Protein AF-0000000084532039 (afdb_homodimer)

Radius of gyration: 21.53 Å; Cα contacts (8 Å, |Δi|>4): 533; chains: 2; bounding box: 59×60×46 Å

Structure (mmCIF, N/CA/C/O backbone):
data_AF-0000000084532039-model_v1
#
loop_
_entity.id
_entity.type
_entity.pdbx_description
1 polymer 'HTH tetR-type domain-containing protein'
#
loop_
_atom_site.group_PDB
_atom_site.id
_atom_site.type_symbol
_atom_site.label_atom_id
_atom_site.label_alt_id
_atom_site.label_comp_id
_atom_site.label_asym_id
_atom_site.label_entity_id
_atom_site.label_seq_id
_atom_site.pdbx_PDB_ins_code
_atom_site.Cartn_x
_atom_site.Cartn_y
_atom_site.Cartn_z
_atom_site.occupancy
_atom_site.B_iso_or_equiv
_atom_site.auth_seq_id
_atom_site.auth_comp_id
_at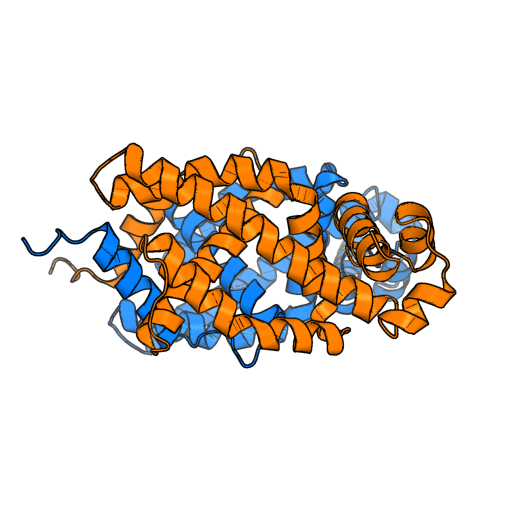om_site.auth_asym_id
_atom_site.auth_atom_id
_atom_site.pdbx_PDB_model_num
ATOM 1 N N . MET A 1 1 ? 30.906 -7.141 -22.891 1 70.94 1 MET A N 1
ATOM 2 C CA . MET A 1 1 ? 30.25 -7.289 -21.578 1 70.94 1 MET A CA 1
ATOM 3 C C . MET A 1 1 ? 30.297 -8.742 -21.125 1 70.94 1 MET A C 1
ATOM 5 O O . MET A 1 1 ? 30.344 -9.656 -21.938 1 70.94 1 MET A O 1
ATOM 9 N N . GLY A 1 2 ? 30.734 -9.086 -19.922 1 90.06 2 GLY A N 1
ATOM 10 C CA . GLY A 1 2 ? 30.828 -10.453 -19.438 1 90.06 2 GLY A CA 1
ATOM 11 C C . GLY A 1 2 ? 29.484 -11.086 -19.141 1 90.06 2 GLY A C 1
ATOM 12 O O . GLY A 1 2 ? 28.438 -10.422 -19.25 1 90.06 2 GLY A O 1
ATOM 13 N N . ASN A 1 3 ? 29.547 -12.352 -19.047 1 93.75 3 ASN A N 1
ATOM 14 C CA . ASN A 1 3 ? 28.344 -13.156 -18.844 1 93.75 3 ASN A CA 1
ATOM 15 C C . ASN A 1 3 ? 27.484 -12.617 -17.719 1 93.75 3 ASN A C 1
ATOM 17 O O . ASN A 1 3 ? 26.25 -12.594 -17.812 1 93.75 3 ASN A O 1
ATOM 21 N N . ARG A 1 4 ? 28.156 -12.18 -16.797 1 95.38 4 ARG A N 1
ATOM 22 C CA . ARG A 1 4 ? 27.422 -11.672 -15.641 1 95.38 4 ARG A CA 1
ATOM 23 C C . ARG A 1 4 ? 26.609 -10.43 -16.016 1 95.38 4 ARG A C 1
ATOM 25 O O . ARG A 1 4 ? 25.438 -10.312 -15.641 1 95.38 4 ARG A O 1
ATOM 32 N N . GLU A 1 5 ? 27.219 -9.508 -16.75 1 95.69 5 GLU A N 1
ATOM 33 C CA . GLU A 1 5 ? 26.578 -8.273 -17.188 1 95.69 5 GLU A CA 1
ATOM 34 C C . GLU A 1 5 ? 25.469 -8.562 -18.188 1 95.69 5 GLU A C 1
ATOM 36 O O . GLU A 1 5 ? 24.406 -7.922 -18.156 1 95.69 5 GLU A O 1
ATOM 41 N N . ASP A 1 6 ? 25.734 -9.547 -18.984 1 96.56 6 ASP A N 1
ATOM 42 C CA . ASP A 1 6 ? 24.75 -9.922 -19.984 1 96.56 6 ASP A CA 1
ATOM 43 C C . ASP A 1 6 ? 23.5 -10.523 -19.328 1 96.56 6 ASP A C 1
ATOM 45 O O . ASP A 1 6 ? 22.375 -10.234 -19.734 1 96.56 6 ASP A O 1
ATOM 49 N N . LEU A 1 7 ? 23.797 -11.297 -18.375 1 97.5 7 LEU A N 1
ATOM 50 C CA . LEU A 1 7 ? 22.703 -11.898 -17.625 1 97.5 7 LEU A CA 1
ATOM 51 C C . LEU A 1 7 ? 21.875 -10.836 -16.922 1 97.5 7 LEU A C 1
ATOM 53 O O . LEU A 1 7 ? 20.641 -10.891 -16.922 1 97.5 7 LEU A O 1
ATOM 57 N N . MET A 1 8 ? 22.609 -9.938 -16.359 1 96.5 8 MET A N 1
ATOM 58 C CA . MET A 1 8 ? 21.922 -8.836 -15.664 1 96.5 8 MET A CA 1
ATOM 59 C C . MET A 1 8 ? 21.062 -8.039 -16.641 1 96.5 8 MET A C 1
ATOM 61 O O . MET A 1 8 ? 19.891 -7.77 -16.359 1 96.5 8 MET A O 1
ATOM 65 N N . ALA A 1 9 ? 21.578 -7.711 -17.781 1 96.5 9 ALA A N 1
ATOM 66 C CA . ALA A 1 9 ? 20.859 -6.953 -18.797 1 96.5 9 ALA A CA 1
ATOM 67 C C . ALA A 1 9 ? 19.656 -7.742 -19.312 1 96.5 9 ALA A C 1
ATOM 69 O O . ALA A 1 9 ? 18.578 -7.18 -19.516 1 96.5 9 ALA A O 1
ATOM 70 N N . GLY A 1 10 ? 19.906 -9.031 -19.5 1 97.06 10 GLY A N 1
ATOM 71 C CA . GLY A 1 10 ? 18.828 -9.891 -19.938 1 97.06 10 GLY A CA 1
ATOM 72 C C . GLY A 1 10 ? 17.719 -10.031 -18.922 1 97.06 10 GLY A C 1
ATOM 73 O O . GLY A 1 10 ? 16.531 -10.023 -19.281 1 97.06 10 GLY A O 1
ATOM 74 N N . ALA A 1 11 ? 18.109 -10.156 -17.703 1 97.06 11 ALA A N 1
ATOM 75 C CA . ALA A 1 11 ? 17.125 -10.266 -16.625 1 97.06 11 ALA A CA 1
ATOM 76 C C . ALA A 1 11 ? 16.297 -8.992 -16.531 1 97.06 11 ALA A C 1
ATOM 78 O O . ALA A 1 11 ? 15.07 -9.062 -16.344 1 97.06 11 ALA A O 1
ATOM 79 N N . LYS A 1 12 ? 16.953 -7.852 -16.594 1 95.38 12 LYS A N 1
ATOM 80 C CA . LYS A 1 12 ? 16.234 -6.586 -16.562 1 95.38 12 LYS A CA 1
ATOM 81 C C . LYS A 1 12 ? 15.227 -6.492 -17.719 1 95.38 12 LYS A C 1
ATOM 83 O O . LYS A 1 12 ? 14.086 -6.082 -17.516 1 95.38 12 LYS A O 1
ATOM 88 N N . ARG A 1 13 ? 15.625 -6.9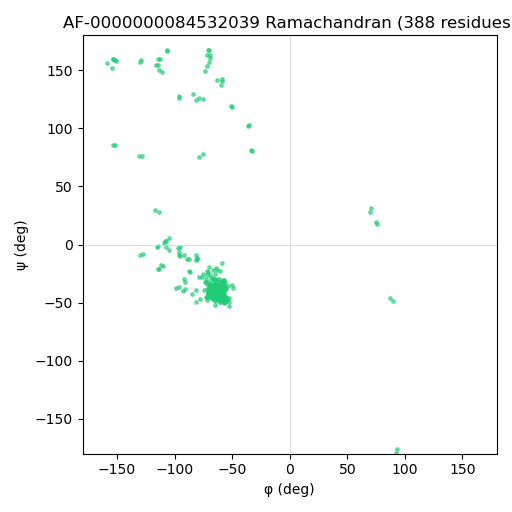14 -18.844 1 95.56 13 ARG A N 1
ATOM 89 C CA . ARG A 1 13 ? 14.742 -6.898 -20.016 1 95.56 13 ARG A CA 1
ATOM 90 C C . ARG A 1 13 ? 13.523 -7.781 -19.781 1 95.56 13 ARG A C 1
ATOM 92 O O . ARG A 1 13 ? 12.398 -7.383 -20.078 1 95.56 13 ARG A O 1
ATOM 99 N N . CYS A 1 14 ? 13.781 -8.938 -19.219 1 95.75 14 CYS A N 1
ATOM 100 C CA . CYS A 1 14 ? 12.68 -9.859 -18.953 1 95.75 14 CYS A CA 1
ATOM 101 C C . CYS A 1 14 ? 11.727 -9.281 -17.922 1 95.75 14 CYS A C 1
ATOM 103 O O . CYS A 1 14 ? 10.508 -9.43 -18.031 1 95.75 14 CYS A O 1
ATOM 105 N N . LEU A 1 15 ? 12.273 -8.625 -16.969 1 91.81 15 LEU A N 1
ATOM 106 C CA . LEU A 1 15 ? 11.453 -7.984 -15.938 1 91.81 15 LEU A CA 1
ATOM 107 C C . LEU A 1 15 ? 10.516 -6.953 -16.562 1 91.81 15 LEU A C 1
ATOM 109 O O . LEU A 1 15 ? 9.328 -6.926 -16.25 1 91.81 15 LEU A O 1
ATOM 113 N N . TYR A 1 16 ? 11.039 -6.184 -17.469 1 90.31 16 TYR A N 1
ATOM 114 C CA . TYR A 1 16 ? 10.281 -5.117 -18.094 1 90.31 16 TYR A CA 1
ATOM 115 C C . TYR A 1 16 ? 9.195 -5.688 -19 1 90.31 16 TYR A C 1
ATOM 117 O O . TYR A 1 16 ? 8.086 -5.141 -19.078 1 90.31 16 TYR A O 1
ATOM 125 N N . GLU A 1 17 ? 9.477 -6.824 -19.625 1 90.12 17 GLU A N 1
ATOM 126 C CA . GLU A 1 17 ? 8.594 -7.355 -20.672 1 90.12 17 GLU A CA 1
ATOM 127 C C . GLU A 1 17 ? 7.582 -8.328 -20.078 1 90.12 17 GLU A C 1
ATOM 129 O O . GLU A 1 17 ? 6.414 -8.328 -20.484 1 90.12 17 GLU A O 1
ATOM 134 N N . LYS A 1 18 ? 8.109 -9.133 -19.125 1 88.5 18 LYS A N 1
ATOM 135 C CA . LYS A 1 18 ? 7.277 -10.258 -18.703 1 88.5 18 LYS A CA 1
ATOM 136 C C . LYS A 1 18 ? 6.836 -10.094 -17.25 1 88.5 18 LYS A C 1
ATOM 138 O O . LYS A 1 18 ? 5.891 -10.742 -16.797 1 88.5 18 LYS A O 1
ATOM 143 N N . GLY A 1 19 ? 7.598 -9.266 -16.547 1 87.19 19 GLY A N 1
ATOM 144 C CA . GLY A 1 19 ? 7.309 -9.133 -15.125 1 87.19 19 GLY A CA 1
ATOM 145 C C . GLY A 1 19 ? 8.109 -10.086 -14.258 1 87.19 19 GLY A C 1
ATOM 146 O O . GLY A 1 19 ? 8.961 -10.82 -14.758 1 87.19 19 GLY A O 1
ATOM 147 N N . TYR A 1 20 ? 7.863 -10.016 -12.953 1 85.25 20 TYR A N 1
ATOM 148 C CA . TYR A 1 20 ? 8.648 -10.75 -11.961 1 85.25 20 TYR A CA 1
ATOM 149 C C . TYR A 1 20 ? 8.234 -12.211 -11.914 1 85.25 20 TYR A C 1
ATOM 151 O O . TYR A 1 20 ? 9.078 -13.109 -11.992 1 85.25 20 TYR A O 1
ATOM 159 N N . GLY A 1 21 ? 7.027 -12.531 -11.875 1 80.31 21 GLY A N 1
ATOM 160 C CA . GLY A 1 21 ? 6.531 -13.875 -11.672 1 80.31 21 GLY A CA 1
ATOM 161 C C . GLY A 1 21 ? 6.586 -14.734 -12.922 1 80.31 21 GLY A C 1
ATOM 162 O O . GLY A 1 21 ? 6.762 -15.945 -12.844 1 80.31 21 GLY A O 1
ATOM 163 N N . ARG A 1 22 ? 6.508 -14.188 -14.047 1 83.12 22 ARG A N 1
ATOM 164 C CA . ARG A 1 22 ? 6.395 -14.938 -15.297 1 83.12 22 ARG A CA 1
ATOM 165 C C . ARG A 1 22 ? 7.762 -15.125 -15.953 1 83.12 22 ARG A C 1
ATOM 167 O O . ARG A 1 22 ? 7.883 -15.82 -16.953 1 83.12 22 ARG A O 1
ATOM 174 N N . THR A 1 23 ? 8.742 -14.5 -15.484 1 90.81 23 THR A N 1
ATOM 175 C CA . THR A 1 23 ? 10.078 -14.625 -16.047 1 90.81 23 THR A CA 1
ATOM 176 C C . THR A 1 23 ? 10.719 -15.953 -15.641 1 90.81 23 THR A C 1
ATOM 178 O O . THR A 1 23 ? 10.781 -16.266 -14.453 1 90.81 23 THR A O 1
ATOM 181 N N . THR A 1 24 ? 11.164 -16.734 -16.547 1 93.69 24 THR A N 1
ATOM 182 C CA . THR A 1 24 ? 11.82 -18.016 -16.281 1 93.69 24 THR A CA 1
ATOM 183 C C . THR A 1 24 ? 13.32 -17.906 -16.531 1 93.69 24 THR A C 1
ATOM 185 O O . THR A 1 24 ? 13.789 -16.938 -17.141 1 93.69 24 THR A O 1
ATOM 188 N N . ALA A 1 25 ? 13.961 -18.984 -16.031 1 95.94 25 ALA A N 1
ATOM 189 C CA . ALA A 1 25 ? 15.391 -19.078 -16.328 1 95.94 25 ALA A CA 1
ATOM 190 C C . ALA A 1 25 ? 15.641 -19.141 -17.828 1 95.94 25 ALA A C 1
ATOM 192 O O . ALA A 1 25 ? 16.594 -18.531 -18.328 1 95.94 25 ALA A O 1
ATOM 193 N N . ARG A 1 26 ? 14.844 -19.75 -18.5 1 96.88 26 ARG A N 1
ATOM 194 C CA . ARG A 1 26 ? 14.969 -19.875 -19.953 1 96.88 26 ARG A CA 1
ATOM 195 C C . ARG A 1 26 ? 14.766 -18.531 -20.641 1 96.88 26 ARG A C 1
ATOM 197 O O . ARG A 1 26 ? 15.445 -18.219 -21.625 1 96.88 26 ARG A O 1
ATOM 204 N N . ASP A 1 27 ? 13.797 -17.766 -20.219 1 97.06 27 ASP A N 1
ATOM 205 C CA . ASP A 1 27 ? 13.586 -16.422 -20.75 1 97.06 27 ASP A CA 1
ATOM 206 C C . ASP A 1 27 ? 14.852 -15.586 -20.641 1 97.06 27 ASP A C 1
ATOM 208 O O . ASP A 1 27 ? 15.242 -14.906 -21.594 1 97.06 27 ASP A O 1
ATOM 212 N N . ILE A 1 28 ? 15.484 -15.641 -19.438 1 97.5 28 ILE A N 1
ATOM 213 C CA . ILE A 1 28 ? 16.672 -14.828 -19.172 1 97.5 28 ILE A CA 1
ATOM 214 C C . ILE A 1 28 ? 17.828 -15.305 -20.047 1 97.5 28 ILE A C 1
ATOM 216 O O . ILE A 1 28 ? 18.562 -14.492 -20.609 1 97.5 28 ILE A O 1
ATOM 220 N N . ALA A 1 29 ? 17.969 -16.578 -20.125 1 97.25 29 ALA A N 1
ATOM 221 C CA . ALA A 1 29 ? 19.031 -17.141 -20.969 1 97.25 29 ALA A CA 1
ATOM 222 C C . ALA A 1 29 ? 18.875 -16.688 -22.422 1 97.25 29 ALA A C 1
ATOM 224 O O . ALA A 1 29 ? 19.844 -16.266 -23.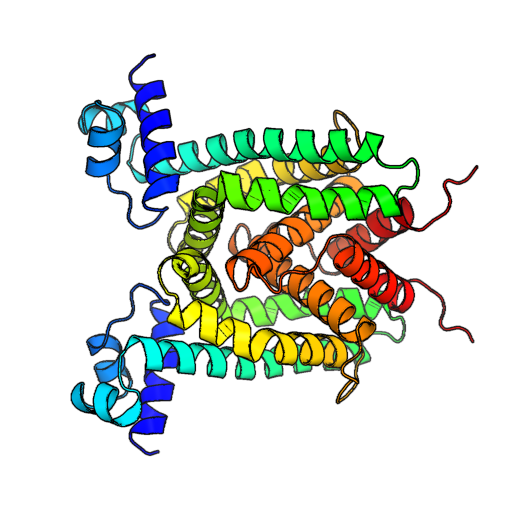047 1 97.25 29 ALA A O 1
ATOM 225 N N . THR A 1 30 ? 17.672 -16.781 -22.906 1 97.44 30 THR A N 1
ATOM 226 C CA . THR A 1 30 ? 17.375 -16.391 -24.281 1 97.44 30 THR A CA 1
ATOM 227 C C . THR A 1 30 ? 17.625 -14.898 -24.484 1 97.44 30 THR A C 1
ATOM 229 O O . THR A 1 30 ? 18.297 -14.5 -25.438 1 97.44 30 THR A O 1
ATOM 232 N N . ALA A 1 31 ? 17.234 -14.055 -23.578 1 97 31 ALA A N 1
ATOM 233 C CA . ALA A 1 31 ? 17.344 -12.609 -23.688 1 97 31 ALA A CA 1
ATOM 234 C C . ALA A 1 31 ? 18.812 -12.164 -23.562 1 97 31 ALA A C 1
ATOM 236 O O . ALA A 1 31 ? 19.219 -11.164 -24.156 1 97 31 ALA A O 1
ATOM 237 N N . SER A 1 32 ? 19.5 -12.891 -22.75 1 96.88 32 SER A N 1
ATOM 238 C CA . SER A 1 32 ? 20.875 -12.508 -22.469 1 96.88 32 SER A CA 1
ATOM 239 C C . SER A 1 32 ? 21.844 -13.117 -23.484 1 96.88 32 SER A C 1
ATOM 241 O O . SER A 1 32 ? 22.984 -12.68 -23.609 1 96.88 32 SER A O 1
ATOM 243 N N . GLY A 1 33 ? 21.406 -14.18 -24.078 1 96.94 33 GLY A N 1
ATOM 244 C CA . GLY A 1 33 ? 22.297 -14.93 -24.938 1 96.94 33 GLY A CA 1
ATOM 245 C C . GLY A 1 33 ? 23.328 -15.75 -24.188 1 96.94 33 GLY A C 1
ATOM 246 O O . GLY A 1 33 ? 24.391 -16.062 -24.703 1 96.94 33 GLY A O 1
ATOM 247 N N . VAL A 1 34 ? 23.062 -16 -22.922 1 95.44 34 VAL A N 1
ATOM 248 C CA . VAL A 1 34 ? 23.953 -16.766 -22.062 1 95.44 34 VAL A CA 1
ATOM 249 C C . VAL A 1 34 ? 23.266 -18.047 -21.609 1 95.44 34 VAL A C 1
ATOM 251 O O . VAL A 1 34 ? 22.047 -18.125 -21.562 1 95.44 34 VAL A O 1
ATOM 254 N N . SER A 1 35 ? 24.094 -18.984 -21.312 1 94.12 35 SER A N 1
ATOM 255 C CA . SER A 1 35 ? 23.562 -20.312 -21 1 94.12 35 SER A CA 1
ATOM 256 C C . SER A 1 35 ? 22.812 -20.312 -19.672 1 94.12 35 SER A C 1
ATOM 258 O O . SER A 1 35 ? 23.094 -19.5 -18.797 1 94.12 35 SER A O 1
ATOM 260 N N . LEU A 1 36 ? 21.938 -21.328 -19.453 1 94.56 36 LEU A N 1
ATOM 261 C CA . LEU A 1 36 ? 21.203 -21.531 -18.219 1 94.56 36 LEU A CA 1
ATOM 262 C C . LEU A 1 36 ? 22.172 -21.828 -17.062 1 94.56 36 LEU A C 1
ATOM 264 O O . LEU A 1 36 ? 21.938 -21.391 -15.93 1 94.56 36 LEU A O 1
ATOM 268 N N . ALA A 1 37 ? 23.219 -22.5 -17.375 1 94.94 37 ALA A N 1
ATOM 269 C CA . ALA A 1 37 ? 24.219 -22.875 -16.375 1 94.94 37 ALA A CA 1
ATOM 270 C C . ALA A 1 37 ? 24.906 -21.641 -15.805 1 94.94 37 ALA A C 1
ATOM 272 O O . ALA A 1 37 ? 25.266 -21.594 -14.625 1 94.94 37 ALA A O 1
ATOM 273 N N . ALA A 1 38 ? 25.031 -20.719 -16.609 1 95.94 38 ALA A N 1
ATOM 274 C CA . ALA A 1 38 ? 25.703 -19.484 -16.203 1 95.94 38 ALA A CA 1
ATOM 275 C C . ALA A 1 38 ? 24.891 -18.734 -15.148 1 95.94 38 ALA A C 1
ATOM 277 O O . ALA A 1 38 ? 25.453 -18.031 -14.312 1 95.94 38 ALA A O 1
ATOM 278 N N . ILE A 1 39 ? 23.578 -18.828 -15.086 1 96.69 39 ILE A N 1
ATOM 279 C CA . ILE A 1 39 ? 22.734 -18.203 -14.078 1 96.69 39 ILE A CA 1
ATOM 280 C C . ILE A 1 39 ? 23.094 -18.734 -12.695 1 96.69 39 ILE A C 1
ATOM 282 O O . ILE A 1 39 ? 23.312 -17.969 -11.758 1 96.69 39 ILE A O 1
ATOM 286 N N . GLY A 1 40 ? 23.203 -20.016 -12.617 1 95.38 40 GLY A N 1
ATOM 287 C CA . GLY A 1 40 ? 23.609 -20.625 -11.359 1 95.38 40 GLY A CA 1
ATOM 288 C C . GLY A 1 40 ? 25.016 -20.266 -10.938 1 95.38 40 GLY A C 1
ATOM 289 O O . GLY A 1 40 ? 25.266 -19.953 -9.766 1 95.38 40 GLY A O 1
ATOM 290 N N . TYR A 1 41 ? 25.906 -20.344 -11.883 1 95.88 41 TYR A N 1
ATOM 291 C CA . TYR A 1 41 ? 27.312 -20.078 -11.617 1 95.88 41 TYR A CA 1
ATOM 292 C C . TYR A 1 41 ? 27.5 -18.656 -11.086 1 95.88 41 TYR A C 1
ATOM 294 O O . TYR A 1 41 ? 28.188 -18.453 -10.086 1 95.88 41 TYR A O 1
ATOM 302 N N . HIS A 1 42 ? 26.875 -17.688 -11.68 1 96.06 42 HIS A N 1
ATOM 303 C CA . HIS A 1 42 ? 27.156 -16.281 -11.375 1 96.06 42 HIS A CA 1
ATOM 304 C C . HIS A 1 42 ? 26.234 -15.766 -10.273 1 96.06 42 HIS A C 1
ATOM 306 O O . HIS A 1 42 ? 26.609 -14.883 -9.5 1 96.06 42 HIS A O 1
ATOM 312 N N . PHE A 1 43 ? 24.984 -16.328 -10.164 1 95.94 43 PHE A N 1
ATOM 313 C CA . PHE A 1 43 ? 24.016 -15.688 -9.273 1 95.94 43 PHE A CA 1
ATOM 314 C C . PHE A 1 43 ? 23.391 -16.703 -8.328 1 95.94 43 PHE A C 1
ATOM 316 O O . PHE A 1 43 ? 22.688 -16.344 -7.383 1 95.94 43 PHE A O 1
ATOM 323 N N . GLY A 1 44 ? 23.672 -17.938 -8.594 1 94.62 44 GLY A N 1
ATOM 324 C CA . GLY A 1 44 ? 23.188 -18.984 -7.727 1 94.62 44 GLY A CA 1
ATOM 325 C C . GLY A 1 44 ? 21.812 -19.516 -8.141 1 94.62 44 GLY A C 1
ATOM 326 O O . GLY A 1 44 ? 21.594 -20.719 -8.195 1 94.62 44 GLY A O 1
ATOM 327 N N . SER A 1 45 ? 20.891 -18.625 -8.375 1 93.56 45 SER A N 1
ATOM 328 C CA . SER A 1 45 ? 19.547 -19.031 -8.797 1 93.56 45 SER A CA 1
ATOM 329 C C . SER A 1 45 ? 18.891 -17.953 -9.664 1 93.56 45 SER A C 1
ATOM 331 O O . SER A 1 45 ? 19.344 -16.812 -9.695 1 93.56 45 SER A O 1
ATOM 333 N N . LYS A 1 46 ? 17.906 -18.391 -10.461 1 93.38 46 LYS A N 1
ATOM 334 C CA . LYS A 1 46 ? 17.109 -17.469 -11.266 1 93.38 46 LYS A CA 1
ATOM 335 C C . LYS A 1 46 ? 16.5 -16.359 -10.398 1 93.38 46 LYS A C 1
ATOM 337 O O . LYS A 1 46 ? 16.5 -15.195 -10.797 1 93.38 46 LYS A O 1
ATOM 342 N N . ASP A 1 47 ? 16.109 -16.719 -9.148 1 89.31 47 ASP A N 1
ATOM 343 C CA . ASP A 1 47 ? 15.445 -15.758 -8.273 1 89.31 47 ASP A CA 1
ATOM 344 C C . ASP A 1 47 ? 16.453 -14.734 -7.734 1 89.31 47 ASP A C 1
ATOM 346 O O . ASP A 1 47 ? 16.141 -13.539 -7.664 1 89.31 47 ASP A O 1
ATOM 350 N N . ALA A 1 48 ? 17.547 -15.211 -7.445 1 91.44 48 ALA A N 1
ATOM 351 C CA . ALA A 1 48 ? 18.609 -14.312 -6.988 1 91.44 48 ALA A CA 1
ATOM 352 C C . ALA A 1 48 ? 19 -13.32 -8.086 1 91.44 48 ALA A C 1
ATOM 354 O O . ALA A 1 48 ? 19.203 -12.133 -7.812 1 91.44 48 ALA A O 1
ATOM 355 N N . LEU A 1 49 ? 19.141 -13.875 -9.234 1 95 49 LEU A N 1
ATOM 356 C CA . LEU A 1 49 ? 19.453 -13.031 -10.375 1 95 49 LEU A CA 1
ATOM 357 C C . LEU A 1 49 ? 18.359 -12.008 -10.617 1 95 49 LEU A C 1
ATOM 359 O O . LEU A 1 49 ? 18.625 -10.82 -10.82 1 95 49 LEU A O 1
ATOM 363 N N . LEU A 1 50 ? 17.156 -12.406 -10.617 1 92.69 50 LEU A N 1
ATOM 364 C CA . LEU A 1 50 ? 16.031 -11.5 -10.836 1 92.69 50 LEU A CA 1
ATOM 365 C C . LEU A 1 50 ? 15.969 -10.438 -9.742 1 92.69 50 LEU A C 1
ATOM 367 O O . LEU A 1 50 ? 15.672 -9.273 -10.023 1 92.69 50 LEU A O 1
ATOM 371 N N . ASN A 1 51 ? 16.25 -10.805 -8.5 1 89.69 51 ASN A N 1
ATOM 372 C CA . ASN A 1 51 ? 16.281 -9.852 -7.398 1 89.69 51 ASN A CA 1
ATOM 373 C C . ASN A 1 51 ? 17.359 -8.789 -7.617 1 89.69 51 ASN A C 1
ATOM 375 O O . ASN A 1 51 ? 17.109 -7.594 -7.449 1 89.69 51 ASN A O 1
ATOM 379 N N . ALA A 1 52 ? 18.469 -9.211 -7.992 1 92.06 52 ALA A N 1
ATOM 380 C CA . ALA A 1 52 ? 19.562 -8.297 -8.266 1 92.06 52 ALA A CA 1
ATOM 381 C C . ALA A 1 52 ? 19.234 -7.359 -9.422 1 92.06 52 ALA A C 1
ATOM 383 O O . ALA A 1 52 ? 19.547 -6.168 -9.375 1 92.06 52 ALA A O 1
ATOM 384 N N . ALA A 1 53 ? 18.656 -7.957 -10.469 1 94.69 53 ALA A N 1
ATOM 385 C CA . ALA A 1 53 ? 18.25 -7.164 -11.633 1 94.69 53 ALA A CA 1
ATOM 386 C C . ALA A 1 53 ? 17.219 -6.117 -11.25 1 94.69 53 ALA A C 1
ATOM 388 O O . ALA A 1 53 ? 17.266 -4.98 -11.734 1 94.69 53 ALA A O 1
ATOM 389 N N . MET A 1 54 ? 16.344 -6.535 -10.406 1 91.94 54 MET A N 1
ATOM 390 C CA . MET A 1 54 ? 15.32 -5.613 -9.938 1 91.94 54 MET A CA 1
ATOM 391 C C . MET A 1 54 ? 15.945 -4.457 -9.156 1 91.94 54 MET A C 1
ATOM 393 O O . MET A 1 54 ? 15.609 -3.295 -9.391 1 91.94 54 MET A O 1
ATOM 397 N N . ILE A 1 55 ? 16.812 -4.68 -8.312 1 88.44 55 ILE A N 1
ATOM 398 C CA . ILE A 1 55 ? 17.469 -3.674 -7.484 1 88.44 55 ILE A CA 1
ATOM 399 C C . ILE A 1 55 ? 18.266 -2.719 -8.367 1 88.44 55 ILE A C 1
ATOM 401 O O . ILE A 1 55 ? 18.219 -1.5 -8.188 1 88.44 55 ILE A O 1
ATOM 405 N N . GLU A 1 56 ? 18.953 -3.303 -9.312 1 91.81 56 GLU A N 1
ATOM 406 C CA . GLU A 1 56 ? 19.719 -2.473 -10.227 1 91.81 56 GLU A CA 1
ATOM 407 C C . GLU A 1 56 ? 18.812 -1.59 -11.078 1 91.81 56 GLU A C 1
ATOM 409 O O . GLU A 1 56 ? 19.109 -0.415 -11.297 1 91.81 56 GLU A O 1
ATOM 414 N N . ALA A 1 57 ? 17.75 -2.158 -11.594 1 93.12 57 ALA A N 1
ATOM 415 C CA . ALA A 1 57 ? 16.812 -1.41 -12.414 1 93.12 57 ALA A CA 1
ATOM 416 C C . ALA A 1 57 ? 16.172 -0.268 -11.625 1 93.12 57 ALA A C 1
ATOM 418 O O . ALA A 1 57 ? 15.945 0.817 -12.172 1 93.12 57 ALA A O 1
ATOM 419 N N . ILE A 1 58 ? 15.961 -0.469 -10.359 1 90 58 ILE A N 1
ATOM 420 C CA . ILE A 1 58 ? 15.422 0.561 -9.484 1 90 58 ILE A CA 1
ATOM 421 C C . ILE A 1 58 ? 16.422 1.708 -9.359 1 90 58 ILE A C 1
ATOM 423 O O . ILE A 1 58 ? 16.047 2.879 -9.375 1 90 58 ILE A O 1
ATOM 427 N N . GLY A 1 59 ? 17.656 1.377 -9.203 1 88.44 59 GLY A N 1
ATOM 428 C CA . GLY A 1 59 ? 18.688 2.389 -9.18 1 88.44 59 GLY A CA 1
ATOM 429 C C . GLY A 1 59 ? 18.719 3.248 -10.43 1 88.44 59 GLY A C 1
ATOM 430 O O . GLY A 1 59 ? 18.844 4.473 -10.344 1 88.44 59 GLY A O 1
ATOM 431 N N . GLU A 1 60 ? 18.562 2.584 -11.578 1 89.88 60 GLU A N 1
ATOM 432 C CA . GLU A 1 60 ? 18.547 3.297 -12.852 1 89.88 60 GLU A CA 1
ATOM 433 C C . GLU A 1 60 ? 17.328 4.215 -12.945 1 89.88 60 GLU A C 1
ATOM 435 O O . GLU A 1 60 ? 17.422 5.328 -13.461 1 89.88 60 GLU A O 1
ATOM 440 N N . MET A 1 61 ? 16.25 3.717 -12.484 1 90.12 61 MET A N 1
ATOM 441 C CA . MET A 1 61 ? 15.039 4.535 -12.453 1 90.12 61 MET A CA 1
ATOM 442 C C . MET A 1 61 ? 15.219 5.738 -11.531 1 90.12 61 MET A C 1
ATOM 444 O O . MET A 1 61 ? 14.695 6.82 -11.812 1 90.12 61 MET A O 1
ATOM 448 N N . GLY A 1 62 ? 16.078 5.559 -10.469 1 90.94 62 GLY A N 1
ATOM 449 C CA . GLY A 1 62 ? 16.391 6.66 -9.57 1 90.94 62 GLY A CA 1
ATOM 450 C C . GLY A 1 62 ? 17.016 7.844 -10.281 1 90.94 62 GLY A C 1
ATOM 451 O O . GLY A 1 62 ? 16.781 8.992 -9.922 1 90.94 62 GLY A O 1
ATOM 452 N N . GLN A 1 63 ? 17.766 7.543 -11.352 1 91.06 63 GLN A N 1
ATOM 453 C CA . GLN A 1 63 ? 18.375 8.602 -12.141 1 91.06 63 GLN A CA 1
ATOM 454 C C . GLN A 1 63 ? 17.328 9.391 -12.922 1 91.06 63 GLN A C 1
ATOM 456 O O . GLN A 1 63 ? 17.438 10.609 -13.07 1 91.06 63 GLN A O 1
ATOM 461 N N . SER A 1 64 ? 16.312 8.656 -13.406 1 94.56 64 SER A N 1
ATOM 462 C CA . SER A 1 64 ? 15.211 9.32 -14.102 1 94.56 64 SER A CA 1
ATOM 463 C C . SER A 1 64 ? 14.414 10.211 -13.156 1 94.56 64 SER A C 1
ATOM 465 O O . SER A 1 64 ? 14 11.312 -13.523 1 94.56 64 SER A O 1
ATOM 467 N N . LEU A 1 65 ? 14.281 9.766 -11.938 1 94.94 65 LEU A N 1
ATOM 468 C CA . LEU A 1 65 ? 13.602 10.555 -10.922 1 94.94 65 LEU A CA 1
ATOM 469 C C . LEU A 1 65 ? 14.383 11.828 -10.609 1 94.94 65 LEU A C 1
ATOM 471 O O . LEU A 1 65 ? 13.805 12.914 -10.5 1 94.94 65 LEU A O 1
ATOM 475 N N . ALA A 1 66 ? 15.68 11.664 -10.508 1 94.31 66 ALA A N 1
ATOM 476 C CA . ALA A 1 66 ? 16.562 12.797 -10.219 1 94.31 66 ALA A CA 1
ATOM 477 C C . ALA A 1 66 ? 16.453 13.859 -11.312 1 94.31 66 ALA A C 1
ATOM 479 O O . ALA A 1 66 ? 16.438 15.055 -11.023 1 94.31 66 ALA A O 1
ATOM 480 N N . ALA A 1 67 ? 16.391 13.406 -12.547 1 94.62 67 ALA A N 1
ATOM 481 C CA . ALA A 1 67 ? 16.297 14.328 -13.672 1 94.62 67 ALA A CA 1
ATOM 482 C C . ALA A 1 67 ? 15.023 15.156 -13.602 1 94.62 67 ALA A C 1
ATOM 484 O O . ALA A 1 67 ? 15.031 16.344 -13.914 1 94.62 67 ALA A O 1
ATOM 485 N N . VAL A 1 68 ? 13.883 14.539 -13.234 1 95.56 68 VAL A N 1
ATOM 486 C CA . VAL A 1 68 ? 12.609 15.234 -13.117 1 95.56 68 VAL A CA 1
ATOM 487 C C . VAL A 1 68 ? 12.688 16.281 -12.008 1 95.56 68 VAL A C 1
ATOM 489 O O . VAL A 1 68 ? 12.227 17.406 -12.172 1 95.56 68 VAL A O 1
ATOM 492 N N . VAL A 1 69 ? 13.344 15.922 -10.852 1 94.19 69 VAL A N 1
ATOM 493 C CA . VAL A 1 69 ? 13.461 16.828 -9.711 1 94.19 69 VAL A CA 1
ATOM 494 C C . VAL A 1 69 ? 14.336 18.016 -10.086 1 94.19 69 VAL A C 1
ATOM 496 O O . VAL A 1 69 ? 13.992 19.172 -9.789 1 94.19 69 VAL A O 1
ATOM 499 N N . ILE A 1 70 ? 15.391 17.75 -10.789 1 92.06 70 ILE A N 1
ATOM 500 C CA . ILE A 1 70 ? 16.312 18.797 -11.219 1 92.06 70 ILE A CA 1
ATOM 501 C C . ILE A 1 70 ? 15.594 19.734 -12.18 1 92.06 70 ILE A C 1
ATOM 503 O O . ILE A 1 70 ? 15.719 20.969 -12.07 1 92.06 70 ILE A O 1
ATOM 507 N N . ALA A 1 71 ? 14.844 19.188 -13.062 1 93.38 71 ALA A N 1
ATOM 508 C CA . ALA A 1 71 ? 14.117 19.984 -14.039 1 93.38 71 ALA A CA 1
ATOM 509 C C . ALA A 1 71 ? 13.078 20.875 -13.359 1 93.38 71 ALA A C 1
ATOM 511 O O . ALA A 1 71 ? 12.828 22 -13.789 1 93.38 71 ALA A O 1
ATOM 512 N N . ALA A 1 72 ? 12.5 20.328 -12.359 1 92.56 72 ALA A N 1
ATOM 513 C CA . ALA A 1 72 ? 11.461 21.078 -11.648 1 92.56 72 ALA A CA 1
ATOM 514 C C . ALA A 1 72 ? 12.055 22.297 -10.953 1 92.56 72 ALA A C 1
ATOM 516 O O . ALA A 1 72 ? 11.367 23.297 -10.766 1 92.56 72 ALA A O 1
ATOM 517 N N . ASN A 1 73 ? 13.281 22.188 -10.555 1 87.5 73 ASN A N 1
ATOM 518 C CA . ASN A 1 73 ? 13.977 23.312 -9.93 1 87.5 73 ASN A CA 1
ATOM 519 C C . ASN A 1 73 ? 14.055 24.5 -10.875 1 87.5 73 ASN A C 1
ATOM 521 O O . ASN A 1 73 ? 14.242 25.641 -10.43 1 87.5 73 ASN A O 1
ATOM 525 N N . GLN A 1 74 ? 13.961 24.281 -12.109 1 89.56 74 GLN A N 1
ATOM 526 C CA . GLN A 1 74 ? 14.07 25.344 -13.109 1 89.56 74 GLN A CA 1
ATOM 527 C C . GLN A 1 74 ? 12.703 25.969 -13.391 1 89.56 74 GLN A C 1
ATOM 529 O O . GLN A 1 74 ? 12.625 27 -14.055 1 89.56 74 GLN A O 1
ATOM 534 N N . VAL A 1 75 ? 11.672 25.359 -12.945 1 89.88 75 VAL A N 1
ATOM 535 C CA . VAL A 1 75 ? 10.312 25.797 -13.258 1 89.88 75 VAL A CA 1
ATOM 536 C C . VAL A 1 75 ? 9.914 26.938 -12.328 1 89.88 75 VAL A C 1
ATOM 538 O O . VAL A 1 75 ? 9.266 27.891 -12.75 1 89.88 75 VAL A O 1
ATOM 541 N N . SER A 1 76 ? 10.297 26.859 -11.07 1 89.88 76 SER A N 1
ATOM 542 C CA . SER A 1 76 ? 9.883 27.859 -10.086 1 89.88 76 SER A CA 1
ATOM 543 C C . SER A 1 76 ? 10.828 27.875 -8.891 1 89.88 76 SER A C 1
ATOM 545 O O . SER A 1 76 ? 11.5 26.875 -8.609 1 89.88 76 SER A O 1
ATOM 547 N N . ASP A 1 77 ? 10.836 29 -8.258 1 88.12 77 ASP A N 1
ATOM 548 C CA . ASP A 1 77 ? 11.609 29.125 -7.023 1 88.12 77 ASP A CA 1
ATOM 549 C C . ASP A 1 77 ? 10.75 28.797 -5.805 1 88.12 77 ASP A C 1
ATOM 551 O O . ASP A 1 77 ? 11.273 28.641 -4.695 1 88.12 77 ASP A O 1
ATOM 555 N N . ARG A 1 78 ? 9.477 28.656 -6.07 1 93.38 78 ARG A N 1
ATOM 556 C CA . ARG A 1 78 ? 8.578 28.312 -4.965 1 93.38 78 ARG A CA 1
ATOM 557 C C . ARG A 1 78 ? 8.555 26.812 -4.723 1 93.38 78 ARG A C 1
ATOM 559 O O . ARG A 1 78 ? 8.234 26.047 -5.629 1 93.38 78 ARG A O 1
ATOM 566 N N . PRO A 1 79 ? 8.742 26.422 -3.514 1 93.88 79 PRO A N 1
ATOM 567 C CA . PRO A 1 79 ? 8.828 24.984 -3.213 1 93.88 79 PRO A CA 1
ATOM 568 C C . PRO A 1 79 ? 7.543 24.234 -3.547 1 93.88 79 PRO A C 1
ATOM 570 O O . PRO A 1 79 ? 7.59 23.109 -4.031 1 93.88 79 PRO A O 1
ATOM 573 N N . ASP A 1 80 ? 6.43 24.891 -3.307 1 95 80 ASP A N 1
ATOM 574 C CA . ASP A 1 80 ? 5.168 24.219 -3.58 1 95 80 ASP A CA 1
ATOM 575 C C . ASP A 1 80 ? 4.953 24.047 -5.082 1 95 80 ASP A C 1
ATOM 577 O O . ASP A 1 80 ? 4.48 23 -5.527 1 95 80 ASP A O 1
ATOM 581 N N . GLU A 1 81 ? 5.312 25.047 -5.91 1 94.44 81 GLU A N 1
ATOM 582 C CA . GLU A 1 81 ? 5.207 24.938 -7.363 1 94.44 81 GLU A CA 1
ATOM 583 C C . GLU A 1 81 ? 6.172 23.891 -7.91 1 94.44 81 GLU A C 1
ATOM 585 O O . GLU A 1 81 ? 5.848 23.172 -8.859 1 94.44 81 GLU A O 1
ATOM 590 N N . ARG A 1 82 ? 7.324 23.797 -7.328 1 95.06 82 ARG A N 1
ATOM 591 C CA . ARG A 1 82 ? 8.297 22.781 -7.727 1 95.06 82 ARG A CA 1
ATOM 592 C C . ARG A 1 82 ? 7.781 21.375 -7.41 1 95.06 82 ARG A C 1
ATOM 594 O O . ARG A 1 82 ? 7.961 20.453 -8.203 1 95.06 82 ARG A O 1
ATOM 601 N N . PHE A 1 83 ? 7.191 21.281 -6.27 1 96.19 83 PHE A N 1
ATOM 602 C CA . PHE A 1 83 ? 6.59 20.016 -5.895 1 96.19 83 PHE A CA 1
ATOM 603 C C . PHE A 1 83 ? 5.57 19.562 -6.934 1 96.19 83 PHE A C 1
ATOM 605 O O . PHE A 1 83 ? 5.609 18.438 -7.402 1 96.19 83 PHE A O 1
ATOM 612 N N . ALA A 1 84 ? 4.652 20.469 -7.324 1 96.81 84 ALA A N 1
ATOM 613 C CA . ALA A 1 84 ? 3.641 20.156 -8.336 1 96.81 84 ALA A CA 1
ATOM 614 C C . ALA A 1 84 ? 4.293 19.781 -9.664 1 96.81 84 ALA A C 1
ATOM 616 O O . ALA A 1 84 ? 3.854 18.844 -10.336 1 96.81 84 ALA A O 1
ATOM 617 N N . ALA A 1 85 ? 5.367 20.453 -10.023 1 96.5 85 ALA A N 1
ATOM 618 C CA . ALA A 1 85 ? 6.074 20.203 -11.273 1 96.5 85 ALA A CA 1
ATOM 619 C C . ALA A 1 85 ? 6.742 18.828 -11.258 1 96.5 85 ALA A C 1
ATOM 621 O O . ALA A 1 85 ? 6.785 18.141 -12.281 1 96.5 85 ALA A O 1
ATOM 622 N N . VAL A 1 86 ? 7.285 18.469 -10.141 1 96.56 86 VAL A N 1
ATOM 623 C CA . VAL A 1 86 ? 7.93 17.172 -10 1 96.56 86 VAL A CA 1
ATOM 624 C C . VAL A 1 86 ? 6.914 16.062 -10.258 1 96.56 86 VAL A C 1
ATOM 626 O O . VAL A 1 86 ? 7.145 15.18 -11.086 1 96.56 86 VAL A O 1
ATOM 629 N N . TRP A 1 87 ? 5.84 16.125 -9.656 1 96.81 87 TRP A N 1
ATOM 630 C CA . TRP A 1 87 ? 4.859 15.047 -9.742 1 96.81 87 TRP A CA 1
ATOM 631 C C . TRP A 1 87 ? 4.176 15.039 -11.102 1 96.81 87 TRP A C 1
ATOM 633 O O . TRP A 1 87 ? 3.779 13.977 -11.594 1 96.81 87 TRP A O 1
ATOM 643 N N . GLU A 1 88 ? 4.051 16.219 -11.742 1 95.31 88 GLU A N 1
ATOM 644 C CA . GLU A 1 88 ? 3.609 16.266 -13.133 1 95.31 88 GLU A CA 1
ATOM 645 C C . GLU A 1 88 ? 4.621 15.586 -14.055 1 95.31 88 GLU A C 1
ATOM 647 O O . GLU A 1 88 ? 4.242 14.828 -14.953 1 95.31 88 GLU A O 1
ATOM 652 N N . GLY A 1 89 ? 5.953 15.836 -13.82 1 94.88 89 GLY A N 1
ATOM 653 C CA . GLY A 1 89 ? 7.023 15.289 -14.641 1 94.88 89 GLY A CA 1
ATOM 654 C C . GLY A 1 89 ? 7.227 13.797 -14.438 1 94.88 89 GLY A C 1
ATOM 655 O O . GLY A 1 89 ? 7.684 13.094 -15.336 1 94.88 89 GLY A O 1
ATOM 656 N N . LEU A 1 90 ? 6.785 13.297 -13.273 1 95.31 90 LEU A N 1
ATOM 657 C CA . LEU A 1 90 ? 6.984 11.891 -12.945 1 95.31 90 LEU A CA 1
ATOM 658 C C . LEU A 1 90 ? 6.102 10.992 -13.812 1 95.31 90 LEU A C 1
ATOM 660 O O . LEU A 1 90 ? 6.395 9.812 -13.984 1 95.31 90 LEU A O 1
ATOM 664 N N . LYS A 1 91 ? 5.082 11.562 -14.375 1 93.06 91 LYS A N 1
ATOM 665 C CA . LYS A 1 91 ? 4.227 10.789 -15.273 1 93.06 91 LYS A CA 1
ATOM 666 C C . LYS A 1 91 ? 5.023 10.242 -16.453 1 93.06 91 LYS A C 1
ATOM 668 O O . LYS A 1 91 ? 4.785 9.117 -16.906 1 93.06 91 LYS A O 1
ATOM 673 N N . GLY A 1 92 ? 5.969 11.109 -16.984 1 93.19 92 GLY A N 1
ATOM 674 C CA . GLY A 1 92 ? 6.848 10.641 -18.047 1 93.19 92 GLY A CA 1
ATOM 675 C C . GLY A 1 92 ? 7.711 9.461 -17.625 1 93.19 92 GLY A C 1
ATOM 676 O O . GLY A 1 92 ? 7.941 8.547 -18.406 1 93.19 92 GLY A O 1
ATOM 677 N N . VAL A 1 93 ? 8.133 9.461 -16.391 1 93.81 93 VAL A N 1
ATOM 678 C CA . VAL A 1 93 ? 8.953 8.375 -15.852 1 93.81 93 VAL A CA 1
ATOM 679 C C . VAL A 1 93 ? 8.109 7.109 -15.703 1 93.81 93 VAL A C 1
ATOM 681 O O . VAL A 1 93 ? 8.578 6.004 -15.984 1 93.81 93 VAL A O 1
ATOM 684 N N . PHE A 1 94 ? 6.891 7.277 -15.305 1 93.19 94 PHE A N 1
ATOM 685 C CA . PHE A 1 94 ? 5.996 6.137 -15.133 1 93.19 94 PHE A CA 1
ATOM 686 C C . PHE A 1 94 ? 5.707 5.469 -16.469 1 93.19 94 PHE A C 1
ATOM 688 O O . PHE A 1 94 ? 5.637 4.242 -16.562 1 93.19 94 PHE A O 1
ATOM 695 N N . VAL A 1 95 ? 5.539 6.301 -17.5 1 91.56 95 VAL A N 1
ATOM 696 C CA . VAL A 1 95 ? 5.312 5.766 -18.828 1 91.56 95 VAL A CA 1
ATOM 697 C C . VAL A 1 95 ? 6.559 5.027 -19.312 1 91.56 95 VAL A C 1
ATOM 699 O O . VAL A 1 95 ? 6.473 3.893 -19.781 1 91.56 95 VAL A O 1
ATOM 702 N N . GLU A 1 96 ? 7.766 5.641 -19.109 1 91.06 96 GLU A N 1
ATOM 703 C CA . GLU A 1 96 ? 9.031 5.094 -19.594 1 91.06 96 GLU A CA 1
ATOM 704 C C . GLU A 1 96 ? 9.359 3.775 -18.891 1 91.06 96 GLU A C 1
ATOM 706 O O . GLU A 1 96 ? 9.891 2.854 -19.516 1 91.06 96 GLU A O 1
ATOM 711 N N . HIS A 1 97 ? 8.969 3.678 -17.609 1 92.94 97 HIS A N 1
ATOM 712 C CA . HIS A 1 97 ? 9.367 2.52 -16.812 1 92.94 97 HIS A CA 1
ATOM 713 C C . HIS A 1 97 ? 8.156 1.708 -16.375 1 92.94 97 HIS A C 1
ATOM 715 O O . HIS A 1 97 ? 8.172 1.087 -15.32 1 92.94 97 HIS A O 1
ATOM 721 N N . ARG A 1 98 ? 7.184 1.726 -17.109 1 90.56 98 ARG A N 1
ATOM 722 C CA . ARG A 1 98 ? 5.922 1.081 -16.75 1 90.56 98 ARG A CA 1
ATOM 723 C C . ARG A 1 98 ? 6.133 -0.389 -16.406 1 90.56 98 ARG A C 1
ATOM 725 O O . ARG A 1 98 ? 5.621 -0.875 -15.398 1 90.56 98 ARG A O 1
ATOM 732 N N . GLY A 1 99 ? 6.867 -1.106 -17.25 1 90 99 GLY A N 1
ATOM 733 C CA . GLY A 1 99 ? 7.133 -2.516 -17.016 1 90 99 GLY A CA 1
ATOM 734 C C . GLY A 1 99 ? 7.844 -2.773 -15.703 1 90 99 GLY A C 1
ATOM 735 O O . GLY A 1 99 ? 7.566 -3.766 -15.023 1 90 99 GLY A O 1
ATOM 736 N N . LEU A 1 100 ? 8.727 -1.904 -15.344 1 92.12 100 LEU A N 1
ATOM 737 C CA . LEU A 1 100 ? 9.461 -2.053 -14.086 1 92.12 100 LEU A CA 1
ATOM 738 C C . LEU A 1 100 ? 8.547 -1.813 -12.891 1 92.12 100 LEU A C 1
ATOM 740 O O . LEU A 1 100 ? 8.617 -2.537 -11.898 1 92.12 100 LEU A O 1
ATOM 744 N N . TRP A 1 101 ? 7.699 -0.823 -12.938 1 92.69 101 TRP A N 1
ATOM 745 C CA . TRP A 1 101 ? 6.754 -0.557 -11.859 1 92.69 101 TRP A CA 1
ATOM 746 C C . TRP A 1 101 ? 5.789 -1.726 -11.68 1 92.69 101 TRP A C 1
ATOM 748 O O . TRP A 1 101 ? 5.543 -2.168 -10.555 1 92.69 101 TRP A O 1
ATOM 758 N N . ALA A 1 102 ? 5.332 -2.205 -12.781 1 90.12 102 ALA A N 1
ATOM 759 C CA . ALA A 1 102 ? 4.453 -3.373 -12.734 1 90.12 102 ALA A CA 1
ATOM 760 C C . ALA A 1 102 ? 5.152 -4.559 -12.078 1 90.12 102 ALA A C 1
ATOM 762 O O . ALA A 1 102 ? 4.574 -5.238 -11.227 1 90.12 102 ALA A O 1
ATOM 763 N N . ALA A 1 103 ? 6.438 -4.77 -12.453 1 89.5 103 ALA A N 1
ATOM 764 C CA . ALA A 1 103 ? 7.219 -5.863 -11.875 1 89.5 103 ALA A CA 1
ATOM 765 C C . ALA A 1 103 ? 7.402 -5.676 -10.375 1 89.5 103 ALA A C 1
ATOM 767 O O . ALA A 1 103 ? 7.367 -6.645 -9.609 1 89.5 103 ALA A O 1
ATOM 768 N N . GLN A 1 104 ? 7.609 -4.453 -9.953 1 90.75 104 GLN A N 1
ATOM 769 C CA . GLN A 1 104 ? 7.781 -4.168 -8.531 1 90.75 104 GLN A CA 1
ATOM 770 C C . GLN A 1 104 ? 6.508 -4.473 -7.75 1 90.75 104 GLN A C 1
ATOM 772 O O . GLN A 1 104 ? 6.562 -5.07 -6.672 1 90.75 104 GLN A O 1
ATOM 777 N N . PHE A 1 105 ? 5.41 -4.078 -8.242 1 91.38 105 PHE A N 1
ATOM 778 C CA . PHE A 1 105 ? 4.148 -4.34 -7.566 1 91.38 105 PHE A CA 1
ATOM 779 C C . PHE A 1 105 ? 3.852 -5.836 -7.535 1 91.38 105 PHE A C 1
ATOM 781 O O . PHE A 1 105 ? 3.312 -6.348 -6.551 1 91.38 105 PHE A O 1
ATOM 788 N N . GLU A 1 106 ? 4.176 -6.492 -8.641 1 87.44 106 GLU A N 1
ATOM 789 C CA . GLU A 1 106 ? 4.047 -7.945 -8.641 1 87.44 106 GLU A CA 1
ATOM 790 C C . GLU A 1 106 ? 4.941 -8.578 -7.574 1 87.44 106 GLU A C 1
ATOM 792 O O . GLU A 1 106 ? 4.531 -9.516 -6.891 1 87.44 106 GLU A O 1
ATOM 797 N N . ALA A 1 107 ? 6.18 -8.125 -7.508 1 86.75 107 ALA A N 1
ATOM 798 C CA . ALA A 1 107 ? 7.117 -8.641 -6.508 1 86.75 107 ALA A CA 1
ATOM 799 C C . ALA A 1 107 ? 6.586 -8.414 -5.094 1 86.75 107 ALA A C 1
ATOM 801 O O . ALA A 1 107 ? 6.73 -9.281 -4.227 1 86.75 107 ALA A O 1
ATOM 802 N N . LEU A 1 108 ? 5.969 -7.289 -4.84 1 87.31 108 LEU A N 1
ATOM 803 C CA . LEU A 1 108 ? 5.383 -6.996 -3.537 1 87.31 108 LEU A CA 1
ATOM 804 C C . LEU A 1 108 ? 4.277 -7.992 -3.205 1 87.31 108 LEU A C 1
ATOM 806 O O . LEU A 1 108 ? 4.152 -8.43 -2.059 1 87.31 108 LEU A O 1
ATOM 810 N N . ALA A 1 109 ? 3.488 -8.289 -4.199 1 85.75 109 ALA A N 1
ATOM 811 C CA . ALA A 1 109 ? 2.385 -9.234 -4.008 1 85.75 109 ALA A CA 1
ATOM 812 C C . ALA A 1 109 ? 2.904 -10.617 -3.641 1 85.75 109 ALA A C 1
ATOM 814 O O . ALA A 1 109 ? 2.195 -11.406 -3.006 1 85.75 109 ALA A O 1
ATOM 815 N N . GLN A 1 110 ? 4.125 -10.875 -3.982 1 80.06 110 GLN A N 1
ATOM 816 C CA . GLN A 1 110 ? 4.684 -12.211 -3.783 1 80.06 110 GLN A CA 1
ATOM 817 C C . GLN A 1 110 ? 5.645 -12.227 -2.596 1 80.06 110 GLN A C 1
ATOM 819 O O . GLN A 1 110 ? 6.184 -13.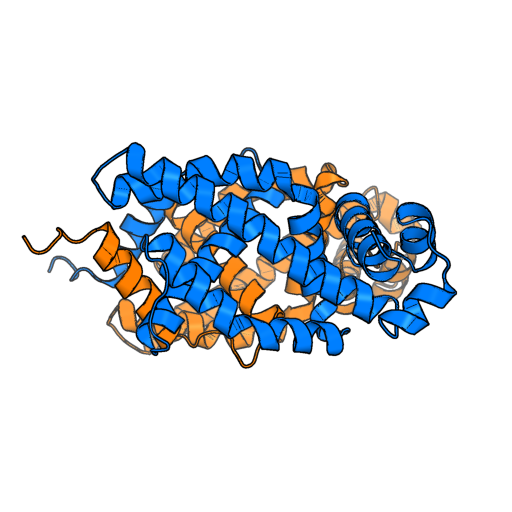281 -2.246 1 80.06 110 GLN A O 1
ATOM 824 N N . ALA A 1 111 ? 5.898 -11.094 -2.021 1 79.88 111 ALA A N 1
ATOM 825 C CA . ALA A 1 111 ? 6.945 -10.938 -1.017 1 79.88 111 ALA A CA 1
ATOM 826 C C . ALA A 1 111 ? 6.738 -11.906 0.145 1 79.88 111 ALA A C 1
ATOM 828 O O . ALA A 1 111 ? 7.703 -12.391 0.739 1 79.88 111 ALA A O 1
ATOM 829 N N . GLU A 1 112 ? 5.465 -12.188 0.44 1 76.12 112 GLU A N 1
ATOM 830 C CA . GLU A 1 112 ? 5.176 -13.102 1.54 1 76.12 112 GLU A CA 1
ATOM 831 C C . GLU A 1 112 ? 5.68 -14.508 1.235 1 76.12 112 GLU A C 1
ATOM 833 O O . GLU A 1 112 ? 6.055 -15.25 2.146 1 76.12 112 GLU A O 1
ATOM 838 N N . HIS A 1 113 ? 5.789 -14.82 0.007 1 74.94 113 HIS A N 1
ATOM 839 C CA . HIS A 1 113 ? 6.176 -16.172 -0.385 1 74.94 113 HIS A CA 1
ATOM 840 C C . HIS A 1 113 ? 7.594 -16.188 -0.948 1 74.94 113 HIS A C 1
ATOM 842 O O . HIS A 1 113 ? 8.055 -17.234 -1.43 1 74.94 113 HIS A O 1
ATOM 848 N N . ALA A 1 114 ? 8.203 -15.07 -0.917 1 78.81 114 ALA A N 1
ATOM 849 C CA . ALA A 1 114 ? 9.578 -14.945 -1.401 1 78.81 114 ALA A CA 1
ATOM 850 C C . ALA A 1 114 ? 10.469 -14.273 -0.363 1 78.81 114 ALA A C 1
ATOM 852 O O . ALA A 1 114 ? 10.883 -13.125 -0.545 1 78.81 114 ALA A O 1
ATOM 853 N N . PRO A 1 115 ? 10.828 -14.992 0.634 1 79.38 115 PRO A N 1
ATOM 854 C CA . PRO A 1 115 ? 11.594 -14.414 1.74 1 79.38 115 PRO A CA 1
ATOM 855 C C . PRO A 1 115 ? 12.914 -13.797 1.287 1 79.38 115 PRO A C 1
ATOM 857 O O . PRO A 1 115 ? 13.359 -12.797 1.858 1 79.38 115 PRO A O 1
ATOM 860 N N . GLU A 1 116 ? 13.414 -14.391 0.328 1 82.06 116 GLU A N 1
ATOM 861 C CA . GLU A 1 116 ? 14.68 -13.852 -0.169 1 82.06 116 GLU A CA 1
ATOM 862 C C . GLU A 1 116 ? 14.484 -12.477 -0.79 1 82.06 116 GLU A C 1
ATOM 864 O O . GLU A 1 116 ? 15.344 -11.594 -0.64 1 82.06 116 GLU A O 1
ATOM 869 N N . LEU A 1 117 ? 13.43 -12.367 -1.525 1 81.31 117 LEU A N 1
ATOM 870 C CA . LEU A 1 117 ? 13.109 -11.062 -2.098 1 81.31 117 LEU A CA 1
ATOM 871 C C . LEU A 1 117 ? 12.836 -10.039 -1.002 1 81.31 117 LEU A C 1
ATOM 873 O O . LEU A 1 117 ? 13.344 -8.914 -1.05 1 81.31 117 LEU A O 1
ATOM 877 N N . ALA A 1 118 ? 12.055 -10.461 0.014 1 80.5 118 ALA A N 1
ATOM 878 C CA . ALA A 1 118 ? 11.75 -9.586 1.142 1 80.5 118 ALA A CA 1
ATOM 879 C C . ALA A 1 118 ? 13.023 -9.133 1.852 1 80.5 118 ALA A C 1
ATOM 881 O O . ALA A 1 118 ? 13.164 -7.953 2.188 1 80.5 118 ALA A O 1
ATOM 882 N N . ALA A 1 119 ? 13.945 -9.992 1.945 1 85.06 119 ALA A N 1
ATOM 883 C CA . ALA A 1 119 ? 15.219 -9.695 2.605 1 85.06 119 ALA A CA 1
ATOM 884 C C . ALA A 1 119 ? 16.062 -8.734 1.769 1 85.06 119 ALA A C 1
ATOM 886 O O . ALA A 1 119 ? 16.672 -7.816 2.305 1 85.06 119 ALA A O 1
ATOM 887 N N . ALA A 1 120 ? 16.062 -8.961 0.546 1 82.94 120 ALA A N 1
ATOM 888 C CA . ALA A 1 120 ? 16.844 -8.102 -0.352 1 82.94 120 ALA A CA 1
ATOM 889 C C . ALA A 1 120 ? 16.281 -6.68 -0.36 1 82.94 120 ALA A C 1
ATOM 891 O O . ALA A 1 120 ? 17.062 -5.715 -0.343 1 82.94 120 ALA A O 1
ATOM 892 N N . LEU A 1 121 ? 14.992 -6.547 -0.365 1 82.62 121 LEU A N 1
ATOM 893 C CA . LEU A 1 121 ? 14.359 -5.23 -0.349 1 82.62 121 LEU A CA 1
ATOM 894 C C . LEU A 1 121 ? 14.602 -4.531 0.985 1 82.62 121 LEU A C 1
ATOM 896 O O . LEU A 1 121 ? 14.852 -3.324 1.021 1 82.62 121 LEU A O 1
ATOM 900 N N . ALA A 1 122 ? 14.57 -5.301 2.027 1 83.31 122 ALA A N 1
ATOM 901 C CA . ALA A 1 122 ? 14.797 -4.758 3.363 1 83.31 122 ALA A CA 1
ATOM 902 C C . ALA A 1 122 ? 16.219 -4.227 3.51 1 83.31 122 ALA A C 1
ATOM 904 O O . ALA A 1 122 ? 16.438 -3.209 4.168 1 83.31 122 ALA A O 1
ATOM 905 N N . GLU A 1 123 ? 17.094 -4.859 2.887 1 83.44 123 GLU A N 1
ATOM 906 C CA . GLU A 1 123 ? 18.5 -4.52 3.008 1 83.44 123 GLU A CA 1
ATOM 907 C C . GLU A 1 123 ? 18.797 -3.148 2.402 1 83.44 123 GLU A C 1
ATOM 909 O O . GLU A 1 123 ? 19.688 -2.434 2.869 1 83.44 123 GLU A O 1
ATOM 914 N N . VAL A 1 124 ? 18.031 -2.83 1.415 1 85.12 124 VAL A N 1
ATOM 915 C CA . VAL A 1 124 ? 18.344 -1.59 0.711 1 85.12 124 VAL A CA 1
ATOM 916 C C . VAL A 1 124 ? 17.297 -0.525 1.053 1 85.12 124 VAL A C 1
ATOM 918 O O . VAL A 1 124 ? 17.391 0.612 0.583 1 85.12 124 VAL A O 1
ATOM 921 N N . GLN A 1 125 ? 16.391 -0.858 1.915 1 89.38 125 GLN A N 1
ATOM 922 C CA . GLN A 1 125 ? 15.266 0.022 2.191 1 89.38 125 GLN A CA 1
ATOM 923 C C . GLN A 1 125 ? 15.727 1.327 2.832 1 89.38 125 GLN A C 1
ATOM 925 O O . GLN A 1 125 ? 15.336 2.412 2.393 1 89.38 125 GLN A O 1
ATOM 930 N N . LYS A 1 126 ? 16.656 1.208 3.797 1 90.94 126 LYS A N 1
ATOM 931 C CA . LYS A 1 126 ? 17.141 2.391 4.496 1 90.94 126 LYS A CA 1
ATOM 932 C C . LYS A 1 126 ? 17.891 3.326 3.547 1 90.94 126 LYS A C 1
ATOM 934 O O . LYS A 1 126 ? 17.625 4.531 3.531 1 90.94 126 LYS A O 1
ATOM 939 N N . GLU A 1 127 ? 18.734 2.775 2.773 1 91.56 127 GLU A N 1
ATOM 940 C CA . GLU A 1 127 ? 19.484 3.568 1.807 1 91.56 127 GLU A CA 1
ATOM 941 C C . GLU A 1 127 ? 18.562 4.223 0.786 1 91.56 127 GLU A C 1
ATOM 943 O O . GLU A 1 127 ? 18.781 5.363 0.375 1 91.56 127 GLU A O 1
ATOM 948 N N . GLY A 1 128 ? 17.547 3.488 0.368 1 93.38 128 GLY A N 1
ATOM 949 C CA . GLY A 1 128 ? 16.562 4.031 -0.557 1 93.38 128 GLY A CA 1
ATOM 950 C C . GLY A 1 128 ? 15.805 5.223 0.005 1 93.38 128 GLY A C 1
ATOM 951 O O . GLY A 1 128 ? 15.594 6.219 -0.691 1 93.38 128 GLY A O 1
ATOM 952 N N . ARG A 1 129 ? 15.523 5.16 1.278 1 95.88 129 ARG A N 1
ATOM 953 C CA . ARG A 1 129 ? 14.789 6.234 1.938 1 95.88 129 ARG A CA 1
ATOM 954 C C . ARG A 1 129 ? 15.656 7.48 2.084 1 95.88 129 ARG A C 1
ATOM 956 O O . ARG A 1 129 ? 15.203 8.594 1.8 1 95.88 129 ARG A O 1
ATOM 963 N N . LEU A 1 130 ? 16.875 7.277 2.516 1 96.62 130 LEU A N 1
ATOM 964 C CA . LEU A 1 130 ? 17.781 8.406 2.635 1 96.62 130 LEU A CA 1
ATOM 965 C C . LEU A 1 130 ? 18.047 9.031 1.27 1 96.62 130 LEU A C 1
ATOM 967 O O . LEU A 1 130 ? 18.172 10.258 1.153 1 96.62 130 LEU A O 1
ATOM 971 N N . GLY A 1 131 ? 18.156 8.219 0.243 1 95.19 131 GLY A N 1
ATOM 972 C CA . GLY A 1 131 ? 18.297 8.703 -1.118 1 95.19 131 GLY A CA 1
ATOM 973 C C . GLY A 1 131 ? 17.125 9.547 -1.582 1 95.19 131 GLY A C 1
ATOM 974 O O . GLY A 1 131 ? 17.312 10.594 -2.203 1 95.19 131 GLY A O 1
ATOM 975 N N . LEU A 1 132 ? 15.898 9.125 -1.297 1 95.75 132 LEU A N 1
ATOM 976 C CA . LEU A 1 132 ? 14.695 9.875 -1.658 1 95.75 132 LEU A CA 1
ATOM 977 C C . LEU A 1 132 ? 14.633 11.195 -0.904 1 95.75 132 LEU A C 1
ATOM 979 O O . LEU A 1 132 ? 14.273 12.227 -1.479 1 95.75 132 LEU A O 1
ATOM 983 N N . ALA A 1 133 ? 14.992 11.133 0.397 1 96.94 133 ALA A N 1
ATOM 984 C CA . ALA A 1 133 ? 15.031 12.352 1.192 1 96.94 133 ALA A CA 1
ATOM 985 C C . ALA A 1 133 ? 16 13.367 0.589 1 96.94 133 ALA A C 1
ATOM 987 O O . ALA A 1 133 ? 15.664 14.539 0.433 1 96.94 133 ALA A O 1
ATOM 988 N N . ALA A 1 134 ? 17.188 12.914 0.237 1 96.25 134 ALA A N 1
ATOM 989 C CA . ALA A 1 134 ? 18.188 13.789 -0.368 1 96.25 134 ALA A CA 1
ATOM 990 C C . ALA A 1 134 ? 17.703 14.336 -1.707 1 96.25 134 ALA A C 1
ATOM 992 O O . ALA A 1 134 ? 17.766 15.547 -1.948 1 96.25 134 ALA A O 1
ATOM 993 N N . LEU A 1 135 ? 17.141 13.445 -2.508 1 93.44 135 LEU A N 1
ATOM 994 C CA . LEU A 1 135 ? 16.703 13.773 -3.857 1 93.44 135 LEU A CA 1
ATOM 995 C C . LEU A 1 135 ? 15.656 14.891 -3.834 1 93.44 135 LEU A C 1
ATOM 997 O O . LEU A 1 135 ? 15.805 15.906 -4.516 1 93.44 135 LEU A O 1
ATOM 1001 N N . PHE A 1 136 ? 14.664 14.797 -3.006 1 93.12 136 PHE A N 1
ATOM 1002 C CA . PHE A 1 136 ? 13.547 15.734 -3.023 1 93.12 136 PHE A CA 1
ATOM 1003 C C . PHE A 1 136 ? 13.898 17.016 -2.277 1 93.12 136 PHE A C 1
ATOM 1005 O O . PHE A 1 136 ? 13.172 18 -2.363 1 93.12 136 PHE A O 1
ATOM 1012 N N . GLN A 1 137 ? 15.023 17.047 -1.59 1 90.69 137 GLN A N 1
ATOM 1013 C CA . GLN A 1 137 ? 15.523 18.25 -0.954 1 90.69 137 GLN A CA 1
ATOM 1014 C C . GLN A 1 137 ? 16.562 18.938 -1.828 1 90.69 137 GLN A C 1
ATOM 1016 O O . GLN A 1 137 ? 17.078 20 -1.473 1 90.69 137 GLN A O 1
ATOM 1021 N N . GLY A 1 138 ? 16.844 18.281 -2.945 1 87.31 138 GLY A N 1
ATOM 1022 C CA . GLY A 1 138 ? 17.859 18.844 -3.818 1 87.31 138 GLY A CA 1
ATOM 1023 C C . GLY A 1 138 ? 19.266 18.75 -3.246 1 87.31 138 GLY A C 1
ATOM 1024 O O . GLY A 1 138 ? 20.094 19.609 -3.496 1 87.31 138 GLY A O 1
ATOM 1025 N N . LEU A 1 139 ? 19.531 17.719 -2.461 1 91.12 139 LEU A N 1
ATOM 1026 C CA . LEU A 1 139 ? 20.828 17.5 -1.825 1 91.12 139 LEU A CA 1
ATOM 1027 C C . LEU A 1 139 ? 21.516 16.25 -2.373 1 91.12 139 LEU A C 1
ATOM 1029 O O . LEU A 1 139 ? 20.828 15.312 -2.795 1 91.12 139 LEU A O 1
ATOM 1033 N N . PRO A 1 140 ? 22.812 16.328 -2.342 1 91.12 140 PRO A N 1
ATOM 1034 C CA . PRO A 1 140 ? 23.5 15.125 -2.787 1 91.12 140 PRO A CA 1
ATOM 1035 C C . PRO A 1 140 ? 23.344 13.961 -1.811 1 91.12 140 PRO A C 1
ATOM 1037 O O . PRO A 1 140 ? 23.281 12.805 -2.23 1 91.12 140 PRO A O 1
ATOM 1040 N N . GLU A 1 141 ? 23.344 14.289 -0.548 1 94 141 GLU A N 1
ATOM 1041 C CA . GLU A 1 141 ? 23.188 13.305 0.521 1 94 141 GLU A CA 1
ATOM 1042 C C . GLU A 1 141 ? 22.578 13.945 1.771 1 94 141 GLU A C 1
ATOM 1044 O O . GLU A 1 141 ? 22.547 15.172 1.892 1 94 141 GLU A O 1
ATOM 1049 N N . VAL A 1 142 ? 22.016 13.141 2.617 1 96.75 142 VAL A N 1
ATOM 1050 C CA . VAL A 1 142 ? 21.531 13.586 3.918 1 96.75 142 VAL A CA 1
ATOM 1051 C C . VAL A 1 142 ? 22.062 12.664 5.012 1 96.75 142 VAL A C 1
ATOM 1053 O O . VAL A 1 142 ? 22.484 11.539 4.738 1 96.75 142 VAL A O 1
ATOM 1056 N N . ALA A 1 143 ? 22.109 13.164 6.188 1 97 143 ALA A N 1
ATOM 1057 C CA . ALA A 1 143 ? 22.562 12.367 7.32 1 97 143 ALA A CA 1
ATOM 1058 C C . ALA A 1 143 ? 21.531 11.305 7.699 1 97 143 ALA A C 1
ATOM 1060 O O . ALA A 1 143 ? 20.344 11.453 7.41 1 97 143 ALA A O 1
ATOM 1061 N N . ASP A 1 144 ? 22.062 10.148 8.336 1 95.69 144 ASP A N 1
ATOM 1062 C CA . ASP A 1 144 ? 21.203 9.086 8.836 1 95.69 144 ASP A CA 1
ATOM 1063 C C . ASP A 1 144 ? 20.578 9.469 10.172 1 95.69 144 ASP A C 1
ATOM 1065 O O . ASP A 1 144 ? 21.047 9.023 11.227 1 95.69 144 ASP A O 1
ATOM 1069 N N . THR A 1 145 ? 19.609 10.32 10.109 1 97.69 145 THR A N 1
ATOM 1070 C CA . THR A 1 145 ? 18.859 10.742 11.289 1 97.69 145 THR A CA 1
ATOM 1071 C C . THR A 1 145 ? 17.422 10.25 11.219 1 97.69 145 THR A C 1
ATOM 1073 O O . THR A 1 145 ? 16.938 9.859 10.156 1 97.69 145 THR A O 1
ATOM 1076 N N . GLU A 1 146 ? 16.766 10.188 12.328 1 97.06 146 GLU A N 1
ATOM 1077 C CA . GLU A 1 146 ? 15.367 9.812 12.383 1 97.06 146 GLU A CA 1
ATOM 1078 C C . GLU A 1 146 ? 14.516 10.711 11.492 1 97.06 146 GLU A C 1
ATOM 1080 O O . GLU A 1 146 ? 13.57 10.242 10.852 1 97.06 146 GLU A O 1
ATOM 1085 N N . GLU A 1 147 ? 14.875 12.008 11.398 1 97.75 147 GLU A N 1
ATOM 1086 C CA . GLU A 1 147 ? 14.117 12.969 10.594 1 97.75 147 GLU A CA 1
ATOM 1087 C C . GLU A 1 147 ? 14.25 12.664 9.109 1 97.75 147 GLU A C 1
ATOM 1089 O O . GLU A 1 147 ? 13.258 12.68 8.375 1 97.75 147 GLU A O 1
ATOM 1094 N N . GLU A 1 148 ? 15.461 12.375 8.727 1 97.94 148 GLU A N 1
ATOM 1095 C CA . GLU A 1 148 ? 15.672 12.133 7.305 1 97.94 148 GLU A CA 1
ATOM 1096 C C . GLU A 1 148 ? 15.109 10.781 6.883 1 97.94 148 GLU A C 1
ATOM 1098 O O . GLU A 1 148 ? 14.633 10.625 5.758 1 97.94 148 GLU A O 1
ATOM 1103 N N . LEU A 1 149 ? 15.148 9.828 7.801 1 97.38 149 LEU A N 1
ATOM 1104 C CA . LEU A 1 149 ? 14.523 8.547 7.52 1 97.38 149 LEU A CA 1
ATOM 1105 C C . LEU A 1 149 ? 13.008 8.695 7.422 1 97.38 149 LEU A C 1
ATOM 1107 O O . LEU A 1 149 ? 12.375 8.086 6.559 1 97.38 149 LEU A O 1
ATOM 1111 N N . ALA A 1 150 ? 12.406 9.523 8.273 1 98.06 150 ALA A N 1
ATOM 1112 C CA . ALA A 1 150 ? 10.969 9.781 8.219 1 98.06 150 ALA A CA 1
ATOM 1113 C C . ALA A 1 150 ? 10.594 10.523 6.938 1 98.06 150 ALA A C 1
ATOM 1115 O O . ALA A 1 150 ? 9.578 10.219 6.309 1 98.06 150 ALA A O 1
ATOM 1116 N N . ARG A 1 151 ? 11.406 11.492 6.523 1 97.88 151 ARG A N 1
ATOM 1117 C CA . ARG A 1 151 ? 11.203 12.219 5.273 1 97.88 151 ARG A CA 1
ATOM 1118 C C . ARG A 1 151 ? 11.25 11.281 4.078 1 97.88 151 ARG A C 1
ATOM 1120 O O . ARG A 1 151 ? 10.391 11.344 3.197 1 97.88 151 ARG A O 1
ATOM 1127 N N . GLY A 1 152 ? 12.25 10.438 4.133 1 97.69 152 GLY A N 1
ATOM 1128 C CA . GLY A 1 152 ? 12.422 9.484 3.047 1 97.69 152 GLY A CA 1
ATOM 1129 C C . GLY A 1 152 ? 11.289 8.484 2.947 1 97.69 152 GLY A C 1
ATOM 1130 O O . GLY A 1 152 ? 10.805 8.195 1.854 1 97.69 152 GLY A O 1
ATOM 1131 N N . ALA A 1 153 ? 10.898 7.953 4.074 1 97.5 153 ALA A N 1
ATOM 1132 C CA . ALA A 1 153 ? 9.789 7.008 4.102 1 97.5 153 ALA A CA 1
ATOM 1133 C C . ALA A 1 153 ? 8.5 7.66 3.604 1 97.5 153 ALA A C 1
ATOM 1135 O O . ALA A 1 153 ? 7.695 7.02 2.924 1 97.5 153 ALA A O 1
ATOM 1136 N N . PHE A 1 154 ? 8.219 8.953 3.943 1 98.38 154 PHE A N 1
ATOM 1137 C CA . PHE A 1 154 ? 7.031 9.672 3.496 1 98.38 154 PHE A CA 1
ATOM 1138 C C . PHE A 1 154 ? 7.062 9.875 1.987 1 98.38 154 PHE A C 1
ATOM 1140 O O . PHE A 1 154 ? 6.055 9.656 1.307 1 98.38 154 PHE A O 1
ATOM 1147 N N . TYR A 1 155 ? 8.25 10.219 1.376 1 97.62 155 TYR A N 1
ATOM 1148 C CA . TYR A 1 155 ? 8.383 10.367 -0.069 1 97.62 155 TYR A CA 1
ATOM 1149 C C . TYR A 1 155 ? 8.203 9.031 -0.775 1 97.62 155 TYR A C 1
ATOM 1151 O O . TYR A 1 155 ? 7.668 8.969 -1.884 1 97.62 155 TYR A O 1
ATOM 1159 N N . GLN A 1 156 ? 8.711 8.008 -0.103 1 96.56 156 GLN A N 1
ATOM 1160 C CA . GLN A 1 156 ? 8.516 6.668 -0.656 1 96.56 156 GLN A CA 1
ATOM 1161 C C . GLN A 1 156 ? 7.039 6.312 -0.724 1 96.56 156 GLN A C 1
ATOM 1163 O O . GLN A 1 156 ? 6.574 5.746 -1.719 1 96.56 156 GLN A O 1
ATOM 1168 N N . THR A 1 157 ? 6.309 6.629 0.335 1 97.62 157 THR A N 1
ATOM 1169 C CA . THR A 1 157 ? 4.863 6.43 0.353 1 97.62 157 THR A CA 1
ATOM 1170 C C . THR A 1 157 ? 4.199 7.184 -0.795 1 97.62 157 THR A C 1
ATOM 1172 O O . THR A 1 157 ? 3.389 6.617 -1.531 1 97.62 157 THR A O 1
ATOM 1175 N N . LEU A 1 158 ? 4.527 8.477 -0.972 1 97.88 158 LEU A N 1
ATOM 1176 C CA . LEU A 1 158 ? 3.928 9.305 -2.016 1 97.88 158 LEU A CA 1
ATOM 1177 C C . LEU A 1 158 ? 4.223 8.727 -3.396 1 97.88 158 LEU A C 1
ATOM 1179 O O . LEU A 1 158 ? 3.324 8.633 -4.238 1 97.88 158 LEU A O 1
ATOM 1183 N N . LEU A 1 159 ? 5.5 8.312 -3.648 1 96.69 159 LEU A N 1
ATOM 1184 C CA . LEU A 1 159 ? 5.914 7.797 -4.949 1 96.69 159 LEU A CA 1
ATOM 1185 C C . LEU A 1 159 ? 5.191 6.492 -5.27 1 96.69 159 LEU A C 1
ATOM 1187 O O . LEU A 1 159 ? 4.598 6.355 -6.344 1 96.69 159 LEU A O 1
ATOM 1191 N N . ALA A 1 160 ? 5.195 5.566 -4.312 1 95.38 160 ALA A N 1
ATOM 1192 C CA . ALA A 1 160 ? 4.566 4.266 -4.523 1 95.38 160 ALA A CA 1
ATOM 1193 C C . ALA A 1 160 ? 3.057 4.406 -4.695 1 95.38 160 ALA A C 1
ATOM 1195 O O . ALA A 1 160 ? 2.455 3.734 -5.535 1 95.38 160 ALA A O 1
ATOM 1196 N N . GLY A 1 161 ? 2.439 5.258 -3.9 1 96.56 161 GLY A N 1
ATOM 1197 C CA . GLY A 1 161 ? 1.004 5.461 -4.012 1 96.56 161 GLY A CA 1
ATOM 1198 C C . GLY A 1 161 ? 0.597 6.164 -5.293 1 96.56 161 GLY A C 1
ATOM 1199 O O . GLY A 1 161 ? -0.44 5.844 -5.879 1 96.56 161 GLY A O 1
ATOM 1200 N N . TYR A 1 162 ? 1.381 7.148 -5.723 1 96.31 162 TYR A N 1
ATOM 1201 C CA . TYR A 1 162 ? 1.09 7.891 -6.941 1 96.31 162 TYR A CA 1
ATOM 1202 C C . TYR A 1 162 ? 1.173 6.984 -8.164 1 96.31 162 TYR A C 1
ATOM 1204 O O . TYR A 1 162 ? 0.302 7.027 -9.039 1 96.31 162 TYR A O 1
ATOM 1212 N N . VAL A 1 163 ? 2.193 6.141 -8.234 1 95 163 VAL A N 1
ATOM 1213 C CA . VAL A 1 163 ? 2.342 5.238 -9.375 1 95 163 VAL A CA 1
ATOM 1214 C C . VAL A 1 163 ? 1.242 4.18 -9.344 1 95 163 VAL A C 1
ATOM 1216 O O . VAL A 1 163 ? 0.752 3.75 -10.391 1 95 163 VAL A O 1
ATOM 1219 N N . ALA A 1 164 ? 0.82 3.736 -8.148 1 93.38 164 ALA A N 1
ATOM 1220 C CA . ALA A 1 164 ? -0.285 2.789 -8.031 1 93.38 164 ALA A CA 1
ATOM 1221 C C . ALA A 1 164 ? -1.565 3.359 -8.633 1 93.38 164 ALA A C 1
ATOM 1223 O O . ALA A 1 164 ? -2.285 2.664 -9.352 1 93.38 164 ALA A O 1
ATOM 1224 N N . GLN A 1 165 ? -1.853 4.609 -8.344 1 92.06 165 GLN A N 1
ATOM 1225 C CA . GLN A 1 165 ? -3.031 5.262 -8.898 1 92.06 165 GLN A CA 1
ATOM 1226 C C . GLN A 1 165 ? -2.924 5.383 -10.422 1 92.06 165 GLN A C 1
ATOM 1228 O O . GLN A 1 165 ? -3.912 5.195 -11.133 1 92.06 165 GLN A O 1
ATOM 1233 N N . TRP A 1 166 ? -1.74 5.695 -10.883 1 91.44 166 TRP A N 1
ATOM 1234 C CA . TRP A 1 166 ? -1.51 5.828 -12.312 1 91.44 166 TRP A CA 1
ATOM 1235 C C . TRP A 1 166 ? -1.7 4.488 -13.023 1 91.44 166 TRP A C 1
ATOM 1237 O O . TRP A 1 166 ? -2.307 4.426 -14.094 1 91.44 166 TRP A O 1
ATOM 1247 N N . LEU A 1 167 ? -1.135 3.438 -12.438 1 89.25 167 LEU A N 1
ATOM 1248 C CA . LEU A 1 167 ? -1.282 2.104 -13.008 1 89.25 167 LEU A CA 1
ATOM 1249 C C . LEU A 1 167 ? -2.748 1.688 -13.047 1 89.25 167 LEU A C 1
ATOM 1251 O O . LEU A 1 167 ? -3.178 1.003 -13.984 1 89.25 167 LEU A O 1
ATOM 1255 N N . ALA A 1 168 ? -3.529 2.059 -12.086 1 88.06 168 ALA A N 1
ATOM 1256 C CA . ALA A 1 168 ? -4.938 1.684 -11.992 1 88.06 168 ALA A CA 1
ATOM 1257 C C . ALA A 1 168 ? -5.773 2.418 -13.039 1 88.06 168 ALA A C 1
ATOM 1259 O O . ALA A 1 168 ? -6.641 1.82 -13.68 1 88.06 168 ALA A O 1
ATOM 1260 N N . ALA A 1 169 ? -5.574 3.711 -13.133 1 89.12 169 ALA A N 1
ATOM 1261 C CA . ALA A 1 169 ? -6.34 4.566 -14.039 1 89.12 169 ALA A CA 1
ATOM 1262 C C . ALA A 1 169 ? -5.52 5.777 -14.477 1 89.12 169 ALA A C 1
ATOM 1264 O O . ALA A 1 169 ? -5.676 6.871 -13.922 1 89.12 169 ALA A O 1
ATOM 1265 N N . PRO A 1 170 ? -4.715 5.609 -15.523 1 88.06 170 PRO A N 1
ATOM 1266 C CA . PRO A 1 170 ? -3.799 6.672 -15.938 1 88.06 170 PRO A CA 1
ATOM 1267 C C . PRO A 1 170 ? -4.52 7.984 -16.25 1 88.06 170 PRO A C 1
ATOM 1269 O O . PRO A 1 170 ? -4.023 9.062 -15.898 1 88.06 170 PRO A O 1
ATOM 1272 N N . GLU A 1 171 ? -5.75 7.898 -16.734 1 88.19 171 GLU A N 1
ATOM 1273 C CA . GLU A 1 171 ? -6.477 9.086 -17.156 1 88.19 171 GLU A CA 1
ATOM 1274 C C . GLU A 1 171 ? -7.086 9.82 -15.969 1 88.19 171 GLU A C 1
ATOM 1276 O O . GLU A 1 171 ? -7.488 10.977 -16.078 1 88.19 171 GLU A O 1
ATOM 1281 N N . GLN A 1 172 ? -7.062 9.109 -14.82 1 91.19 172 GLN A N 1
ATOM 1282 C CA . GLN A 1 172 ? -7.691 9.711 -13.648 1 91.19 172 GLN A CA 1
ATOM 1283 C C . GLN A 1 172 ? -6.66 10 -12.562 1 91.19 172 GLN A C 1
ATOM 1285 O O . GLN A 1 172 ? -7.012 10.477 -11.484 1 91.19 172 GLN A O 1
ATOM 1290 N N . ALA A 1 173 ? -5.465 9.648 -12.812 1 93.31 173 ALA A N 1
ATOM 1291 C CA . ALA A 1 173 ? -4.426 9.969 -11.836 1 93.31 173 ALA A CA 1
ATOM 1292 C C . ALA A 1 173 ? -4.352 11.477 -11.594 1 93.31 173 ALA A C 1
ATOM 1294 O O . ALA A 1 173 ? -4.496 12.266 -12.523 1 93.31 173 ALA A O 1
ATOM 1295 N N . PRO A 1 174 ? -4.148 11.906 -10.383 1 95.06 174 PRO A N 1
ATOM 1296 C CA . PRO A 1 174 ? -4.09 13.344 -10.125 1 95.06 174 PRO A CA 1
ATOM 1297 C C . PRO A 1 174 ? -2.926 14.023 -10.844 1 95.06 174 PRO A C 1
ATOM 129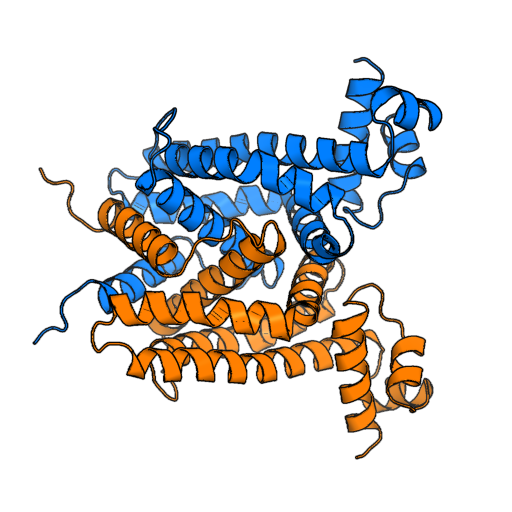9 O O . PRO A 1 174 ? -1.845 13.445 -10.961 1 95.06 174 PRO A O 1
ATOM 1302 N N . SER A 1 175 ? -3.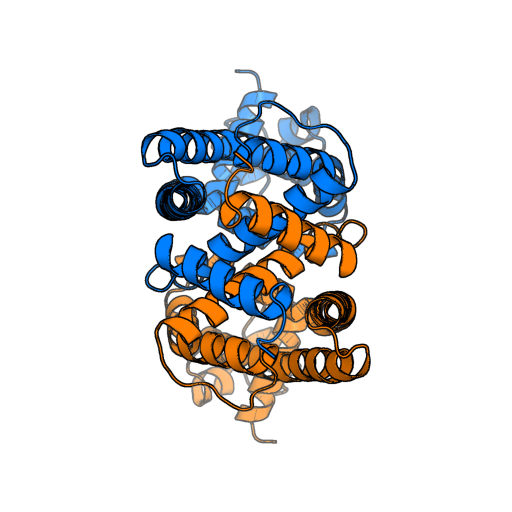203 15.195 -11.32 1 96.5 175 SER A N 1
ATOM 1303 C CA . SER A 1 175 ? -2.113 16.031 -11.82 1 96.5 175 SER A CA 1
ATOM 1304 C C . SER A 1 175 ? -1.239 16.531 -10.68 1 96.5 175 SER A C 1
ATOM 1306 O O . SER A 1 175 ? -1.597 16.391 -9.508 1 96.5 175 SER A O 1
ATOM 1308 N N . GLY A 1 176 ? -0.077 17.078 -11.031 1 96.5 176 GLY A N 1
ATOM 1309 C CA . GLY A 1 176 ? 0.801 17.656 -10.031 1 96.5 176 GLY A CA 1
ATOM 1310 C C . GLY A 1 176 ? 0.102 18.672 -9.148 1 96.5 176 GLY A C 1
ATOM 1311 O O . GLY A 1 176 ? 0.136 18.562 -7.922 1 96.5 176 GLY A O 1
ATOM 1312 N N . PRO A 1 177 ? -0.611 19.625 -9.812 1 96.94 177 PRO A N 1
ATOM 1313 C CA . PRO A 1 177 ? -1.316 20.641 -9.031 1 96.94 177 PRO A CA 1
ATOM 1314 C C . PRO A 1 177 ? -2.432 20.062 -8.164 1 96.94 177 PRO A C 1
ATOM 1316 O O . PRO A 1 177 ? -2.645 20.5 -7.039 1 96.94 177 PRO A O 1
ATOM 1319 N N . GLN A 1 178 ? -3.162 19.016 -8.656 1 97.56 178 GLN A N 1
ATOM 1320 C CA . GLN A 1 178 ? -4.191 18.375 -7.855 1 97.56 178 GLN A CA 1
ATOM 1321 C C . GLN A 1 178 ? -3.584 17.656 -6.652 1 97.56 178 GLN A C 1
ATOM 1323 O O . GLN A 1 178 ? -4.164 17.641 -5.566 1 97.56 178 GLN A O 1
ATOM 1328 N N . PHE A 1 179 ? -2.422 17 -6.914 1 97.94 179 PHE A N 1
ATOM 1329 C CA . PHE A 1 179 ? -1.717 16.297 -5.848 1 97.94 179 PHE A CA 1
ATOM 1330 C C . PHE A 1 179 ? -1.265 17.266 -4.766 1 97.94 179 PHE A C 1
ATOM 1332 O O . PHE A 1 179 ? -1.407 16.984 -3.572 1 97.94 179 PHE A O 1
ATOM 1339 N N . LEU A 1 180 ? -0.707 18.422 -5.16 1 97.75 180 LEU A N 1
ATOM 1340 C CA . LEU A 1 180 ? -0.307 19.469 -4.227 1 97.75 180 LEU A CA 1
ATOM 1341 C C . LEU A 1 180 ? -1.509 20 -3.447 1 97.75 180 LEU A C 1
ATOM 1343 O O . LEU A 1 180 ? -1.406 20.266 -2.248 1 97.75 180 LEU A O 1
ATOM 1347 N N . LEU A 1 181 ? -2.709 20.156 -4.133 1 98.12 181 LEU A N 1
ATOM 1348 C CA . LEU A 1 181 ? -3.926 20.609 -3.461 1 98.12 181 LEU A CA 1
ATOM 1349 C C . LEU A 1 181 ? -4.328 19.641 -2.357 1 98.12 181 LEU A C 1
ATOM 1351 O O . LEU A 1 181 ? -4.691 20.062 -1.257 1 98.12 181 LEU A O 1
ATOM 1355 N N . GLY A 1 182 ? -4.152 18.359 -2.641 1 98.12 182 GLY A N 1
ATOM 1356 C CA . GLY A 1 182 ? -4.445 17.359 -1.631 1 98.12 182 GLY A CA 1
ATOM 1357 C C . GLY A 1 182 ? -3.531 17.438 -0.423 1 98.12 182 GLY A C 1
ATOM 1358 O O . GLY A 1 182 ? -3.994 17.375 0.718 1 98.12 182 GLY A O 1
ATOM 1359 N N . LEU A 1 183 ? -2.312 17.531 -0.648 1 97.81 183 LEU A N 1
ATOM 1360 C CA . LEU A 1 183 ? -1.34 17.688 0.429 1 97.81 183 LEU A CA 1
ATOM 1361 C C . LEU A 1 183 ? -1.651 18.906 1.283 1 97.81 183 LEU A C 1
ATOM 1363 O O . LEU A 1 183 ? -1.594 18.844 2.514 1 97.81 183 LEU A O 1
ATOM 1367 N N . ARG A 1 184 ? -1.914 20.141 0.59 1 97.12 184 ARG A N 1
ATOM 1368 C CA . ARG A 1 184 ? -2.236 21.375 1.298 1 97.12 184 ARG A CA 1
ATOM 1369 C C . ARG A 1 184 ? -3.455 21.188 2.195 1 97.12 184 ARG A C 1
ATOM 1371 O O . ARG A 1 184 ? -3.451 21.609 3.352 1 97.12 184 ARG A O 1
ATOM 1378 N N . LEU A 1 185 ? -4.57 20.516 1.694 1 96.94 185 LEU A N 1
ATOM 1379 C CA . LEU A 1 185 ? -5.824 20.359 2.426 1 96.94 185 LEU A CA 1
ATOM 1380 C C . LEU A 1 185 ? -5.641 19.438 3.625 1 96.94 185 LEU A C 1
ATOM 1382 O O . LEU A 1 185 ? -6.109 19.75 4.727 1 96.94 185 LEU A O 1
ATOM 1386 N N . VAL A 1 186 ? -4.863 18.359 3.412 1 96.88 186 VAL A N 1
ATOM 1387 C CA . VAL A 1 186 ? -4.652 17.391 4.484 1 96.88 186 VAL A CA 1
ATOM 1388 C C . VAL A 1 186 ? -3.732 18 5.547 1 96.88 186 VAL A C 1
ATOM 1390 O O . VAL A 1 186 ? -4.004 17.891 6.746 1 96.88 186 VAL A O 1
ATOM 1393 N N . SER A 1 187 ? -2.645 18.641 5.156 1 96.19 187 SER A N 1
ATOM 1394 C CA . SER A 1 187 ? -1.718 19.266 6.102 1 96.19 187 SER A CA 1
ATOM 1395 C C . SER A 1 187 ? -2.406 20.344 6.926 1 96.19 187 SER A C 1
ATOM 1397 O O . SER A 1 187 ? -2.195 20.438 8.133 1 96.19 187 SER A O 1
ATOM 1399 N N . ALA A 1 188 ? -3.211 21.219 6.246 1 94.31 188 ALA A N 1
ATOM 1400 C CA . ALA A 1 188 ? -3.914 22.297 6.938 1 94.31 188 ALA A CA 1
ATOM 1401 C C . ALA A 1 188 ? -4.859 21.75 8 1 94.31 188 ALA A C 1
ATOM 1403 O O . ALA A 1 188 ? -4.957 22.297 9.102 1 94.31 188 ALA A O 1
ATOM 1404 N N . SER A 1 189 ? -5.535 20.625 7.699 1 92.56 189 SER A N 1
ATOM 1405 C CA . SER A 1 189 ? -6.496 20.031 8.617 1 92.56 189 SER A CA 1
ATOM 1406 C C . SER A 1 189 ? -5.801 19.406 9.828 1 92.56 189 SER A C 1
ATOM 1408 O O . SER A 1 189 ? -6.383 19.312 10.906 1 92.56 189 SER A O 1
ATOM 1410 N N . LEU A 1 190 ? -4.512 19.047 9.641 1 92.75 190 LEU A N 1
ATOM 1411 C CA . LEU A 1 190 ? -3.805 18.312 10.695 1 92.75 190 LEU A CA 1
ATOM 1412 C C . LEU A 1 190 ? -2.945 19.266 11.523 1 92.75 190 LEU A C 1
ATOM 1414 O O . LEU A 1 190 ? -2.779 19.062 12.727 1 92.75 190 LEU A O 1
ATOM 1418 N N . LEU A 1 191 ? -2.355 20.234 10.875 1 87.5 191 LEU A N 1
ATOM 1419 C CA . LEU A 1 191 ? -1.244 20.953 11.492 1 87.5 191 LEU A CA 1
ATOM 1420 C C . LEU A 1 191 ? -1.644 22.375 11.844 1 87.5 191 LEU A C 1
ATOM 1422 O O . LEU A 1 191 ? -0.924 23.078 12.57 1 87.5 191 LEU A O 1
ATOM 1426 N N . GLU A 1 192 ? -2.723 22.891 11.242 1 79.44 192 GLU A N 1
ATOM 1427 C CA . GLU A 1 192 ? -3.146 24.25 11.547 1 79.44 192 GLU A CA 1
ATOM 1428 C C . GLU A 1 192 ? -4.238 24.266 12.609 1 79.44 192 GLU A C 1
ATOM 1430 O O . GLU A 1 192 ? -5.086 23.375 12.656 1 79.44 192 GLU A O 1
ATOM 1435 N N . PRO A 1 193 ? -3.898 25.047 13.539 1 64.25 193 PRO A N 1
ATOM 1436 C CA . PRO A 1 193 ? -4.848 25.203 14.641 1 64.25 193 PRO A CA 1
ATOM 1437 C C . PRO A 1 193 ? -6.262 25.531 14.164 1 64.25 193 PRO A C 1
ATOM 1439 O O . PRO A 1 193 ? -6.43 26.156 13.117 1 64.25 193 PRO A O 1
ATOM 1442 N N . ALA A 1 194 ? -7.18 24.594 14.539 1 54.53 194 ALA A N 1
ATOM 1443 C CA . ALA A 1 194 ? -8.594 24.875 14.289 1 54.53 194 ALA A CA 1
ATOM 1444 C C . ALA A 1 194 ? -8.898 26.359 14.484 1 54.53 194 ALA A C 1
ATOM 1446 O O . ALA A 1 194 ? -8.352 26.984 15.391 1 54.53 194 ALA A O 1
ATOM 1447 N N . ALA A 1 195 ? -9.023 27.125 13.344 1 47.41 195 ALA A N 1
ATOM 1448 C CA . ALA A 1 195 ? -9.461 28.484 13.617 1 47.41 195 ALA A CA 1
ATOM 1449 C C . ALA A 1 195 ? -10.414 28.531 14.805 1 47.41 195 ALA A C 1
ATOM 1451 O O . ALA A 1 195 ? -11.469 27.906 14.789 1 47.41 195 ALA A O 1
ATOM 1452 N N . THR A 1 196 ? -9.953 28.531 15.961 1 36.56 196 THR A N 1
ATOM 1453 C CA . THR A 1 196 ? -10.859 28.953 17.031 1 36.56 196 THR A CA 1
ATOM 1454 C C . THR A 1 196 ? -11.703 30.141 16.578 1 36.56 196 THR A C 1
ATOM 1456 O O . THR A 1 196 ? -11.211 31.016 15.867 1 36.56 196 THR A O 1
ATOM 1459 N N . MET B 1 1 ? -27.906 -19 0.484 1 71.69 1 MET B N 1
ATOM 1460 C CA . MET B 1 1 ? -27.266 -18.031 -0.401 1 71.69 1 MET B CA 1
ATOM 1461 C C . MET B 1 1 ? -27.297 -18.516 -1.848 1 71.69 1 MET B C 1
ATOM 1463 O O . MET B 1 1 ? -27.359 -19.719 -2.104 1 71.69 1 MET B O 1
ATOM 1467 N N . GLY B 1 2 ? -27.75 -17.734 -2.797 1 90.38 2 GLY B N 1
ATOM 1468 C CA . GLY B 1 2 ? -27.828 -18.156 -4.188 1 90.38 2 GLY B CA 1
ATOM 1469 C C . GLY B 1 2 ? -26.484 -18.312 -4.852 1 90.38 2 GLY B C 1
ATOM 1470 O O . GLY B 1 2 ? -25.453 -17.984 -4.25 1 90.38 2 GLY B O 1
ATOM 1471 N N . ASN B 1 3 ? -26.516 -19.016 -5.98 1 93.75 3 ASN B N 1
ATOM 1472 C CA . ASN B 1 3 ? -25.312 -19.328 -6.73 1 93.75 3 ASN B CA 1
ATOM 1473 C C . ASN B 1 3 ? -24.453 -18.094 -6.973 1 93.75 3 ASN B C 1
ATOM 1475 O O . ASN B 1 3 ? -23.219 -18.156 -6.887 1 93.75 3 ASN B O 1
ATOM 1479 N N . ARG B 1 4 ? -25.156 -17.094 -7.133 1 95.38 4 ARG B N 1
ATOM 1480 C CA . ARG B 1 4 ? -24.422 -15.859 -7.406 1 95.38 4 ARG B CA 1
ATOM 1481 C C . ARG B 1 4 ? -23.609 -15.422 -6.188 1 95.38 4 ARG B C 1
ATOM 1483 O O . ARG B 1 4 ? -22.438 -15.031 -6.316 1 95.38 4 ARG B O 1
ATOM 1490 N N . GLU B 1 5 ? -24.219 -15.453 -5.047 1 95.94 5 GLU B N 1
ATOM 1491 C CA . GLU B 1 5 ? -23.578 -15.062 -3.797 1 95.94 5 GLU B CA 1
ATOM 1492 C C . GLU B 1 5 ? -22.469 -16.031 -3.424 1 95.94 5 GLU B C 1
ATOM 1494 O O . GLU B 1 5 ? -21.422 -15.617 -2.918 1 95.94 5 GLU B O 1
ATOM 1499 N N . ASP B 1 6 ? -22.719 -17.266 -3.666 1 97 6 ASP B N 1
ATOM 1500 C CA . ASP B 1 6 ? -21.719 -18.281 -3.367 1 97 6 ASP B CA 1
ATOM 1501 C C . ASP B 1 6 ? -20.484 -18.109 -4.238 1 97 6 ASP B C 1
ATOM 1503 O O . ASP B 1 6 ? -19.344 -18.281 -3.766 1 97 6 ASP B O 1
ATOM 1507 N N . LEU B 1 7 ? -20.781 -17.797 -5.516 1 97.44 7 LEU B N 1
ATOM 1508 C CA . LEU B 1 7 ? -19.688 -17.562 -6.441 1 97.44 7 LEU B CA 1
ATOM 1509 C C . LEU B 1 7 ? -18.859 -16.344 -6.004 1 97.44 7 LEU B C 1
ATOM 1511 O O . LEU B 1 7 ? -17.641 -16.375 -6.043 1 97.44 7 LEU B O 1
ATOM 1515 N N . MET B 1 8 ? -19.578 -15.375 -5.551 1 96.56 8 MET B N 1
ATOM 1516 C CA . MET B 1 8 ? -18.906 -14.164 -5.082 1 96.56 8 MET B CA 1
ATOM 1517 C C . MET B 1 8 ? -18.047 -14.461 -3.857 1 96.56 8 MET B C 1
ATOM 1519 O O . MET B 1 8 ? -16.891 -14.047 -3.797 1 96.56 8 MET B O 1
ATOM 1523 N N . ALA B 1 9 ? -18.594 -15.18 -2.977 1 96.56 9 ALA B N 1
ATOM 1524 C CA . ALA B 1 9 ? -17.875 -15.539 -1.759 1 96.56 9 ALA B CA 1
ATOM 1525 C C . ALA B 1 9 ? -16.656 -16.422 -2.076 1 96.56 9 ALA B C 1
ATOM 1527 O O . ALA B 1 9 ? -15.586 -16.25 -1.498 1 96.56 9 ALA B O 1
ATOM 1528 N N . GLY B 1 10 ? -16.859 -17.328 -2.912 1 97.19 10 GLY B N 1
ATOM 1529 C CA . GLY B 1 10 ? -15.773 -18.203 -3.33 1 97.19 10 GLY B CA 1
ATOM 1530 C C . GLY B 1 10 ? -14.664 -17.469 -4.055 1 97.19 10 GLY B C 1
ATOM 1531 O O . GLY B 1 10 ? -13.484 -17.75 -3.84 1 97.19 10 GLY B O 1
ATOM 1532 N N . ALA B 1 11 ? -15.109 -16.562 -4.945 1 97.06 11 ALA B N 1
ATOM 1533 C CA . ALA B 1 11 ? -14.133 -15.758 -5.668 1 97.06 11 ALA B CA 1
ATOM 1534 C C . ALA B 1 11 ? -13.289 -14.914 -4.711 1 97.06 11 ALA B C 1
ATOM 1536 O O . ALA B 1 11 ? -12.078 -14.805 -4.875 1 97.06 11 ALA B O 1
ATOM 1537 N N . LYS B 1 12 ? -13.93 -14.305 -3.723 1 95.56 12 LYS B N 1
ATOM 1538 C CA . LYS B 1 12 ? -13.211 -13.516 -2.725 1 95.56 12 LYS B CA 1
ATOM 1539 C C . LYS B 1 12 ? -12.211 -14.383 -1.958 1 95.56 12 LYS B C 1
ATOM 1541 O O . LYS B 1 12 ? -11.07 -13.984 -1.745 1 95.56 12 LYS B O 1
ATOM 1546 N N . ARG B 1 13 ? -12.594 -15.539 -1.619 1 95.62 13 ARG B N 1
ATOM 1547 C CA . ARG B 1 13 ? -11.711 -16.453 -0.913 1 95.62 13 ARG B CA 1
ATOM 1548 C C . ARG B 1 13 ? -10.484 -16.797 -1.757 1 95.62 13 ARG B C 1
ATOM 1550 O O . ARG B 1 13 ? -9.359 -16.797 -1.253 1 95.62 13 ARG B O 1
ATOM 1557 N N . CYS B 1 14 ? -10.742 -17.047 -3.023 1 95.62 14 CYS B N 1
ATOM 1558 C CA . CYS B 1 14 ? -9.648 -17.375 -3.926 1 95.62 14 CYS B CA 1
ATOM 1559 C C . CYS B 1 14 ? -8.688 -16.188 -4.07 1 95.62 14 CYS B C 1
ATOM 1561 O O . CYS B 1 14 ? -7.473 -16.375 -4.121 1 95.62 14 CYS B O 1
ATOM 1563 N N . LEU B 1 15 ? -9.258 -15.023 -4.109 1 91.69 15 LEU B N 1
ATOM 1564 C CA . LEU B 1 15 ? -8.445 -13.82 -4.203 1 91.69 15 LEU B CA 1
ATOM 1565 C C . LEU B 1 15 ? -7.508 -13.703 -3.006 1 91.69 15 LEU B C 1
ATOM 1567 O O . LEU B 1 15 ? -6.32 -13.406 -3.168 1 91.69 15 LEU B O 1
ATOM 1571 N N . TYR B 1 16 ? -8.008 -13.992 -1.873 1 90.38 16 TYR B N 1
ATOM 1572 C CA . TYR B 1 16 ? -7.242 -13.867 -0.638 1 90.38 16 TYR B CA 1
ATOM 1573 C C . TYR B 1 16 ? -6.152 -14.922 -0.556 1 90.38 16 TYR B C 1
ATOM 1575 O O . TYR B 1 16 ? -5.051 -14.656 -0.071 1 90.38 16 TYR B O 1
ATOM 1583 N N . GLU B 1 17 ? -6.492 -16.078 -1.063 1 90.06 17 GLU B N 1
ATOM 1584 C CA . GLU B 1 17 ? -5.605 -17.219 -0.861 1 90.06 17 GLU B CA 1
ATOM 1585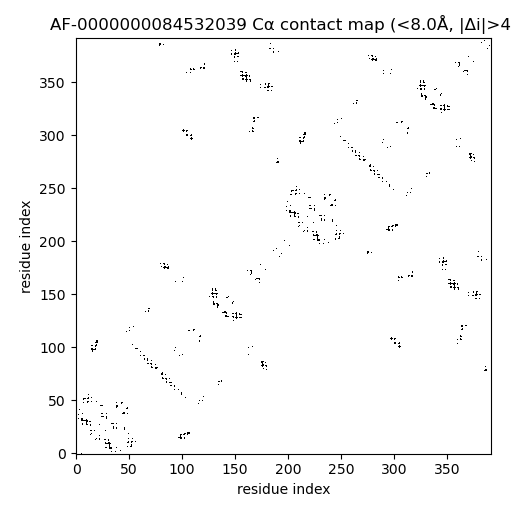 C C . GLU B 1 17 ? -4.586 -17.344 -1.99 1 90.06 17 GLU B C 1
ATOM 1587 O O . GLU B 1 17 ? -3.42 -17.656 -1.751 1 90.06 17 GLU B O 1
ATOM 1592 N N . LYS B 1 18 ? -5.051 -17.062 -3.225 1 88.44 18 LYS B N 1
ATOM 1593 C CA . LYS B 1 18 ? -4.219 -17.391 -4.379 1 88.44 18 LYS B CA 1
ATOM 1594 C C . LYS B 1 18 ? -3.779 -16.141 -5.117 1 88.44 18 LYS B C 1
ATOM 1596 O O . LYS B 1 18 ? -2.83 -16.172 -5.902 1 88.44 18 LYS B O 1
ATOM 1601 N N . GLY B 1 19 ? -4.57 -15.062 -4.859 1 87.25 19 GLY B N 1
ATOM 1602 C CA . GLY B 1 19 ? -4.277 -13.844 -5.602 1 87.25 19 GLY B CA 1
ATOM 1603 C C . GLY B 1 19 ? -5.086 -13.719 -6.879 1 87.25 19 GLY B C 1
ATOM 1604 O O . GLY B 1 19 ? -5.945 -14.555 -7.164 1 87.25 19 GLY B O 1
ATOM 1605 N N . TYR B 1 20 ? -4.785 -12.656 -7.637 1 85.44 20 TYR B N 1
ATOM 1606 C CA . TYR B 1 20 ? -5.566 -12.297 -8.812 1 85.44 20 TYR B CA 1
ATOM 1607 C C . TYR B 1 20 ? -5.145 -13.141 -10.016 1 85.44 20 TYR B C 1
ATOM 1609 O O . TYR B 1 20 ? -5.988 -13.742 -10.688 1 85.44 20 TYR B O 1
ATOM 1617 N N . GLY B 1 21 ? -3.953 -13.258 -10.305 1 80.25 21 GLY B N 1
ATOM 1618 C CA . GLY B 1 21 ? -3.445 -13.906 -11.508 1 80.25 21 GLY B CA 1
ATOM 1619 C C . GLY B 1 21 ? -3.5 -15.414 -11.438 1 80.25 21 GLY B C 1
ATOM 1620 O O . GLY B 1 21 ? -3.666 -16.078 -12.461 1 80.25 21 GLY B O 1
ATOM 1621 N N . ARG B 1 22 ? -3.43 -16 -10.281 1 83 22 ARG B N 1
ATOM 1622 C CA . ARG B 1 22 ? -3.314 -17.453 -10.141 1 83 22 ARG B CA 1
ATOM 1623 C C . ARG B 1 22 ? -4.68 -18.078 -9.898 1 83 22 ARG B C 1
ATOM 1625 O O . ARG B 1 22 ? -4.801 -19.312 -9.852 1 83 22 ARG B O 1
ATOM 1632 N N . THR B 1 23 ? -5.66 -17.328 -9.734 1 91 23 THR B N 1
ATOM 1633 C CA . THR B 1 23 ? -6.996 -17.875 -9.508 1 91 23 THR B CA 1
ATOM 1634 C C . THR B 1 23 ? -7.625 -18.344 -10.812 1 91 23 THR B C 1
ATOM 1636 O O . THR B 1 23 ? -7.695 -17.578 -11.781 1 91 23 THR B O 1
ATOM 1639 N N . THR B 1 24 ? -8.062 -19.531 -10.891 1 93.69 24 THR B N 1
ATOM 1640 C CA . THR B 1 24 ? -8.711 -20.094 -12.07 1 93.69 24 THR B CA 1
ATOM 1641 C C . THR B 1 24 ? -10.219 -20.234 -11.844 1 93.69 24 THR B C 1
ATOM 1643 O O . THR B 1 24 ? -10.688 -20.125 -10.711 1 93.69 24 THR B O 1
ATOM 1646 N N . ALA B 1 25 ? -10.898 -20.469 -13.008 1 95.94 25 ALA B N 1
ATOM 1647 C CA . ALA B 1 25 ? -12.328 -20.766 -12.914 1 95.94 25 ALA B CA 1
ATOM 1648 C C . ALA B 1 25 ? -12.578 -22.016 -12.062 1 95.94 25 ALA B C 1
ATOM 1650 O O . ALA B 1 25 ? -13.531 -22.062 -11.281 1 95.94 25 ALA B O 1
ATOM 1651 N N . ARG B 1 26 ? -11.719 -22.938 -12.141 1 96.88 26 ARG B N 1
ATOM 1652 C CA . ARG B 1 26 ? -11.844 -24.172 -11.367 1 96.88 26 ARG B CA 1
ATOM 1653 C C . ARG B 1 26 ? -11.648 -23.906 -9.883 1 96.88 26 ARG B C 1
ATOM 1655 O O . ARG B 1 26 ? -12.328 -24.5 -9.047 1 96.88 26 ARG B 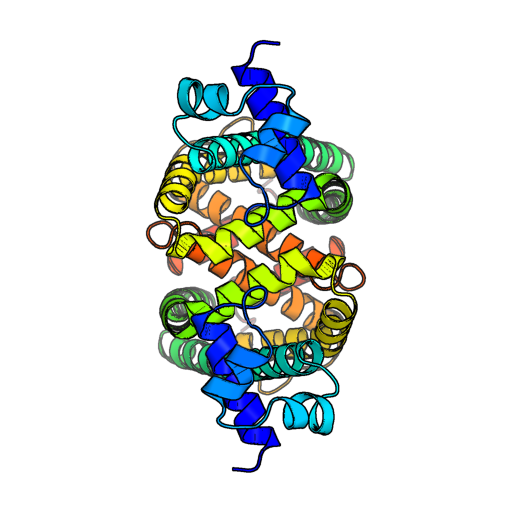O 1
ATOM 1662 N N . ASP B 1 27 ? -10.695 -23.094 -9.523 1 97.12 27 ASP B N 1
ATOM 1663 C CA . ASP B 1 27 ? -10.5 -22.719 -8.125 1 97.12 27 ASP B CA 1
ATOM 1664 C C . ASP B 1 27 ? -11.773 -22.141 -7.527 1 97.12 27 ASP B C 1
ATOM 1666 O O . ASP B 1 27 ? -12.164 -22.5 -6.414 1 97.12 27 ASP B O 1
ATOM 1670 N N . ILE B 1 28 ? -12.375 -21.234 -8.328 1 97.5 28 ILE B N 1
ATOM 1671 C CA . ILE B 1 28 ? -13.57 -20.547 -7.848 1 97.5 28 ILE B CA 1
ATOM 1672 C C . ILE B 1 28 ? -14.727 -21.531 -7.719 1 97.5 28 ILE B C 1
ATOM 1674 O O . ILE B 1 28 ? -15.461 -21.5 -6.73 1 97.5 28 ILE B O 1
ATOM 1678 N N . ALA B 1 29 ? -14.945 -22.328 -8.633 1 97.25 29 ALA B N 1
ATOM 1679 C CA . ALA B 1 29 ? -15.992 -23.328 -8.578 1 97.25 29 ALA B CA 1
ATOM 1680 C C . ALA B 1 29 ? -15.828 -24.234 -7.348 1 97.25 29 ALA B C 1
ATOM 1682 O O . ALA B 1 29 ? -16.797 -24.5 -6.637 1 97.25 29 ALA B O 1
ATOM 1683 N N . THR B 1 30 ? -14.602 -24.656 -7.148 1 97.5 30 THR B N 1
ATOM 1684 C CA . THR B 1 30 ? -14.312 -25.516 -6.008 1 97.5 30 THR B CA 1
ATOM 1685 C C . THR B 1 30 ? -14.578 -24.797 -4.695 1 97.5 30 THR B C 1
ATOM 1687 O O . THR B 1 30 ? -15.234 -25.328 -3.803 1 97.5 30 THR B O 1
ATOM 1690 N N . ALA B 1 31 ? -14.148 -23.625 -4.551 1 97.06 31 ALA B N 1
ATOM 1691 C CA . ALA B 1 31 ? -14.281 -22.844 -3.326 1 97.06 31 ALA B CA 1
ATOM 1692 C C . ALA B 1 31 ? -15.742 -22.5 -3.057 1 97.06 31 ALA B C 1
ATOM 1694 O O . ALA B 1 31 ? -16.156 -22.375 -1.9 1 97.06 31 ALA B O 1
ATOM 1695 N N . SER B 1 32 ? -16.453 -22.25 -4.137 1 96.94 32 SER B N 1
ATOM 1696 C CA . SER B 1 32 ? -17.844 -21.797 -4.004 1 96.94 32 SER B CA 1
ATOM 1697 C C . SER B 1 32 ? -18.797 -22.984 -3.893 1 96.94 32 SER B C 1
ATOM 1699 O O . SER B 1 32 ? -19.938 -22.828 -3.477 1 96.94 32 SER B O 1
ATOM 1701 N N . GLY B 1 33 ? -18.375 -24.078 -4.383 1 97 33 GLY B N 1
ATOM 1702 C CA . GLY B 1 33 ? -19.266 -25.219 -4.465 1 97 33 GLY B CA 1
ATOM 1703 C C . GLY B 1 33 ? -20.281 -25.109 -5.586 1 97 33 GLY B C 1
ATOM 1704 O O . GLY B 1 33 ? -21.344 -25.734 -5.531 1 97 33 GLY B O 1
ATOM 1705 N N . VAL B 1 34 ? -20.016 -24.25 -6.5 1 95.94 34 VAL B N 1
ATOM 1706 C CA . VAL B 1 34 ? -20.891 -24.016 -7.637 1 95.94 34 VAL B CA 1
ATOM 1707 C C . VAL B 1 34 ? -20.203 -24.438 -8.93 1 95.94 34 VAL B C 1
ATOM 1709 O O . VAL B 1 34 ? -18.969 -24.453 -9 1 95.94 34 VAL B O 1
ATOM 1712 N N . SER B 1 35 ? -21.047 -24.766 -9.922 1 94.19 35 SER B N 1
ATOM 1713 C CA . SER B 1 35 ? -20.5 -25.297 -11.172 1 94.19 35 SER B CA 1
ATOM 1714 C C . SER B 1 35 ? -19.75 -24.234 -11.953 1 94.19 35 SER B C 1
ATOM 1716 O O . SER B 1 35 ? -20.031 -23.047 -11.82 1 94.19 35 SER B O 1
ATOM 1718 N N . LEU B 1 36 ? -18.828 -24.688 -12.844 1 94.69 36 LEU B N 1
ATOM 1719 C CA . LEU B 1 36 ? -18.094 -23.812 -13.766 1 94.69 36 LEU B CA 1
ATOM 1720 C C . LEU B 1 36 ? -19.062 -23.078 -14.688 1 94.69 36 LEU B C 1
ATOM 1722 O O . LEU B 1 36 ? -18.828 -21.906 -15.031 1 94.69 36 LEU B O 1
ATOM 1726 N N . ALA B 1 37 ? -20.188 -23.75 -15.07 1 94.88 37 ALA B N 1
ATOM 1727 C CA . ALA B 1 37 ? -21.188 -23.172 -15.969 1 94.88 37 ALA B CA 1
ATOM 1728 C C . ALA B 1 37 ? -21.875 -21.984 -15.32 1 94.88 37 ALA B C 1
ATOM 1730 O O . ALA B 1 37 ? -22.234 -21.016 -16 1 94.88 37 ALA B O 1
ATOM 1731 N N . ALA B 1 38 ? -21.938 -22.062 -14.117 1 95.94 38 ALA B N 1
ATOM 1732 C CA . ALA B 1 38 ? -22.625 -21 -13.375 1 95.94 38 ALA B CA 1
ATOM 1733 C C . ALA B 1 38 ? -21.812 -19.703 -13.414 1 95.94 38 ALA B C 1
ATOM 1735 O O . ALA B 1 38 ? -22.391 -18.609 -13.352 1 95.94 38 ALA B O 1
ATOM 1736 N N . ILE B 1 39 ? -20.531 -19.734 -13.453 1 96.62 39 ILE B N 1
ATOM 1737 C CA . ILE B 1 39 ? -19.672 -18.547 -13.57 1 96.62 39 ILE B CA 1
ATOM 1738 C C . ILE B 1 39 ? -20.047 -17.766 -14.82 1 96.62 39 ILE B C 1
ATOM 1740 O O . ILE B 1 39 ? -20.25 -16.547 -14.766 1 96.62 39 ILE B O 1
ATOM 1744 N N . GLY B 1 40 ? -20.125 -18.469 -15.969 1 95.06 40 GLY B N 1
ATOM 1745 C CA . GLY B 1 40 ? -20.516 -17.828 -17.219 1 95.06 40 GLY B CA 1
ATOM 1746 C C . GLY B 1 40 ? -21.938 -17.281 -17.172 1 95.06 40 GLY B C 1
ATOM 1747 O O . GLY B 1 40 ? -22.188 -16.172 -17.641 1 95.06 40 GLY B O 1
ATOM 1748 N N . TYR B 1 41 ? -22.859 -18.047 -16.594 1 95.69 41 TYR B N 1
ATOM 1749 C CA . TYR B 1 41 ? -24.266 -17.688 -16.531 1 95.69 41 TYR B CA 1
ATOM 1750 C C . TYR B 1 41 ? -24.469 -16.406 -15.727 1 95.69 41 TYR B C 1
ATOM 1752 O O . TYR B 1 41 ? -25.156 -15.492 -16.156 1 95.69 41 TYR B O 1
ATOM 1760 N N . HIS B 1 42 ? -23.844 -16.312 -14.617 1 96 42 HIS B N 1
ATOM 1761 C CA . HIS B 1 42 ? -24.109 -15.227 -13.688 1 96 42 HIS B CA 1
ATOM 1762 C C . HIS B 1 42 ? -23.203 -14.031 -13.938 1 96 42 HIS B C 1
ATOM 1764 O O . HIS B 1 42 ? -23.578 -12.891 -13.695 1 96 42 HIS B O 1
ATOM 1770 N N . PHE B 1 43 ? -21.922 -14.289 -14.422 1 96 43 PHE B N 1
ATOM 1771 C CA . PHE B 1 43 ? -20.953 -13.203 -14.445 1 96 43 PHE B CA 1
ATOM 1772 C C . PHE B 1 43 ? -20.328 -13.047 -15.828 1 96 43 PHE B C 1
ATOM 1774 O O . PHE B 1 43 ? -19.625 -12.078 -16.094 1 96 43 PHE B O 1
ATOM 1781 N N . GLY B 1 44 ? -20.609 -13.953 -16.688 1 94.62 44 GLY B N 1
ATOM 1782 C CA . GLY B 1 44 ? -20.109 -13.883 -18.047 1 94.62 44 GLY B CA 1
ATOM 1783 C C . GLY B 1 44 ? -18.734 -14.516 -18.203 1 94.62 44 GLY B C 1
ATOM 1784 O O . GLY B 1 44 ? -18.5 -15.281 -19.141 1 94.62 44 GLY B O 1
ATOM 1785 N N . SER B 1 45 ? -17.797 -14.242 -17.328 1 93.69 45 SER B N 1
ATOM 1786 C CA . SER B 1 45 ? -16.453 -14.805 -17.391 1 93.69 45 SER B CA 1
ATOM 1787 C C . SER B 1 45 ? -15.812 -14.859 -16 1 93.69 45 SER B C 1
ATOM 1789 O O . SER B 1 45 ? -16.281 -14.195 -15.078 1 93.69 45 SER B O 1
ATOM 1791 N N . LYS B 1 46 ? -14.852 -15.672 -15.891 1 93.38 46 LYS B N 1
ATOM 1792 C CA . LYS B 1 46 ? -14.055 -15.758 -14.664 1 93.38 46 LYS B CA 1
ATOM 1793 C C . LYS B 1 46 ? -13.461 -14.398 -14.297 1 93.38 46 LYS B C 1
ATOM 1795 O O . LYS B 1 46 ? -13.445 -14.023 -13.125 1 93.38 46 LYS B O 1
ATOM 1800 N N . ASP B 1 47 ? -13.047 -13.68 -15.305 1 89.5 47 ASP B N 1
ATOM 1801 C CA . ASP B 1 47 ? -12.398 -12.398 -15.055 1 89.5 47 ASP B CA 1
ATOM 1802 C C . ASP B 1 47 ? -13.406 -11.359 -14.555 1 89.5 47 ASP B C 1
ATOM 1804 O O . ASP B 1 47 ? -13.109 -10.586 -13.648 1 89.5 47 ASP B O 1
ATOM 1808 N N . ALA B 1 48 ? -14.508 -11.391 -15.156 1 91.56 48 ALA B N 1
ATOM 1809 C CA . ALA B 1 48 ? -15.562 -10.492 -14.703 1 91.56 48 ALA B CA 1
ATOM 1810 C C . ALA B 1 48 ? -15.953 -10.773 -13.258 1 91.56 48 ALA B C 1
ATOM 1812 O O . ALA B 1 48 ? -16.188 -9.852 -12.477 1 91.56 48 ALA B O 1
ATOM 1813 N N . LEU B 1 49 ? -16.109 -12.031 -12.977 1 95.06 49 LEU B N 1
ATOM 1814 C CA . LEU B 1 49 ? -16.422 -12.438 -11.617 1 95.06 49 LEU B CA 1
ATOM 1815 C C . LEU B 1 49 ? -15.32 -12.016 -10.648 1 95.06 49 LEU B C 1
ATOM 1817 O O . LEU B 1 49 ? -15.602 -11.477 -9.578 1 95.06 49 LEU B O 1
ATOM 1821 N N . LEU B 1 50 ? -14.102 -12.258 -10.977 1 92.88 50 LEU B N 1
ATOM 1822 C CA . LEU B 1 50 ? -12.977 -11.883 -10.125 1 92.88 50 LEU B CA 1
ATOM 1823 C C . LEU B 1 50 ? -12.93 -10.375 -9.914 1 92.88 50 LEU B C 1
ATOM 1825 O O . LEU B 1 50 ? -12.609 -9.898 -8.82 1 92.88 50 LEU B O 1
ATOM 1829 N N . ASN B 1 51 ? -13.211 -9.609 -10.953 1 89.81 51 ASN B N 1
ATOM 1830 C CA . ASN B 1 51 ? -13.258 -8.156 -10.844 1 89.81 51 ASN B CA 1
ATOM 1831 C C . ASN B 1 51 ? -14.336 -7.699 -9.867 1 89.81 51 ASN B C 1
ATOM 1833 O O . ASN B 1 51 ? -14.086 -6.844 -9.016 1 89.81 51 ASN B O 1
ATOM 1837 N N . ALA B 1 52 ? -15.422 -8.305 -9.992 1 92.19 52 ALA B N 1
ATOM 1838 C CA . ALA B 1 52 ? -16.531 -7.969 -9.094 1 92.19 52 ALA B CA 1
ATOM 1839 C C . ALA B 1 52 ? -16.188 -8.336 -7.652 1 92.19 52 ALA B C 1
ATOM 1841 O O . ALA B 1 52 ? -16.5 -7.578 -6.727 1 92.19 52 ALA B O 1
ATOM 1842 N N . ALA B 1 53 ? -15.641 -9.461 -7.5 1 94.75 53 ALA B N 1
ATOM 1843 C CA . ALA B 1 53 ? -15.242 -9.914 -6.172 1 94.75 53 ALA B CA 1
ATOM 1844 C C . ALA B 1 53 ? -14.203 -8.977 -5.559 1 94.75 53 ALA B C 1
ATOM 1846 O O . ALA B 1 53 ? -14.25 -8.688 -4.359 1 94.75 53 ALA B O 1
ATOM 1847 N N . MET B 1 54 ? -13.312 -8.602 -6.359 1 92 54 MET B N 1
ATOM 1848 C CA . MET B 1 54 ? -12.289 -7.668 -5.902 1 92 54 MET B CA 1
ATOM 1849 C C . MET B 1 54 ? -12.922 -6.355 -5.441 1 92 54 MET B C 1
ATOM 1851 O O . MET B 1 54 ? -12.586 -5.844 -4.371 1 92 54 MET B O 1
ATOM 1855 N N . ILE B 1 55 ? -13.812 -5.75 -6.168 1 88.62 55 ILE B N 1
ATOM 1856 C CA . ILE B 1 55 ? -14.484 -4.488 -5.863 1 88.62 55 ILE B CA 1
ATOM 1857 C C . ILE B 1 55 ? -15.281 -4.629 -4.566 1 88.62 55 ILE B C 1
ATOM 1859 O O . ILE B 1 55 ? -15.227 -3.748 -3.703 1 88.62 55 ILE B O 1
ATOM 1863 N N . GLU B 1 56 ? -15.914 -5.82 -4.48 1 91.94 56 GLU B N 1
ATOM 1864 C CA . GLU B 1 56 ? -16.688 -6.055 -3.266 1 91.94 56 GLU B CA 1
ATOM 1865 C C . GLU B 1 56 ? -15.781 -6.195 -2.049 1 91.94 56 GLU B C 1
ATOM 1867 O O . GLU B 1 56 ? -16.078 -5.66 -0.979 1 91.94 56 GLU B O 1
ATOM 1872 N N . ALA B 1 57 ? -14.773 -6.895 -2.146 1 92.94 57 ALA B N 1
ATOM 1873 C CA . ALA B 1 57 ? -13.828 -7.098 -1.051 1 92.94 57 ALA B CA 1
ATOM 1874 C C . ALA B 1 57 ? -13.203 -5.777 -0.612 1 92.94 57 ALA B C 1
ATOM 1876 O O . ALA B 1 57 ? -12.969 -5.559 0.58 1 92.94 57 ALA B O 1
ATOM 1877 N N . ILE B 1 58 ? -12.914 -4.91 -1.529 1 90.12 58 ILE B N 1
ATOM 1878 C CA . ILE B 1 58 ? -12.383 -3.584 -1.23 1 90.12 58 ILE B CA 1
ATOM 1879 C C . ILE B 1 58 ? -13.391 -2.803 -0.386 1 90.12 58 ILE B C 1
ATOM 1881 O O . ILE B 1 58 ? -13.008 -2.119 0.567 1 90.12 58 ILE B O 1
ATOM 1885 N N . GLY B 1 59 ? -14.664 -2.889 -0.785 1 88.38 59 GLY B N 1
ATOM 1886 C CA . GLY B 1 59 ? -15.703 -2.264 0.009 1 88.38 59 GLY B CA 1
ATOM 1887 C C . GLY B 1 59 ? -15.734 -2.75 1.445 1 88.38 59 GLY B C 1
ATOM 1888 O O . GLY B 1 59 ? -15.883 -1.951 2.373 1 88.38 59 GLY B O 1
ATOM 1889 N N . GLU B 1 60 ? -15.555 -4.051 1.636 1 90 60 GLU B N 1
ATOM 1890 C CA . GLU B 1 60 ? -15.539 -4.641 2.971 1 90 60 GLU B CA 1
ATOM 1891 C C . GLU B 1 60 ? -14.32 -4.164 3.764 1 90 60 GLU B C 1
ATOM 1893 O O . GLU B 1 60 ? -14.422 -3.906 4.965 1 90 60 GLU B O 1
ATOM 1898 N N . MET B 1 61 ? -13.258 -4.086 3.08 1 90.12 61 MET B N 1
ATOM 1899 C CA . MET B 1 61 ? -12.047 -3.566 3.715 1 90.12 61 MET B CA 1
ATOM 1900 C C . MET B 1 61 ? -12.234 -2.109 4.129 1 90.12 61 MET B C 1
ATOM 1902 O O . MET B 1 61 ? -11.719 -1.683 5.164 1 90.12 61 MET B O 1
ATOM 1906 N N . GLY B 1 62 ? -13.07 -1.383 3.354 1 90.94 62 GLY B N 1
ATOM 1907 C CA . GLY B 1 62 ? -13.398 -0.008 3.701 1 90.94 62 GLY B CA 1
ATOM 1908 C C . GLY B 1 62 ? -14.023 0.13 5.078 1 90.94 62 GLY B C 1
ATOM 1909 O O . GLY B 1 62 ? -13.781 1.114 5.777 1 90.94 62 GLY B O 1
ATOM 1910 N N . GLN B 1 63 ? -14.742 -0.901 5.492 1 91.31 63 GLN B N 1
ATOM 1911 C CA . GLN B 1 63 ? -15.359 -0.897 6.816 1 91.31 63 GLN B CA 1
ATOM 1912 C C . GLN B 1 63 ? -14.305 -1.055 7.914 1 91.31 63 GLN B C 1
ATOM 1914 O O . GLN B 1 63 ? -14.422 -0.447 8.977 1 91.31 63 GLN B O 1
ATOM 1919 N N . SER B 1 64 ? -13.359 -1.868 7.613 1 94.56 64 SER B N 1
ATOM 1920 C CA . SER B 1 64 ? -12.266 -2.025 8.562 1 94.56 64 SER B CA 1
ATOM 1921 C C . SER B 1 64 ? -11.477 -0.727 8.711 1 94.56 64 SER B C 1
ATOM 1923 O O . SER B 1 64 ? -11.07 -0.368 9.82 1 94.56 64 SER B O 1
ATOM 1925 N N . LEU B 1 65 ? -11.234 -0.025 7.645 1 94.88 65 LEU B N 1
ATOM 1926 C CA . LEU B 1 65 ? -10.555 1.266 7.68 1 94.88 65 LEU B CA 1
ATOM 1927 C C . LEU B 1 65 ? -11.352 2.273 8.508 1 94.88 65 LEU B C 1
ATOM 1929 O O . LEU B 1 65 ? -10.773 3.01 9.312 1 94.88 65 LEU B O 1
ATOM 1933 N N . ALA B 1 66 ? -12.648 2.252 8.336 1 94.38 66 ALA B N 1
ATOM 1934 C CA . ALA B 1 66 ? -13.523 3.16 9.07 1 94.38 66 ALA B CA 1
ATOM 1935 C C . ALA B 1 66 ? -13.43 2.92 10.578 1 94.38 66 ALA B C 1
ATOM 1937 O O . ALA B 1 66 ? -13.414 3.867 11.367 1 94.38 66 ALA B O 1
ATOM 1938 N N . ALA B 1 67 ? -13.43 1.662 10.859 1 94.75 67 ALA B N 1
ATOM 1939 C CA . ALA B 1 67 ? -13.344 1.313 12.273 1 94.75 67 ALA B CA 1
ATOM 1940 C C . ALA B 1 67 ? -12.078 1.875 12.898 1 94.75 67 ALA B C 1
ATOM 1942 O O . ALA B 1 67 ? -12.094 2.328 14.047 1 94.75 67 ALA B O 1
ATOM 1943 N N . VAL B 1 68 ? -10.859 1.782 12.359 1 95.25 68 VAL B N 1
ATOM 1944 C CA . VAL B 1 68 ? -9.586 2.297 12.852 1 95.25 68 VAL B CA 1
ATOM 1945 C C . VAL B 1 68 ? -9.664 3.812 13.016 1 95.25 68 VAL B C 1
ATOM 1947 O O . VAL B 1 68 ? -9.203 4.355 14.023 1 95.25 68 VAL B O 1
ATOM 1950 N N . VAL B 1 69 ? -10.352 4.586 11.867 1 94.31 69 VAL B N 1
ATOM 1951 C CA . VAL B 1 69 ? -10.469 6.039 11.914 1 94.31 69 VAL B CA 1
ATOM 1952 C C . VAL B 1 69 ? -11.336 6.453 13.094 1 94.31 69 VAL B C 1
ATOM 1954 O O . VAL B 1 69 ? -11 7.387 13.828 1 94.31 69 VAL B O 1
ATOM 1957 N N . ILE B 1 70 ? -12.422 5.613 13.383 1 92.25 70 ILE B N 1
ATOM 1958 C CA . ILE B 1 70 ? -13.336 5.91 14.484 1 92.25 70 ILE B CA 1
ATOM 1959 C C . ILE B 1 70 ? -12.617 5.699 15.812 1 92.25 70 ILE B C 1
ATOM 1961 O O . ILE B 1 70 ? -12.75 6.516 16.734 1 92.25 70 ILE B O 1
ATOM 1965 N N . ALA B 1 71 ? -11.906 4.75 15.836 1 93.25 71 ALA B N 1
ATOM 1966 C CA . ALA B 1 71 ? -11.188 4.453 17.062 1 93.25 71 ALA B CA 1
ATOM 1967 C C . ALA B 1 71 ? -10.148 5.531 17.375 1 93.25 71 ALA B C 1
ATOM 1969 O O . ALA B 1 71 ? -9.898 5.855 18.531 1 93.25 71 ALA B O 1
ATOM 1970 N N . ALA B 1 72 ? -9.445 5.949 16.422 1 92.31 72 ALA B N 1
ATOM 1971 C CA . ALA B 1 72 ? -8.422 6.973 16.594 1 92.31 72 ALA B CA 1
ATOM 1972 C C . ALA B 1 72 ? -9.016 8.258 17.156 1 92.31 72 ALA B C 1
ATOM 1974 O O . ALA B 1 72 ? -8.336 9.016 17.844 1 92.31 72 ALA B O 1
ATOM 1975 N N . ASN B 1 73 ? -10.367 8.547 16.75 1 87.5 73 ASN B N 1
ATOM 1976 C CA . ASN B 1 73 ? -11.055 9.727 17.266 1 87.5 73 ASN B CA 1
ATOM 1977 C C . ASN B 1 73 ? -11.148 9.695 18.781 1 87.5 73 ASN B C 1
ATOM 1979 O O . ASN B 1 73 ? -11.32 10.734 19.422 1 87.5 73 ASN B O 1
ATOM 1983 N N . GLN B 1 74 ? -10.93 8.531 19.391 1 89.88 74 GLN B N 1
ATOM 1984 C CA . GLN B 1 74 ? -11.047 8.375 20.844 1 89.88 74 GLN B CA 1
ATOM 1985 C C . GLN B 1 74 ? -9.688 8.516 21.516 1 89.88 74 GLN B C 1
ATOM 1987 O O . GLN B 1 74 ? -9.609 8.641 22.75 1 89.88 74 GLN B O 1
ATOM 1992 N N . VAL B 1 75 ? -8.734 8.547 20.781 1 90 75 VAL B N 1
ATOM 1993 C CA . VAL B 1 75 ? -7.379 8.555 21.328 1 90 75 VAL B CA 1
ATOM 1994 C C . VAL B 1 75 ? -6.98 9.984 21.672 1 90 75 VAL B C 1
ATOM 1996 O O . VAL B 1 75 ? -6.332 10.219 22.703 1 90 75 VAL B O 1
ATOM 1999 N N . SER B 1 76 ? -7.266 10.961 20.859 1 89.94 76 SER B N 1
ATOM 2000 C CA . SER B 1 76 ? -6.852 12.344 21.062 1 89.94 76 SER B CA 1
ATOM 2001 C C . SER B 1 76 ? -7.797 13.312 20.359 1 89.94 76 SER B C 1
ATOM 2003 O O . SER B 1 76 ? -8.469 12.938 19.391 1 89.94 76 SER B O 1
ATOM 2005 N N . ASP B 1 77 ? -7.871 14.422 20.891 1 88.38 77 ASP B N 1
ATOM 2006 C CA . ASP B 1 77 ? -8.641 15.484 20.25 1 88.38 77 ASP B CA 1
ATOM 2007 C C . ASP B 1 77 ? -7.781 16.266 19.25 1 88.38 77 ASP B C 1
ATOM 2009 O O . ASP B 1 77 ? -8.297 17.062 18.469 1 88.38 77 ASP B O 1
ATOM 2013 N N . ARG B 1 78 ? -6.441 16.016 19.328 1 93.56 78 ARG B N 1
ATOM 2014 C CA . ARG B 1 78 ? -5.547 16.703 18.391 1 93.56 78 ARG B CA 1
ATOM 2015 C C . ARG B 1 78 ? -5.516 16 17.047 1 93.56 78 ARG B C 1
ATOM 2017 O O . ARG B 1 78 ? -5.203 14.812 16.969 1 93.56 78 ARG B O 1
ATOM 2024 N N . PRO B 1 79 ? -5.797 16.688 15.992 1 93.94 79 PRO B N 1
ATOM 2025 C CA . PRO B 1 79 ? -5.879 16.078 14.664 1 93.94 79 PRO B CA 1
ATOM 2026 C C . PRO B 1 79 ? -4.594 15.359 14.266 1 93.94 79 PRO B C 1
ATOM 2028 O O . PRO B 1 79 ? -4.645 14.297 13.641 1 93.94 79 PRO B O 1
ATOM 2031 N N . ASP B 1 80 ? -3.447 15.953 14.664 1 95 80 ASP B N 1
ATOM 2032 C CA . ASP B 1 80 ? -2.184 15.328 14.281 1 95 80 ASP B CA 1
ATOM 2033 C C . ASP B 1 80 ? -1.964 14.016 15.039 1 95 80 ASP B C 1
ATOM 2035 O O . ASP B 1 80 ? -1.492 13.039 14.461 1 95 80 ASP B O 1
ATOM 2039 N N . GLU B 1 81 ? -2.334 13.969 16.297 1 94.5 81 GLU B N 1
ATOM 2040 C CA . GLU B 1 81 ? -2.225 12.742 17.078 1 94.5 81 GLU B CA 1
ATOM 2041 C C . GLU B 1 81 ? -3.193 11.672 16.578 1 94.5 81 GLU B C 1
ATOM 2043 O O . GLU B 1 81 ? -2.869 10.484 16.562 1 94.5 81 GLU B O 1
ATOM 2048 N N . ARG B 1 82 ? -4.344 12.078 16.172 1 95.06 82 ARG B N 1
ATOM 2049 C CA . ARG B 1 82 ? -5.312 11.156 15.602 1 95.06 82 ARG B CA 1
ATOM 2050 C C . ARG B 1 82 ? -4.797 10.57 14.289 1 95.06 82 ARG B C 1
ATOM 2052 O O . ARG B 1 82 ? -4.984 9.383 14.023 1 95.06 82 ARG B O 1
ATOM 2059 N N . PHE B 1 83 ? -4.223 11.422 13.516 1 96.19 83 PHE B N 1
ATOM 2060 C CA . PHE B 1 83 ? -3.623 10.961 12.273 1 96.19 83 PHE B CA 1
ATOM 2061 C C . PHE B 1 83 ? -2.6 9.859 12.539 1 96.19 83 PHE B C 1
ATOM 2063 O O . PHE B 1 83 ? -2.637 8.805 11.906 1 96.19 83 PHE B O 1
ATOM 2070 N N . ALA B 1 84 ? -1.686 10.102 13.5 1 96.81 84 ALA B N 1
ATOM 2071 C CA . ALA B 1 84 ? -0.674 9.109 13.852 1 96.81 84 ALA B CA 1
ATOM 2072 C C . ALA B 1 84 ? -1.321 7.824 14.352 1 96.81 84 ALA B C 1
ATOM 2074 O O . ALA B 1 84 ? -0.885 6.723 14 1 96.81 84 ALA B O 1
ATOM 2075 N N . ALA B 1 85 ? -2.359 7.914 15.094 1 96.5 85 ALA B N 1
ATOM 2076 C CA . ALA B 1 85 ? -3.061 6.758 15.641 1 96.5 85 ALA B CA 1
ATOM 2077 C C . ALA B 1 85 ? -3.732 5.949 14.539 1 96.5 85 ALA B C 1
ATOM 2079 O O . ALA B 1 85 ? -3.775 4.719 14.594 1 96.5 85 ALA B O 1
ATOM 2080 N N . VAL B 1 86 ? -4.344 6.641 13.562 1 96.56 86 VAL B N 1
ATOM 2081 C CA . VAL B 1 86 ? -4.984 5.977 12.438 1 96.56 86 VAL B CA 1
ATOM 2082 C C . VAL B 1 86 ? -3.967 5.105 11.703 1 96.56 86 VAL B C 1
ATOM 2084 O O . VAL B 1 86 ? -4.195 3.914 11.492 1 96.56 86 VAL B O 1
ATOM 2087 N N . TRP B 1 87 ? -2.799 5.629 11.398 1 96.75 87 TRP B N 1
ATOM 2088 C CA . TRP B 1 87 ? -1.822 4.918 10.578 1 96.75 87 TRP B CA 1
ATOM 2089 C C . TRP B 1 87 ? -1.137 3.816 11.383 1 96.75 87 TRP B C 1
ATOM 2091 O O . TRP B 1 87 ? -0.742 2.789 10.828 1 96.75 87 TRP B O 1
ATOM 2101 N N . GLU B 1 88 ? -1.117 4.031 12.711 1 95.25 88 GLU B N 1
ATOM 2102 C CA . GLU B 1 88 ? -0.67 2.939 13.57 1 95.25 88 GLU B CA 1
ATOM 2103 C C . GLU B 1 88 ? -1.682 1.798 13.586 1 95.25 88 GLU B C 1
ATOM 2105 O O . GLU B 1 88 ? -1.304 0.626 13.516 1 95.25 88 GLU B O 1
ATOM 2110 N N . GLY B 1 89 ? -2.916 2.121 13.648 1 94.88 89 GLY B N 1
ATOM 2111 C CA . GLY B 1 89 ? -3.984 1.137 13.703 1 94.88 89 GLY B CA 1
ATOM 2112 C C . GLY B 1 89 ? -4.191 0.408 12.383 1 94.88 89 GLY B C 1
ATOM 2113 O O . GLY B 1 89 ? -4.645 -0.737 12.367 1 94.88 89 GLY B O 1
ATOM 2114 N N . LEU B 1 90 ? -3.838 1.051 11.273 1 95.31 90 LEU B N 1
ATOM 2115 C CA . LEU B 1 90 ? -4.031 0.474 9.945 1 95.31 90 LEU B CA 1
ATOM 2116 C C . LEU B 1 90 ? -3.145 -0.752 9.75 1 95.31 90 LEU B C 1
ATOM 2118 O O . LEU B 1 90 ? -3.436 -1.606 8.914 1 95.31 90 LEU B O 1
ATOM 2122 N N . LYS B 1 91 ? -2.045 -0.863 10.555 1 93 91 LYS B N 1
ATOM 2123 C CA . LYS B 1 91 ? -1.187 -2.041 10.477 1 93 91 LYS B CA 1
ATOM 2124 C C . LYS B 1 91 ? -1.975 -3.316 10.758 1 93 91 LYS B C 1
ATOM 2126 O O . LYS B 1 91 ? -1.733 -4.355 10.141 1 93 91 LYS B O 1
ATOM 2131 N N . GLY B 1 92 ? -2.955 -3.24 11.711 1 93.25 92 GLY B N 1
ATOM 2132 C CA . GLY B 1 92 ? -3.828 -4.375 11.977 1 93.25 92 GLY B CA 1
ATOM 2133 C C . GLY B 1 92 ? -4.695 -4.75 10.789 1 93.25 92 GLY B C 1
ATOM 2134 O O . GLY B 1 92 ? -4.922 -5.934 10.531 1 93.25 92 GLY B O 1
ATOM 2135 N N . VAL B 1 93 ? -5.141 -3.752 10.07 1 93.88 93 VAL B N 1
ATOM 2136 C CA . VAL B 1 93 ? -5.957 -3.973 8.883 1 93.88 93 VAL B CA 1
ATOM 2137 C C . VAL B 1 93 ? -5.113 -4.613 7.781 1 93.88 93 VAL B C 1
ATOM 2139 O O . VAL B 1 93 ? -5.586 -5.492 7.059 1 93.88 93 VAL B O 1
ATOM 2142 N N . PHE B 1 94 ? -3.822 -4.191 7.668 1 93.06 94 PHE B N 1
ATOM 2143 C CA . PHE B 1 94 ? -2.92 -4.73 6.656 1 93.06 94 PHE B CA 1
ATOM 2144 C C . PHE B 1 94 ? -2.623 -6.203 6.926 1 93.06 94 PHE B C 1
ATOM 2146 O O . PHE B 1 94 ? -2.543 -7.004 5.996 1 93.06 94 PHE B O 1
ATOM 2153 N N . VAL B 1 95 ? -2.564 -6.523 8.195 1 91.62 95 VAL B N 1
ATOM 2154 C CA . VAL B 1 95 ? -2.332 -7.918 8.57 1 91.62 95 VAL B CA 1
ATOM 2155 C C . VAL B 1 95 ? -3.578 -8.75 8.273 1 91.62 95 VAL B C 1
ATOM 2157 O O . VAL B 1 95 ? -3.49 -9.805 7.652 1 91.62 95 VAL B O 1
ATOM 2160 N N . GLU B 1 96 ? -4.688 -8.219 8.641 1 91.19 96 GLU B N 1
ATOM 2161 C CA . GLU B 1 96 ? -5.953 -8.938 8.492 1 91.19 96 GLU B CA 1
ATOM 2162 C C . GLU B 1 96 ? -6.281 -9.172 7.016 1 91.19 96 GLU B C 1
ATOM 2164 O O . GLU B 1 96 ? -6.805 -10.227 6.652 1 91.19 96 GLU B O 1
ATOM 2169 N N . HIS B 1 97 ? -5.969 -8.203 6.168 1 92.88 97 HIS B N 1
ATOM 2170 C CA . HIS B 1 97 ? -6.363 -8.258 4.766 1 92.88 97 HIS B CA 1
ATOM 2171 C C . HIS B 1 97 ? -5.148 -8.398 3.854 1 92.88 97 HIS B C 1
ATOM 2173 O O . HIS B 1 97 ? -5.16 -7.914 2.719 1 92.88 97 HIS B O 1
ATOM 2179 N N . ARG B 1 98 ? -4.113 -8.969 4.312 1 90.44 98 ARG B N 1
ATOM 2180 C CA . ARG B 1 98 ? -2.848 -9.078 3.59 1 90.44 98 ARG B CA 1
ATOM 2181 C C . ARG B 1 98 ? -3.059 -9.68 2.205 1 90.44 98 ARG B C 1
ATOM 2183 O O . ARG B 1 98 ? -2.539 -9.164 1.212 1 90.44 98 ARG B O 1
ATOM 2190 N N . GLY B 1 99 ? -3.842 -10.773 2.113 1 89.81 99 GLY B N 1
ATOM 2191 C CA . GLY B 1 99 ? -4.109 -11.43 0.843 1 89.81 99 GLY B CA 1
ATOM 2192 C C . GLY B 1 99 ? -4.824 -10.531 -0.151 1 89.81 99 GLY B C 1
ATOM 2193 O O . GLY B 1 99 ? -4.551 -10.586 -1.353 1 89.81 99 GLY B O 1
ATOM 2194 N N . LEU B 1 100 ? -5.688 -9.734 0.329 1 92.06 100 LEU B N 1
ATOM 2195 C CA . LEU B 1 100 ? -6.426 -8.82 -0.541 1 92.06 100 LEU B CA 1
ATOM 2196 C C . LEU B 1 100 ? -5.52 -7.711 -1.062 1 92.06 100 LEU B C 1
ATOM 2198 O O . LEU B 1 100 ? -5.602 -7.34 -2.234 1 92.06 100 LEU B O 1
ATOM 2202 N N . TRP B 1 101 ? -4.684 -7.164 -0.236 1 92.75 101 TRP B N 1
ATOM 2203 C CA . TRP B 1 101 ? -3.742 -6.137 -0.663 1 92.75 101 TRP B CA 1
ATOM 2204 C C . TRP B 1 101 ? -2.771 -6.684 -1.705 1 92.75 101 TRP B C 1
ATOM 2206 O O . TRP B 1 101 ? -2.523 -6.039 -2.729 1 92.75 101 TRP B O 1
ATOM 2216 N N . ALA B 1 102 ? -2.312 -7.852 -1.444 1 90.12 102 ALA B N 1
ATOM 2217 C CA . ALA B 1 102 ? -1.432 -8.516 -2.404 1 90.12 102 ALA B CA 1
ATOM 2218 C C . ALA B 1 102 ? -2.129 -8.703 -3.748 1 90.12 102 ALA B C 1
ATOM 2220 O O . ALA B 1 102 ? -1.541 -8.438 -4.801 1 90.12 102 ALA B O 1
ATOM 2221 N N . ALA B 1 103 ? -3.357 -9.133 -3.75 1 89.75 103 ALA B N 1
ATOM 2222 C CA . ALA B 1 103 ? -4.148 -9.328 -4.961 1 89.75 103 ALA B CA 1
ATOM 2223 C C . ALA B 1 103 ? -4.34 -8.016 -5.715 1 89.75 103 ALA B C 1
ATOM 2225 O O . ALA B 1 103 ? -4.328 -7.992 -6.945 1 89.75 103 ALA B O 1
ATOM 2226 N N . GLN B 1 104 ? -4.578 -6.941 -4.949 1 90.81 104 GLN B N 1
ATOM 2227 C CA . GLN B 1 104 ? -4.758 -5.633 -5.57 1 90.81 104 GLN B CA 1
ATOM 2228 C C . GLN B 1 104 ? -3.484 -5.184 -6.285 1 90.81 104 GLN B C 1
ATOM 2230 O O . GLN B 1 104 ? -3.541 -4.672 -7.402 1 90.81 104 GLN B O 1
ATOM 2235 N N . PHE B 1 105 ? -2.359 -5.387 -5.645 1 91.38 105 PHE B N 1
ATOM 2236 C CA . PHE B 1 105 ? -1.093 -4.996 -6.25 1 91.38 105 PHE B CA 1
ATOM 2237 C C . PHE B 1 105 ? -0.782 -5.863 -7.465 1 91.38 105 PHE B C 1
ATOM 2239 O O . PHE B 1 105 ? -0.231 -5.379 -8.453 1 91.38 105 PHE B O 1
ATOM 2246 N N . GLU B 1 106 ? -1.136 -7.09 -7.395 1 87.44 106 GLU B N 1
ATOM 2247 C CA . GLU B 1 106 ? -1.012 -7.969 -8.555 1 87.44 106 GLU B CA 1
ATOM 2248 C C . GLU B 1 106 ? -1.907 -7.504 -9.695 1 87.44 106 GLU B C 1
ATOM 2250 O O . GLU B 1 106 ? -1.5 -7.527 -10.859 1 87.44 106 GLU B O 1
ATOM 2255 N N . ALA B 1 107 ? -3.115 -7.203 -9.383 1 86.88 107 ALA B N 1
ATOM 2256 C CA . ALA B 1 107 ? -4.059 -6.715 -10.383 1 86.88 107 ALA B CA 1
ATOM 2257 C C . ALA B 1 107 ? -3.537 -5.449 -11.062 1 86.88 107 ALA B C 1
ATOM 2259 O O . ALA B 1 107 ? -3.695 -5.277 -12.273 1 86.88 107 ALA B O 1
ATOM 2260 N N . LEU B 1 108 ? -2.912 -4.578 -10.266 1 87.44 108 LEU B N 1
ATOM 2261 C CA . LEU B 1 108 ? -2.33 -3.355 -10.805 1 87.44 108 LEU B CA 1
ATOM 2262 C C . LEU B 1 108 ? -1.218 -3.676 -11.797 1 87.44 108 LEU B C 1
ATOM 2264 O O . LEU B 1 108 ? -1.092 -3.016 -12.828 1 87.44 108 LEU B O 1
ATOM 2268 N N . ALA B 1 109 ? -0.42 -4.645 -11.492 1 85.69 109 ALA B N 1
ATOM 2269 C CA . ALA B 1 109 ? 0.683 -5.062 -12.352 1 85.69 109 ALA B CA 1
ATOM 2270 C C . ALA B 1 109 ? 0.165 -5.609 -13.68 1 85.69 109 ALA B C 1
ATOM 2272 O O . ALA B 1 109 ? 0.87 -5.57 -14.688 1 85.69 109 ALA B O 1
ATOM 2273 N N . GLN B 1 110 ? -1.116 -6.004 -13.688 1 80.19 110 GLN B N 1
ATOM 2274 C CA . GLN B 1 110 ? -1.673 -6.648 -14.875 1 80.19 110 GLN B CA 1
ATOM 2275 C C . GLN B 1 110 ? -2.639 -5.719 -15.602 1 80.19 110 GLN B C 1
ATOM 2277 O O . GLN B 1 110 ? -3.176 -6.074 -16.656 1 80.19 110 GLN B O 1
ATOM 2282 N N . ALA B 1 111 ? -2.811 -4.617 -15.031 1 80.56 111 ALA B N 1
ATOM 2283 C CA . ALA B 1 111 ? -3.863 -3.729 -15.516 1 80.56 111 ALA B CA 1
ATOM 2284 C C . ALA B 1 111 ? -3.648 -3.371 -16.984 1 80.56 111 ALA B C 1
ATOM 2286 O O . ALA B 1 111 ? -4.609 -3.188 -17.734 1 80.56 111 ALA B O 1
ATOM 2287 N N . GLU B 1 112 ? -2.457 -3.254 -17.359 1 76.62 112 GLU B N 1
ATOM 2288 C CA . GLU B 1 112 ? -2.15 -2.922 -18.75 1 76.62 112 GLU B CA 1
ATOM 2289 C C . GLU B 1 112 ? -2.662 -4 -19.703 1 76.62 112 GLU B C 1
ATOM 2291 O O . GLU B 1 112 ? -3.031 -3.707 -20.844 1 76.62 112 GLU B O 1
ATOM 2296 N N . HIS B 1 113 ? -2.717 -5.223 -19.234 1 74.94 113 HIS B N 1
ATOM 2297 C CA . HIS B 1 113 ? -3.109 -6.34 -20.078 1 74.94 113 HIS B CA 1
ATOM 2298 C C . HIS B 1 113 ? -4.523 -6.809 -19.766 1 74.94 113 HIS B C 1
ATOM 2300 O O . HIS B 1 113 ? -4.984 -7.82 -20.297 1 74.94 113 HIS B O 1
ATOM 2306 N N . ALA B 1 114 ? -5.168 -6.074 -18.891 1 79.19 114 ALA B N 1
ATOM 2307 C CA . ALA B 1 114 ? -6.539 -6.395 -18.5 1 79.19 114 ALA B CA 1
ATOM 2308 C C . ALA B 1 114 ? -7.434 -5.164 -18.578 1 79.19 114 ALA B C 1
ATOM 2310 O O . ALA B 1 114 ? -7.844 -4.621 -17.562 1 79.19 114 ALA B O 1
ATOM 2311 N N . PRO B 1 115 ? -7.797 -4.797 -19.766 1 79.56 115 PRO B N 1
ATOM 2312 C CA . PRO B 1 115 ? -8.57 -3.564 -19.969 1 79.56 115 PRO B CA 1
ATOM 2313 C C . PRO B 1 115 ? -9.891 -3.568 -19.203 1 79.56 115 PRO B C 1
ATOM 2315 O O . PRO B 1 115 ? -10.344 -2.518 -18.734 1 79.56 115 PRO B O 1
ATOM 2318 N N . GLU B 1 116 ? -10.391 -4.719 -19.078 1 82.56 116 GLU B N 1
ATOM 2319 C CA . GLU B 1 116 ? -11.656 -4.805 -18.344 1 82.56 116 GLU B CA 1
ATOM 2320 C C . GLU B 1 116 ? -11.461 -4.473 -16.859 1 82.56 116 GLU B C 1
ATOM 2322 O O . GLU B 1 116 ? -12.312 -3.836 -16.25 1 82.56 116 GLU B O 1
ATOM 2327 N N . LEU B 1 117 ? -10.414 -4.953 -16.359 1 82.06 117 LEU B N 1
ATOM 2328 C CA . LEU B 1 117 ? -10.094 -4.625 -14.969 1 82.06 117 LEU B CA 1
ATOM 2329 C C . LEU B 1 117 ? -9.828 -3.133 -14.812 1 82.06 117 LEU B C 1
ATOM 2331 O O . LEU B 1 117 ? -10.336 -2.502 -13.883 1 82.06 117 LEU B O 1
ATOM 2335 N N . ALA B 1 118 ? -9.016 -2.59 -15.734 1 80.88 118 ALA B N 1
ATOM 2336 C CA . ALA B 1 118 ? -8.711 -1.161 -15.711 1 80.88 118 ALA B CA 1
ATOM 2337 C C . ALA B 1 118 ? -9.992 -0.331 -15.773 1 80.88 118 ALA B C 1
ATOM 2339 O O . ALA B 1 118 ? -10.141 0.646 -15.031 1 80.88 118 ALA B O 1
ATOM 2340 N N . ALA B 1 119 ? -10.93 -0.797 -16.547 1 85.5 119 ALA B N 1
ATOM 2341 C CA . ALA B 1 119 ? -12.203 -0.095 -16.688 1 85.5 119 ALA B CA 1
ATOM 2342 C C . ALA B 1 119 ? -13.039 -0.195 -15.422 1 85.5 119 ALA B C 1
ATOM 2344 O O . ALA B 1 119 ? -13.672 0.781 -15.008 1 85.5 119 ALA B O 1
ATOM 2345 N N . ALA B 1 120 ? -13.031 -1.286 -14.852 1 83.5 120 ALA B N 1
ATOM 2346 C CA . ALA B 1 120 ? -13.805 -1.495 -13.625 1 83.5 120 ALA B CA 1
ATOM 2347 C C . ALA B 1 120 ? -13.258 -0.643 -12.484 1 83.5 120 ALA B C 1
ATOM 2349 O O . ALA B 1 120 ? -14.023 -0.055 -11.719 1 83.5 120 ALA B O 1
ATOM 2350 N N . LEU B 1 121 ? -11.992 -0.582 -12.359 1 83.12 121 LEU B N 1
ATOM 2351 C CA . LEU B 1 121 ? -11.367 0.225 -11.32 1 83.12 121 LEU B CA 1
ATOM 2352 C C . LEU B 1 121 ? -11.617 1.711 -11.555 1 83.12 121 LEU B C 1
ATOM 2354 O O . LEU B 1 121 ? -11.875 2.461 -10.609 1 83.12 121 LEU B O 1
ATOM 2358 N N . ALA B 1 122 ? -11.516 2.111 -12.828 1 83.5 122 ALA B N 1
ATOM 2359 C CA . ALA B 1 122 ? -11.75 3.506 -13.188 1 83.5 122 ALA B CA 1
ATOM 2360 C C . ALA B 1 122 ? -13.18 3.93 -12.852 1 83.5 122 ALA B C 1
ATOM 2362 O O . ALA B 1 122 ? -13.414 5.066 -12.438 1 83.5 122 ALA B O 1
ATOM 2363 N N . GLU B 1 123 ? -14.094 3.002 -12.953 1 83.75 123 GLU B N 1
ATOM 2364 C CA . GLU B 1 123 ? -15.508 3.293 -12.75 1 83.75 123 GLU B CA 1
ATOM 2365 C C . GLU B 1 123 ? -15.797 3.627 -11.289 1 83.75 123 GLU B C 1
ATOM 2367 O O . GLU B 1 123 ? -16.688 4.422 -10.992 1 83.75 123 GLU B O 1
ATOM 2372 N N . VAL B 1 124 ? -15 3.061 -10.461 1 85.5 124 VAL B N 1
ATOM 2373 C CA . VAL B 1 124 ? -15.305 3.238 -9.047 1 85.5 124 VAL B CA 1
ATOM 2374 C C . VAL B 1 124 ? -14.273 4.164 -8.406 1 85.5 124 VAL B C 1
ATOM 2376 O O . VAL B 1 124 ? -14.359 4.461 -7.215 1 85.5 124 VAL B O 1
ATOM 2379 N N . GLN B 1 125 ? -13.375 4.637 -9.141 1 89.62 125 GLN B N 1
ATOM 2380 C CA . GLN B 1 125 ? -12.25 5.395 -8.602 1 89.62 125 GLN B CA 1
ATOM 2381 C C . GLN B 1 125 ? -12.727 6.684 -7.938 1 89.62 125 GLN B C 1
ATOM 2383 O O . GLN B 1 125 ? -12.336 6.98 -6.805 1 89.62 125 GLN B O 1
ATOM 2388 N N . LYS B 1 126 ? -13.656 7.395 -8.633 1 91.12 126 LYS B N 1
ATOM 2389 C CA . LYS B 1 126 ? -14.156 8.664 -8.102 1 91.12 126 LYS B CA 1
ATOM 2390 C C . LYS B 1 126 ? -14.891 8.453 -6.781 1 91.12 126 LYS B C 1
ATOM 2392 O O . LYS B 1 126 ? -14.641 9.172 -5.812 1 91.12 126 LYS B O 1
ATOM 2397 N N . GLU B 1 127 ? -15.719 7.48 -6.777 1 91.62 127 GLU B N 1
ATOM 2398 C CA . GLU B 1 127 ? -16.469 7.176 -5.566 1 91.62 127 GLU B CA 1
ATOM 2399 C C . GLU B 1 127 ? -15.539 6.754 -4.43 1 91.62 127 GLU B C 1
ATOM 2401 O O . GLU B 1 127 ? -15.773 7.102 -3.271 1 91.62 127 GLU B O 1
ATOM 2406 N N . GLY B 1 128 ? -14.57 6.012 -4.734 1 93.38 128 GLY B N 1
ATOM 2407 C CA . GLY B 1 128 ? -13.586 5.598 -3.746 1 93.38 128 GLY B CA 1
ATOM 2408 C C . GLY B 1 128 ? -12.836 6.762 -3.127 1 93.38 128 GLY B C 1
ATOM 2409 O O . GLY B 1 128 ? -12.633 6.797 -1.911 1 93.38 128 GLY B O 1
ATOM 2410 N N . ARG B 1 129 ? -12.484 7.754 -3.957 1 95.94 129 ARG B N 1
ATOM 2411 C CA . ARG B 1 129 ? -11.758 8.93 -3.488 1 95.94 129 ARG B CA 1
ATOM 2412 C C . ARG B 1 129 ? -12.625 9.781 -2.574 1 95.94 129 ARG B C 1
ATOM 2414 O O . ARG B 1 129 ? -12.18 10.227 -1.515 1 95.94 129 ARG B O 1
ATOM 2421 N N . LEU B 1 130 ? -13.898 9.969 -3.008 1 96.44 130 LEU B N 1
ATOM 2422 C CA . LEU B 1 130 ? -14.805 10.742 -2.168 1 96.44 130 LEU B CA 1
ATOM 2423 C C . LEU B 1 130 ? -15.078 10.023 -0.853 1 96.44 130 LEU B C 1
ATOM 2425 O O . LEU B 1 130 ? -15.203 10.656 0.196 1 96.44 130 LEU B O 1
ATOM 2429 N N . GLY B 1 131 ? -15.141 8.734 -0.895 1 95.31 131 GLY B N 1
ATOM 2430 C CA . GLY B 1 131 ? -15.289 7.934 0.312 1 95.31 131 GLY B CA 1
ATOM 2431 C C . GLY B 1 131 ? -14.117 8.07 1.265 1 95.31 131 GLY B C 1
ATOM 2432 O O . GLY B 1 131 ? -14.305 8.188 2.477 1 95.31 131 GLY B O 1
ATOM 2433 N N . LEU B 1 132 ? -12.906 8.039 0.814 1 95.75 132 LEU B N 1
ATOM 2434 C CA . LEU B 1 132 ? -11.711 8.203 1.632 1 95.75 132 LEU B CA 1
ATOM 2435 C C . LEU B 1 132 ? -11.648 9.602 2.238 1 95.75 132 LEU B C 1
ATOM 2437 O O . LEU B 1 132 ? -11.289 9.758 3.408 1 95.75 132 LEU B O 1
ATOM 2441 N N . ALA B 1 133 ? -11.984 10.633 1.353 1 96.81 133 ALA B N 1
ATOM 2442 C CA . ALA B 1 133 ? -12.031 12 1.857 1 96.81 133 ALA B CA 1
ATOM 2443 C C . ALA B 1 133 ? -13 12.117 3.033 1 96.81 133 ALA B C 1
ATOM 2445 O O . ALA B 1 133 ? -12.656 12.711 4.062 1 96.81 133 ALA B O 1
ATOM 2446 N N . ALA B 1 134 ? -14.211 11.516 2.893 1 96.25 134 ALA B N 1
ATOM 2447 C CA . ALA B 1 134 ? -15.219 11.555 3.951 1 96.25 134 ALA B CA 1
ATOM 2448 C C . ALA B 1 134 ? -14.734 10.812 5.195 1 96.25 134 ALA B C 1
ATOM 2450 O O . ALA B 1 134 ? -14.805 11.336 6.305 1 96.25 134 ALA B O 1
ATOM 2451 N N . LEU B 1 135 ? -14.164 9.695 4.961 1 93.5 135 LEU B N 1
ATOM 2452 C CA . LEU B 1 135 ? -13.719 8.812 6.035 1 93.5 135 LEU B CA 1
ATOM 2453 C C . LEU B 1 135 ? -12.688 9.508 6.914 1 93.5 135 LEU B C 1
ATOM 2455 O O . LEU B 1 135 ? -12.844 9.562 8.133 1 93.5 135 LEU B O 1
ATOM 2459 N N . PHE B 1 136 ? -11.672 10.102 6.371 1 93.12 136 PHE B N 1
ATOM 2460 C CA . PHE B 1 136 ? -10.555 10.656 7.125 1 93.12 136 PHE B CA 1
ATOM 2461 C C . PHE B 1 136 ? -10.906 12.023 7.703 1 93.12 136 PHE B C 1
ATOM 2463 O O . PHE B 1 136 ? -10.188 12.555 8.547 1 93.12 136 PHE B O 1
ATOM 2470 N N . GLN B 1 137 ? -12.039 12.609 7.266 1 90.69 137 GLN B N 1
ATOM 2471 C CA . GLN B 1 137 ? -12.539 13.852 7.848 1 90.69 137 GLN B CA 1
ATOM 2472 C C . GLN B 1 137 ? -13.586 13.57 8.922 1 90.69 137 GLN B C 1
ATOM 2474 O O . GLN B 1 137 ? -14.109 14.492 9.547 1 90.69 137 GLN B O 1
ATOM 2479 N N . GLY B 1 138 ? -13.883 12.195 9.094 1 87.19 138 GLY B N 1
ATOM 2480 C CA . GLY B 1 138 ? -14.898 11.836 10.07 1 87.19 138 GLY B CA 1
ATOM 2481 C C . GLY B 1 138 ? -16.297 12.242 9.648 1 87.19 138 GLY B C 1
ATOM 2482 O O . GLY B 1 138 ? -17.141 12.555 10.492 1 87.19 138 GLY B O 1
ATOM 2483 N N . LEU B 1 139 ? -16.562 12.312 8.344 1 91.06 139 LEU B N 1
ATOM 2484 C CA . LEU B 1 139 ? -17.859 12.695 7.789 1 91.06 139 LEU B CA 1
ATOM 2485 C C . LEU B 1 139 ? -18.531 11.5 7.121 1 91.06 139 LEU B C 1
ATOM 2487 O O . LEU B 1 139 ? -17.859 10.594 6.637 1 91.06 139 LEU B O 1
ATOM 2491 N N . PRO B 1 140 ? -19.812 11.477 7.156 1 91.44 140 PRO B N 1
ATOM 2492 C CA . PRO B 1 140 ? -20.516 10.398 6.449 1 91.44 140 PRO B CA 1
ATOM 2493 C C . PRO B 1 140 ? -20.344 10.484 4.934 1 91.44 140 PRO B C 1
ATOM 2495 O O . PRO B 1 140 ? -20.281 9.453 4.254 1 91.44 140 PRO B O 1
ATOM 2498 N N . GLU B 1 141 ? -20.375 11.727 4.438 1 93.88 141 GLU B N 1
ATOM 2499 C CA . GLU B 1 141 ? -20.219 11.992 3.012 1 93.88 141 GLU B CA 1
ATOM 2500 C C . GLU B 1 141 ? -19.609 13.375 2.773 1 93.88 141 GLU B C 1
ATOM 2502 O O . GLU B 1 141 ? -19.562 14.203 3.684 1 93.88 141 GLU B O 1
ATOM 2507 N N . VAL B 1 142 ? -19.031 13.57 1.642 1 96.88 142 VAL B N 1
ATOM 2508 C CA . VAL B 1 142 ? -18.547 14.875 1.217 1 96.88 142 VAL B CA 1
ATOM 2509 C C . VAL B 1 142 ? -19.078 15.195 -0.178 1 96.88 142 VAL B C 1
ATOM 2511 O O . VAL B 1 142 ? -19.5 14.297 -0.913 1 96.88 142 VAL B O 1
ATOM 2514 N N . ALA B 1 143 ? -19.094 16.453 -0.523 1 97.06 143 ALA B N 1
ATOM 2515 C CA . ALA B 1 143 ? -19.547 16.875 -1.843 1 97.06 143 ALA B CA 1
ATOM 2516 C C . ALA B 1 143 ? -18.516 16.547 -2.918 1 97.06 143 ALA B C 1
ATOM 2518 O O . ALA B 1 143 ? -17.328 16.406 -2.623 1 97.06 143 ALA B O 1
ATOM 2519 N N . ASP B 1 144 ? -19.078 16.281 -4.152 1 95.62 144 ASP B N 1
ATOM 2520 C CA . ASP B 1 144 ? -18.203 16.047 -5.301 1 95.62 144 ASP B CA 1
ATOM 2521 C C . ASP B 1 144 ? -17.594 17.359 -5.797 1 95.62 144 ASP B C 1
ATOM 2523 O O . ASP B 1 144 ? -18.047 17.938 -6.777 1 95.62 144 ASP B O 1
ATOM 2527 N N . THR B 1 145 ? -16.578 17.875 -5.129 1 97.75 145 THR B N 1
ATOM 2528 C CA . THR B 1 145 ? -15.836 19.078 -5.496 1 97.75 145 THR B CA 1
ATOM 2529 C C . THR B 1 145 ? -14.391 18.734 -5.844 1 97.75 145 THR B C 1
ATOM 2531 O O . THR B 1 145 ? -13.906 17.656 -5.52 1 97.75 145 THR B O 1
ATOM 2534 N N . GLU B 1 146 ? -13.789 19.531 -6.5 1 97.12 146 GLU B N 1
ATOM 2535 C CA . GLU B 1 146 ? -12.375 19.359 -6.836 1 97.12 146 GLU B CA 1
ATOM 2536 C C . GLU B 1 146 ? -11.531 19.172 -5.582 1 97.12 146 GLU B C 1
ATOM 2538 O O . GLU B 1 146 ? -10.586 18.375 -5.574 1 97.12 146 GLU B O 1
ATOM 2543 N N . GLU B 1 147 ? -11.891 19.906 -4.535 1 97.69 147 GLU B N 1
ATOM 2544 C CA . GLU B 1 147 ? -11.141 19.844 -3.287 1 97.69 147 GLU B CA 1
ATOM 2545 C C . GLU B 1 147 ? -11.258 18.484 -2.633 1 97.69 147 GLU B C 1
ATOM 2547 O O . GLU B 1 147 ? -10.266 17.906 -2.186 1 97.69 147 GLU B O 1
ATOM 2552 N N . GLU B 1 148 ? -12.477 18 -2.619 1 97.81 148 GLU B N 1
ATOM 2553 C CA . GLU B 1 148 ? -12.695 16.719 -1.963 1 97.81 148 GLU B CA 1
ATOM 2554 C C . GLU B 1 148 ? -12.117 15.562 -2.791 1 97.81 148 GLU B C 1
ATOM 2556 O O . GLU B 1 148 ? -11.648 14.57 -2.238 1 97.81 148 GLU B O 1
ATOM 2561 N N . LEU B 1 149 ? -12.148 15.711 -4.109 1 97.38 149 LEU B N 1
ATOM 2562 C CA . LEU B 1 149 ? -11.508 14.719 -4.973 1 97.38 149 LEU B CA 1
ATOM 2563 C C . LEU B 1 149 ? -9.992 14.734 -4.789 1 97.38 149 LEU B C 1
ATOM 2565 O O . LEU B 1 149 ? -9.359 13.68 -4.758 1 97.38 149 LEU B O 1
ATOM 2569 N N . ALA B 1 150 ? -9.422 15.945 -4.637 1 98 150 ALA B N 1
ATOM 2570 C CA . ALA B 1 150 ? -7.984 16.062 -4.398 1 98 150 ALA B CA 1
ATOM 2571 C C . ALA B 1 150 ? -7.602 15.477 -3.043 1 98 150 ALA B C 1
ATOM 2573 O O . ALA B 1 150 ? -6.586 14.789 -2.916 1 98 150 ALA B O 1
ATOM 2574 N N . ARG B 1 151 ? -8.43 15.727 -2.027 1 97.75 151 ARG B N 1
ATOM 2575 C CA . ARG B 1 151 ? -8.211 15.164 -0.696 1 97.75 151 ARG B CA 1
ATOM 2576 C C . ARG B 1 151 ? -8.258 13.641 -0.729 1 97.75 151 ARG B C 1
ATOM 2578 O O . ARG B 1 151 ? -7.391 12.977 -0.153 1 97.75 151 ARG B O 1
ATOM 2585 N N . GLY B 1 152 ? -9.281 13.164 -1.437 1 97.5 152 GLY B N 1
ATOM 2586 C CA . GLY B 1 152 ? -9.445 11.727 -1.551 1 97.5 152 GLY B CA 1
ATOM 2587 C C . GLY B 1 152 ? -8.312 11.047 -2.293 1 97.5 152 GLY B C 1
ATOM 2588 O O . GLY B 1 152 ? -7.828 9.992 -1.874 1 97.5 152 GLY B O 1
ATOM 2589 N N . ALA B 1 153 ? -7.895 11.648 -3.377 1 97.5 153 ALA B N 1
ATOM 2590 C CA . ALA B 1 153 ? -6.777 11.117 -4.152 1 97.5 153 ALA B CA 1
ATOM 2591 C C . ALA B 1 153 ? -5.492 11.109 -3.328 1 97.5 153 ALA B C 1
ATOM 2593 O O . ALA B 1 153 ? -4.688 10.18 -3.434 1 97.5 153 ALA B O 1
ATOM 2594 N N . PHE B 1 154 ? -5.27 12.141 -2.525 1 98.31 154 PHE B N 1
ATOM 2595 C CA . PHE B 1 154 ? -4.078 12.211 -1.688 1 98.31 154 PHE B CA 1
ATOM 2596 C C . PHE B 1 154 ? -4.102 11.125 -0.619 1 98.31 154 PHE B C 1
ATOM 2598 O O . PHE B 1 154 ? -3.096 10.453 -0.387 1 98.31 154 PHE B O 1
ATOM 2605 N N . TYR B 1 155 ? -5.246 10.891 0.015 1 97.62 155 TYR B N 1
ATOM 2606 C CA . TYR B 1 155 ? -5.367 9.82 1.004 1 97.62 155 TYR B CA 1
ATOM 2607 C C . TYR B 1 155 ? -5.191 8.453 0.354 1 97.62 155 TYR B C 1
ATOM 2609 O O . TYR B 1 155 ? -4.648 7.535 0.97 1 97.62 155 TYR B O 1
ATOM 2617 N N . GLN B 1 156 ? -5.742 8.336 -0.836 1 96.62 156 GLN B N 1
ATOM 2618 C CA . GLN B 1 156 ? -5.543 7.094 -1.579 1 96.62 156 GLN B CA 1
ATOM 2619 C C . GLN B 1 156 ? -4.059 6.828 -1.818 1 96.62 156 GLN B C 1
ATOM 2621 O O . GLN B 1 156 ? -3.598 5.691 -1.679 1 96.62 156 GLN B O 1
ATOM 2626 N N . THR B 1 157 ? -3.297 7.914 -2.225 1 97.69 157 THR B N 1
ATOM 2627 C CA . THR B 1 157 ? -1.851 7.812 -2.391 1 97.69 157 THR B CA 1
ATOM 2628 C C . THR B 1 157 ? -1.188 7.344 -1.097 1 97.69 157 THR B C 1
ATOM 2630 O O . THR B 1 157 ? -0.382 6.41 -1.108 1 97.69 157 THR B O 1
ATOM 2633 N N . LEU B 1 158 ? -1.556 7.961 0.031 1 97.94 158 LEU B N 1
ATOM 2634 C CA . LEU B 1 158 ? -0.952 7.621 1.314 1 97.94 158 LEU B CA 1
ATOM 2635 C C . LEU B 1 158 ? -1.245 6.172 1.688 1 97.94 158 LEU B C 1
ATOM 2637 O O . LEU B 1 158 ? -0.348 5.441 2.115 1 97.94 158 LEU B O 1
ATOM 2641 N N . LEU B 1 159 ? -2.49 5.75 1.507 1 96.69 159 LEU B N 1
ATOM 2642 C CA . LEU B 1 159 ? -2.9 4.398 1.877 1 96.69 159 LEU B CA 1
ATOM 2643 C C . LEU B 1 159 ? -2.176 3.359 1.031 1 96.69 159 LEU B C 1
ATOM 2645 O O . LEU B 1 159 ? -1.582 2.42 1.568 1 96.69 159 LEU B O 1
ATOM 2649 N N . ALA B 1 160 ? -2.229 3.521 -0.281 1 95.38 160 ALA B N 1
ATOM 2650 C CA . ALA B 1 160 ? -1.593 2.578 -1.197 1 95.38 160 ALA B CA 1
ATOM 2651 C C . ALA B 1 160 ? -0.085 2.523 -0.97 1 95.38 160 ALA B C 1
ATOM 2653 O O . ALA B 1 160 ? 0.516 1.448 -1.003 1 95.38 160 ALA B O 1
ATOM 2654 N N . GLY B 1 161 ? 0.564 3.736 -0.781 1 96.38 161 GLY B N 1
ATOM 2655 C CA . GLY B 1 161 ? 1.998 3.775 -0.546 1 96.38 161 GLY B CA 1
ATOM 2656 C C . GLY B 1 161 ? 2.402 3.17 0.785 1 96.38 161 GLY B C 1
ATOM 2657 O O . GLY B 1 161 ? 3.439 2.512 0.884 1 96.38 161 GLY B O 1
ATOM 2658 N N . TYR B 1 162 ? 1.606 3.371 1.807 1 96.38 162 TYR B N 1
ATOM 2659 C CA . TYR B 1 162 ? 1.9 2.838 3.133 1 96.38 162 TYR B CA 1
ATOM 2660 C C . TYR B 1 162 ? 1.814 1.316 3.141 1 96.38 162 TYR B C 1
ATOM 2662 O O . TYR B 1 162 ? 2.682 0.642 3.699 1 96.38 162 TYR B O 1
ATOM 2670 N N . VAL B 1 163 ? 0.82 0.796 2.533 1 94.94 163 VAL B N 1
ATOM 2671 C CA . VAL B 1 163 ? 0.68 -0.656 2.494 1 94.94 163 VAL B CA 1
ATOM 2672 C C . VAL B 1 163 ? 1.785 -1.259 1.63 1 94.94 163 VAL B C 1
ATOM 2674 O O . VAL B 1 163 ? 2.279 -2.352 1.917 1 94.94 163 VAL B O 1
ATOM 2677 N N . ALA B 1 164 ? 2.158 -0.62 0.515 1 93.31 164 ALA B N 1
ATOM 2678 C CA . ALA B 1 164 ? 3.266 -1.093 -0.31 1 93.31 164 ALA B CA 1
ATOM 2679 C C . ALA B 1 164 ? 4.543 -1.231 0.515 1 93.31 164 ALA B C 1
ATOM 2681 O O . ALA B 1 164 ? 5.258 -2.229 0.399 1 93.31 164 ALA B O 1
ATOM 2682 N N . GLN B 1 165 ? 4.863 -0.182 1.376 1 92.06 165 GLN B N 1
ATOM 2683 C CA . GLN B 1 165 ? 6.039 -0.238 2.236 1 92.06 165 GLN B CA 1
ATOM 2684 C C . GLN B 1 165 ? 5.93 -1.38 3.242 1 92.06 165 GLN B C 1
ATOM 2686 O O . GLN B 1 165 ? 6.922 -2.059 3.527 1 92.06 165 GLN B O 1
ATOM 2691 N N . TRP B 1 166 ? 4.758 -1.585 3.744 1 91.44 166 TRP B N 1
ATOM 2692 C CA . TRP B 1 166 ? 4.535 -2.654 4.711 1 91.44 166 TRP B CA 1
ATOM 2693 C C . TRP B 1 166 ? 4.723 -4.023 4.062 1 91.44 166 TRP B C 1
ATOM 2695 O O . TRP B 1 166 ? 5.336 -4.918 4.652 1 91.44 166 TRP B O 1
ATOM 2705 N N . LEU B 1 167 ? 4.129 -4.215 2.902 1 89.06 167 LEU B N 1
ATOM 2706 C CA . LEU B 1 167 ? 4.285 -5.477 2.184 1 89.06 167 LEU B CA 1
ATOM 2707 C C . LEU B 1 167 ? 5.754 -5.75 1.883 1 89.06 167 LEU B C 1
ATOM 2709 O O . LEU B 1 167 ? 6.191 -6.902 1.898 1 89.06 167 LEU B O 1
ATOM 2713 N N . ALA B 1 168 ? 6.566 -4.699 1.567 1 88 168 ALA B N 1
ATOM 2714 C CA . ALA B 1 168 ? 7.973 -4.848 1.208 1 88 168 ALA B CA 1
ATOM 2715 C C . ALA B 1 168 ? 8.812 -5.242 2.42 1 88 168 ALA B C 1
ATOM 2717 O O . ALA B 1 168 ? 9.672 -6.117 2.326 1 88 168 ALA B O 1
ATOM 2718 N N . ALA B 1 169 ? 8.594 -4.578 3.537 1 89.31 169 ALA B N 1
ATOM 2719 C CA . ALA B 1 169 ? 9.359 -4.789 4.766 1 89.31 169 ALA B CA 1
ATOM 2720 C C . ALA B 1 169 ? 8.539 -4.414 5.996 1 89.31 169 ALA B C 1
ATOM 2722 O O . ALA B 1 169 ? 8.695 -3.318 6.543 1 89.31 169 ALA B O 1
ATOM 2723 N N . PRO B 1 170 ? 7.727 -5.359 6.504 1 88.31 170 PRO B N 1
ATOM 2724 C CA . PRO B 1 170 ? 6.809 -5.059 7.605 1 88.31 170 PRO B CA 1
ATOM 2725 C C . PRO B 1 170 ? 7.523 -4.523 8.844 1 88.31 170 PRO B C 1
ATOM 2727 O O . PRO B 1 170 ? 7.027 -3.605 9.5 1 88.31 170 PRO B O 1
ATOM 2730 N N . GLU B 1 171 ? 8.758 -4.949 9.055 1 88.25 171 GLU B N 1
ATOM 2731 C CA . GLU B 1 171 ? 9.484 -4.582 10.273 1 88.25 171 GLU B CA 1
ATOM 2732 C C . GLU B 1 171 ? 10.094 -3.188 10.148 1 88.25 171 GLU B C 1
ATOM 2734 O O . GLU B 1 171 ? 10.484 -2.586 11.148 1 88.25 171 GLU B O 1
ATOM 2739 N N . GLN B 1 172 ? 10.094 -2.703 8.898 1 91.25 172 GLN B N 1
ATOM 2740 C CA . GLN B 1 172 ? 10.727 -1.407 8.68 1 91.25 172 GLN B CA 1
ATOM 2741 C C . GLN B 1 172 ? 9.695 -0.359 8.258 1 91.25 172 GLN B C 1
ATOM 2743 O O . GLN B 1 172 ? 10.047 0.795 8.008 1 91.25 172 GLN B O 1
ATOM 2748 N N . ALA B 1 173 ? 8.453 -0.793 8.148 1 93.25 173 ALA B N 1
ATOM 2749 C CA . ALA B 1 173 ? 7.414 0.181 7.812 1 93.25 173 ALA B CA 1
ATOM 2750 C C . ALA B 1 173 ? 7.336 1.278 8.867 1 93.25 173 ALA B C 1
ATOM 2752 O O . ALA B 1 173 ? 7.488 1.011 10.062 1 93.25 173 ALA B O 1
ATOM 2753 N N . PRO B 1 174 ? 7.203 2.5 8.445 1 95.19 174 PRO B N 1
ATOM 2754 C CA . PRO B 1 174 ? 7.129 3.572 9.438 1 95.19 174 PRO B CA 1
ATOM 2755 C C . PRO B 1 174 ? 5.965 3.396 10.406 1 95.19 174 PRO B C 1
ATOM 2757 O O . PRO B 1 174 ? 4.887 2.947 10.008 1 95.19 174 PRO B O 1
ATOM 2760 N N . SER B 1 175 ? 6.176 3.734 11.68 1 96.5 175 SER B N 1
ATOM 2761 C CA . SER B 1 175 ? 5.09 3.838 12.648 1 96.5 175 SER B CA 1
ATOM 2762 C C . SER B 1 175 ? 4.211 5.055 12.375 1 96.5 175 SER B C 1
ATOM 2764 O O . SER B 1 175 ? 4.562 5.902 11.547 1 96.5 175 SER B O 1
ATOM 2766 N N . GLY B 1 176 ? 3.102 5.059 13.023 1 96.69 176 GLY B N 1
ATOM 2767 C CA . GLY B 1 176 ? 2.219 6.207 12.898 1 96.69 176 GLY B CA 1
ATOM 2768 C C . GLY B 1 176 ? 2.916 7.527 13.18 1 96.69 176 GLY B C 1
ATOM 2769 O O . GLY B 1 176 ? 2.875 8.445 12.352 1 96.69 176 GLY B O 1
ATOM 2770 N N . PRO B 1 177 ? 3.562 7.586 14.336 1 97.12 177 PRO B N 1
ATOM 2771 C CA . PRO B 1 177 ? 4.266 8.82 14.68 1 97.12 177 PRO B CA 1
ATOM 2772 C C . PRO B 1 177 ? 5.383 9.164 13.695 1 97.12 177 PRO B C 1
ATOM 2774 O O . PRO B 1 177 ? 5.598 10.336 13.383 1 97.12 177 PRO B O 1
ATOM 2777 N N . GLN B 1 178 ? 6.168 8.18 13.156 1 97.5 178 GLN B N 1
ATOM 2778 C CA . GLN B 1 178 ? 7.199 8.43 12.148 1 97.5 178 GLN B CA 1
ATOM 2779 C C . GLN B 1 178 ? 6.59 8.961 10.859 1 97.5 178 GLN B C 1
ATOM 2781 O O . GLN B 1 178 ? 7.172 9.828 10.203 1 97.5 178 GLN B O 1
ATOM 2786 N N . PHE B 1 179 ? 5.363 8.32 10.508 1 98 179 PHE B N 1
ATOM 2787 C CA . PHE B 1 179 ? 4.656 8.75 9.305 1 98 179 PHE B CA 1
ATOM 2788 C C . PHE B 1 179 ? 4.203 10.203 9.43 1 98 179 PHE B C 1
ATOM 2790 O O . PHE B 1 179 ? 4.344 10.984 8.492 1 98 179 PHE B O 1
ATOM 2797 N N . LEU B 1 180 ? 3.721 10.578 10.57 1 97.81 180 LEU B N 1
ATOM 2798 C CA . LEU B 1 180 ? 3.318 11.953 10.852 1 97.81 180 LEU B CA 1
ATOM 2799 C C . LEU B 1 180 ? 4.52 12.891 10.805 1 97.81 180 LEU B C 1
ATOM 2801 O O . LEU B 1 180 ? 4.418 14.016 10.297 1 97.81 180 LEU B O 1
ATOM 2805 N N . LEU B 1 181 ? 5.648 12.453 11.367 1 98.19 181 LEU B N 1
ATOM 2806 C CA . LEU B 1 181 ? 6.863 13.258 11.328 1 98.19 181 LEU B CA 1
ATOM 2807 C C . LEU B 1 181 ? 7.27 13.555 9.891 1 98.19 181 LEU B C 1
ATOM 2809 O O . LEU B 1 181 ? 7.637 14.688 9.57 1 98.19 181 LEU B O 1
ATOM 2813 N N . GLY B 1 182 ? 7.168 12.578 9 1 98.12 182 GLY B N 1
ATOM 2814 C CA . GLY B 1 182 ? 7.461 12.781 7.586 1 98.12 182 GLY B CA 1
ATOM 2815 C C . GLY B 1 182 ? 6.543 13.797 6.93 1 98.12 182 GLY B C 1
ATOM 2816 O O . GLY B 1 182 ? 7.004 14.68 6.199 1 98.12 182 GLY B O 1
ATOM 2817 N N . LEU B 1 183 ? 5.254 13.641 7.203 1 97.88 183 LEU B N 1
ATOM 2818 C CA . LEU B 1 183 ? 4.281 14.586 6.676 1 97.88 183 LEU B CA 1
ATOM 2819 C C . LEU B 1 183 ? 4.586 16 7.145 1 97.88 183 LEU B C 1
ATOM 2821 O O . LEU B 1 183 ? 4.527 16.953 6.359 1 97.88 183 LEU B O 1
ATOM 2825 N N . ARG B 1 184 ? 4.926 16.203 8.461 1 97.25 184 ARG B N 1
ATOM 2826 C CA . ARG B 1 184 ? 5.246 17.516 9.023 1 97.25 184 ARG B CA 1
ATOM 2827 C C . ARG B 1 184 ? 6.465 18.125 8.344 1 97.25 184 ARG B C 1
ATOM 2829 O O . ARG B 1 184 ? 6.461 19.312 7.992 1 97.25 184 ARG B O 1
ATOM 2836 N N . LEU B 1 185 ? 7.535 17.328 8.156 1 97.12 185 LEU B N 1
ATOM 2837 C CA . LEU B 1 185 ? 8.789 17.812 7.598 1 97.12 185 LEU B CA 1
ATOM 2838 C C . LEU B 1 185 ? 8.609 18.219 6.141 1 97.12 185 LEU B C 1
ATOM 2840 O O . LEU B 1 185 ? 9.07 19.281 5.727 1 97.12 185 LEU B O 1
ATOM 2844 N N . VAL B 1 186 ? 7.836 17.375 5.371 1 96.88 186 VAL B N 1
ATOM 2845 C CA . VAL B 1 186 ? 7.617 17.656 3.955 1 96.88 186 VAL B CA 1
ATOM 2846 C C . VAL B 1 186 ? 6.699 18.875 3.805 1 96.88 186 VAL B C 1
ATOM 2848 O O . VAL B 1 186 ? 6.969 19.766 3.004 1 96.88 186 VAL B O 1
ATOM 2851 N N . SER B 1 187 ? 5.637 18.938 4.609 1 96.25 187 SER B N 1
ATOM 2852 C CA . SER B 1 187 ? 4.711 20.062 4.531 1 96.25 187 SER B CA 1
ATOM 2853 C C . SER B 1 187 ? 5.395 21.375 4.91 1 96.25 187 SER B C 1
ATOM 2855 O O . SER B 1 187 ? 5.188 22.406 4.266 1 96.25 187 SER B O 1
ATOM 2857 N N . ALA B 1 188 ? 6.184 21.375 5.953 1 94.44 188 ALA B N 1
ATOM 2858 C CA . ALA B 1 188 ? 6.887 22.578 6.402 1 94.44 188 ALA B CA 1
ATOM 2859 C C . ALA B 1 188 ? 7.832 23.094 5.324 1 94.44 188 ALA B C 1
ATOM 2861 O O . ALA B 1 188 ? 7.941 24.297 5.109 1 94.44 188 ALA B O 1
ATOM 2862 N N . SER B 1 189 ? 8.508 22.188 4.648 1 92.5 189 SER B N 1
ATOM 2863 C CA . SER B 1 189 ? 9.469 22.562 3.617 1 92.5 189 SER B CA 1
ATOM 2864 C C . SER B 1 189 ? 8.766 23.156 2.402 1 92.5 189 SER B C 1
ATOM 2866 O O . SER B 1 189 ? 9.352 23.969 1.679 1 92.5 189 SER B O 1
ATOM 2868 N N . LEU B 1 190 ? 7.461 22.75 2.197 1 92.75 190 LEU B N 1
ATOM 2869 C CA . LEU B 1 190 ? 6.75 23.156 0.988 1 92.75 190 LEU B CA 1
ATOM 2870 C C . LEU B 1 190 ? 5.883 24.391 1.249 1 92.75 190 LEU B C 1
ATOM 2872 O O . LEU B 1 190 ? 5.711 25.234 0.366 1 92.75 190 LEU B O 1
ATOM 2876 N N . LEU B 1 191 ? 5.324 24.438 2.416 1 87.19 191 LEU B N 1
ATOM 2877 C CA . LEU B 1 191 ? 4.207 25.344 2.615 1 87.19 191 LEU B CA 1
ATOM 2878 C C . LEU B 1 191 ? 4.602 26.484 3.553 1 87.19 191 LEU B C 1
ATOM 2880 O O . LEU B 1 191 ? 3.889 27.484 3.654 1 87.19 191 LEU B O 1
ATOM 2884 N N . GLU B 1 192 ? 5.68 26.328 4.309 1 78.5 192 GLU B N 1
ATOM 2885 C CA . GLU B 1 192 ? 6.098 27.391 5.215 1 78.5 192 GLU B CA 1
ATOM 2886 C C . GLU B 1 192 ? 7.18 28.266 4.582 1 78.5 192 GLU B C 1
ATOM 2888 O O . GLU B 1 192 ? 8.047 27.766 3.861 1 78.5 192 GLU B O 1
ATOM 2893 N N . PRO B 1 193 ? 6.777 29.516 4.637 1 63.09 193 PRO B N 1
ATOM 2894 C CA . PRO B 1 193 ? 7.715 30.484 4.078 1 63.09 193 PRO B CA 1
ATOM 2895 C C . PRO B 1 193 ? 9.133 30.312 4.617 1 63.09 193 PRO B C 1
ATOM 2897 O O . PRO B 1 193 ? 9.32 29.859 5.75 1 63.09 193 PRO B O 1
ATOM 2900 N N . ALA B 1 194 ? 10.07 30 3.607 1 53.41 194 ALA B N 1
ATOM 2901 C CA . ALA B 1 194 ? 11.477 29.969 3.98 1 53.41 194 ALA B CA 1
ATOM 2902 C C . ALA B 1 194 ? 11.781 31.047 5.027 1 53.41 194 ALA B C 1
ATOM 2904 O O . ALA B 1 194 ? 11.25 32.156 4.965 1 53.41 194 ALA B O 1
ATOM 2905 N N . ALA B 1 195 ? 11.914 30.625 6.367 1 47.75 195 ALA B N 1
ATOM 2906 C CA . ALA B 1 195 ? 12.352 31.672 7.281 1 47.75 195 ALA B CA 1
ATOM 2907 C C . ALA B 1 195 ? 13.297 32.656 6.586 1 47.75 195 ALA B C 1
ATOM 2909 O O . ALA B 1 195 ? 14.367 32.25 6.117 1 47.75 195 ALA B O 1
ATOM 2910 N N . THR B 1 196 ? 12.875 33.594 5.852 1 37.81 196 THR B N 1
ATOM 2911 C CA . THR B 1 196 ? 13.773 34.688 5.547 1 37.81 196 THR B CA 1
ATOM 2912 C C . THR B 1 196 ? 14.586 35.094 6.777 1 37.81 196 THR B C 1
ATOM 2914 O O . THR B 1 196 ? 14.07 35.094 7.898 1 37.81 196 THR B O 1
#

InterPro domains:
  IPR001647 DNA-binding HTH domain, TetR-type [PF00440] (7-53)
  IPR001647 DNA-binding HTH domain, TetR-type [PR00455] (7-20)
  IPR001647 DNA-binding HTH domain, TetR-type [PR00455] (28-51)
  IPR001647 DNA-binding HTH domain, TetR-type [PS50977] (1-61)
  IPR009057 Homedomain-like superfamily [SSF46689] (3-72)
  IPR050109 HTH-type, TetR-like transcriptional regulator [PTHR30055] (3-194)

Solvent-accessible surface area (backbone atoms only — not comparable to full-atom values): 19569 Å² total; per-residue (Å²): 130,54,69,64,56,31,42,39,53,12,32,40,49,36,26,40,74,55,19,55,86,70,48,46,58,65,55,27,19,64,63,30,72,43,61,66,67,51,42,39,74,75,46,60,33,62,64,50,41,46,48,52,22,50,55,52,50,50,55,56,49,47,53,56,52,48,52,34,46,57,53,14,58,72,73,37,91,45,51,49,58,20,51,18,41,24,55,46,47,43,52,58,52,49,64,77,39,40,34,49,54,24,18,49,32,35,43,40,39,40,19,87,81,29,61,65,55,26,50,55,48,47,70,45,42,63,59,52,17,36,49,46,31,10,48,78,69,75,36,96,66,63,70,99,40,73,66,36,43,21,34,3,49,39,50,48,15,46,52,50,8,47,52,50,42,31,49,40,28,61,91,69,37,72,48,15,63,42,44,47,50,7,50,52,56,52,47,47,65,37,73,42,74,73,84,119,130,53,71,64,55,32,43,40,54,11,31,39,50,35,26,41,74,56,20,55,87,70,49,45,58,65,56,25,20,63,63,28,73,42,58,67,66,49,41,40,73,74,45,63,33,59,64,52,39,45,48,50,20,50,56,50,50,52,55,56,48,48,51,56,52,46,50,34,47,56,51,16,62,72,73,36,91,46,51,49,57,21,52,18,41,25,54,45,45,43,53,58,53,48,63,75,40,41,36,49,54,24,17,50,33,32,43,40,39,39,20,87,81,29,61,67,53,27,50,55,50,49,71,44,43,64,59,51,18,36,48,48,32,11,48,81,69,76,36,96,66,62,69,98,42,72,66,35,44,21,34,4,47,36,50,49,15,45,53,50,7,47,49,51,44,30,52,39,29,62,90,69,37,74,49,15,65,42,44,45,51,6,50,51,55,53,46,46,65,38,71,42,76,72,83,122

Nearest PDB structures (foldseek):
  3bhq-assembly1_B  TM=6.858E-01  e=5.097E-05  Mesorhizobium japonicum MAFF 303099
  3hta-assembly1_B  TM=7.059E-01  e=6.060E-04  Streptomyces lividans
  2g3b-assembly1_B  TM=6.283E-01  e=3.660E-04  Rhodococcus jostii RHA1
  3hta-assembly2_C  TM=6.627E-01  e=1.321E-03  Streptomyces lividans
  3hti-assembly1_A-2  TM=5.802E-01  e=2.397E-03  Streptomyces lividans

Foldseek 3Di:
DDPLVLLLVLLLVCLLVPAAPRDDLVSSCVSSVHDSVVCCVNQNDPNSSNLVSLVVVVVVLLVVLLVQLVVLVVVDVDLLSSQLSSLQSCLVSCVVRVSSLRNVVVCVVCCVVVVVSVVSCVVCVQVQLQSQLCSNVVHPGDDSDPVSSVSSVVSVVVVNVQSVVCNVPVVPRDHSVRVSVVVVVVCCVPPPDPPD/DDPLVLLLVLLLVCLLPPAAPRDDLVSSCVSSVHDSVVCCVNQNDPNSSNLVSLVVVVVVLLVVLLVQLVVLVVVDVDLLSSQLSSLQSCLVSCVVRVSSLRNVVVCVVCCVVPVVSVVSCVVCVQVQLQSQLCSNVVHPGDDSDPVSSVSSVVSVVVVNVQSVVCNVPVVPRDHSVRVSVVVVVVCCVPPPDPPD

Sequence (392 aa):
MGNREDLMAGAKRCLYEKGYGRTTARDIATASGVSLAAIGYHFGSKDALLNAAMIEAIGEMGQSLAAVVIAANQVSDRPDERFAAVWEGLKGVFVEHRGLWAAQFEALAQAEHAPELAAALAEVQKEGRLGLAALFQGLPEVADTEEELARGAFYQTLLAGYVAQWLAAPEQAPSGPQFLLGLRLVSASLLEPAATMGNREDLMAGAKRCLYEKGYGRTTARDIATASGVSLAAIGYHFGSKDALLNAAMIEAIGEMGQSLAAVVIAANQVSDRPDERFAAVWEGLKGVFVEHRGLWAAQFEALAQAEHAPELAAALAEVQKEGRLGLAALFQGLPEVADTEEELARGAFYQTLLAGYVAQWLAAPEQAPSGPQFLLGLRLVSASLLEPAAT

Organism: Streptomyces rubellomurinus (strain ATCC 31215) (NCBI:txid359131)

pLDDT: mean 91.64, std 7.9, range [36.56, 98.38]

Secondary structure (DSSP, 8-state):
--HHHHHHHHHHHHHHHH-SSS--HHHHHHHHT--HHHHHHHHSSHHHHHHHHHHHHHHHHHHHHHHHHHHHTTT-SSHHHHHHHHHHHHHHHHHHTHHHHHHHHHHHHHGGG-HHHHHHHHHHHHHHHHHHHHHHTT-S-----HHHHHHHHHHHHHHHHHHHHHHH-GGGSPPHHHHHHHHHHHHHHHHS----/--HHHHHHHHHHHHHHHH-SSS--HHHHHHHHT--HHHHHHHHSSHHHHHHHHHHHHHHHHHHHHHHHHHHHTTT-SSHHHHHHHHHHHHHHHHHHTHHHHHHHHHHHHHGGG-HHHHHHHHHHHHHHHHHHHHHHTT-S-----HHHHHHHHHHHHHHHHHHHHHHH-GGGSPPHHHHHHHHHHHHHHHHS----